Protein AF-A0A1R2AXQ1-F1 (afdb_monomer_lite)

InterPro domains:
  IPR005494 Glutathionylspermidine synthase, pre-ATP-grasp-like domain [PF03738] (234-587)
  IPR007921 CHAP domain [PF05257] (61-145)
  IPR016185 Pre-ATP-grasp domain superfamily [SSF52440] (363-480)
  IPR038765 Papain-like cysteine peptidase superfamily [SSF54001] (18-181)
  IPR051705 Glutathionylspermidine Synthetase/Amidase [PTHR30094] (16-182)

Structure (mmCIF, N/CA/C/O backbone):
data_AF-A0A1R2AXQ1-F1
#
_entry.id   AF-A0A1R2AXQ1-F1
#
loop_
_atom_site.group_PDB
_atom_site.id
_atom_site.type_symbol
_atom_site.label_atom_id
_atom_site.label_alt_id
_atom_site.label_comp_id
_atom_site.label_asym_id
_atom_site.label_entity_id
_atom_site.label_seq_id
_atom_site.pdbx_PDB_ins_code
_atom_site.Cartn_x
_atom_site.Cartn_y
_atom_site.Cartn_z
_atom_site.occupancy
_atom_site.B_iso_or_equiv
_atom_site.auth_seq_id
_atom_site.auth_comp_id
_atom_site.auth_asym_id
_atom_site.auth_atom_id
_atom_site.pdbx_PDB_model_num
ATOM 1 N N . MET A 1 1 ? -68.756 7.480 15.185 1.00 35.56 1 MET A N 1
ATOM 2 C CA . MET A 1 1 ? -68.256 8.151 13.969 1.00 35.56 1 MET A CA 1
ATOM 3 C C . MET A 1 1 ? -66.779 8.387 14.185 1.00 35.56 1 MET A C 1
ATOM 5 O O . MET A 1 1 ? -66.402 9.325 14.872 1.00 35.56 1 MET A O 1
ATOM 9 N N . GLU A 1 2 ? -65.984 7.427 13.725 1.00 33.91 2 GLU A N 1
ATOM 10 C CA . GLU A 1 2 ? -64.525 7.439 13.783 1.00 33.91 2 GLU A CA 1
ATOM 11 C C . GLU A 1 2 ? -63.996 8.404 12.720 1.00 33.91 2 GLU A C 1
ATOM 13 O O . GLU A 1 2 ? -64.362 8.308 11.549 1.00 33.91 2 GLU A O 1
ATOM 18 N N . ALA A 1 3 ? -63.151 9.345 13.133 1.00 34.50 3 ALA A N 1
ATOM 19 C CA . ALA A 1 3 ? -62.356 10.147 12.221 1.00 34.50 3 ALA A CA 1
ATOM 20 C C . ALA A 1 3 ? -61.004 9.446 12.035 1.00 34.50 3 ALA A C 1
ATOM 22 O O . ALA A 1 3 ? -60.131 9.519 12.898 1.00 34.50 3 ALA A O 1
ATOM 23 N N . ASN A 1 4 ? -60.857 8.752 10.905 1.00 37.00 4 ASN A N 1
ATOM 24 C CA . ASN A 1 4 ? -59.580 8.248 10.411 1.00 37.00 4 ASN A CA 1
ATOM 25 C C . ASN A 1 4 ? -58.652 9.432 10.099 1.00 37.00 4 ASN A C 1
ATOM 27 O O . ASN A 1 4 ? -58.774 10.065 9.049 1.00 37.00 4 ASN A O 1
ATOM 31 N N . MET A 1 5 ? -57.700 9.718 10.989 1.00 37.16 5 MET A N 1
ATOM 32 C CA . MET A 1 5 ? -56.490 10.445 10.613 1.00 37.16 5 MET A CA 1
ATOM 33 C C . MET A 1 5 ? -55.587 9.488 9.833 1.00 37.16 5 MET A C 1
ATOM 35 O O . MET A 1 5 ? -54.806 8.737 10.407 1.00 37.16 5 MET A O 1
ATOM 39 N N . ASN A 1 6 ? -55.711 9.525 8.507 1.00 38.34 6 ASN A N 1
ATOM 40 C CA . ASN A 1 6 ? -54.675 9.041 7.602 1.00 38.34 6 ASN A CA 1
A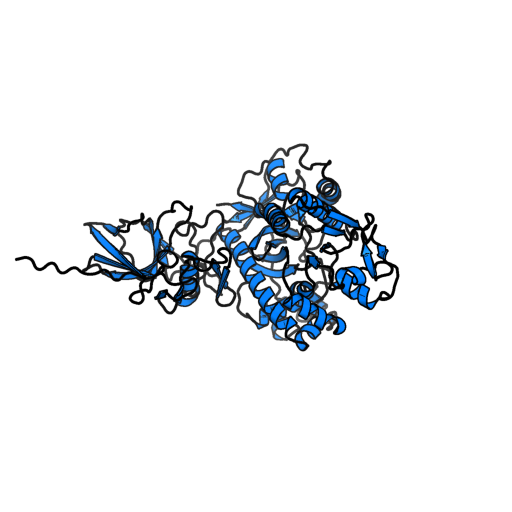TOM 41 C C . ASN A 1 6 ? -53.425 9.912 7.798 1.00 38.34 6 ASN A C 1
ATOM 43 O O . ASN A 1 6 ? -53.295 10.976 7.192 1.00 38.34 6 ASN A O 1
ATOM 47 N N . THR A 1 7 ? -52.499 9.468 8.642 1.00 38.06 7 THR A N 1
ATOM 48 C CA . THR A 1 7 ? -51.117 9.944 8.632 1.00 38.06 7 THR A CA 1
ATOM 49 C C . THR A 1 7 ? -50.461 9.452 7.343 1.00 38.06 7 THR A C 1
ATOM 51 O O . THR A 1 7 ? -49.971 8.329 7.252 1.00 38.06 7 THR A O 1
ATOM 54 N N . GLN A 1 8 ? -50.479 10.291 6.305 1.00 36.53 8 GLN A N 1
ATOM 55 C CA . GLN A 1 8 ? -49.616 10.112 5.140 1.00 36.53 8 GLN A CA 1
ATOM 56 C C . GLN A 1 8 ? -48.160 10.128 5.621 1.00 36.53 8 GLN A C 1
ATOM 58 O O . GLN A 1 8 ? -47.615 11.178 5.957 1.00 36.53 8 GLN A O 1
ATOM 63 N N . ILE A 1 9 ? -47.540 8.949 5.680 1.00 44.00 9 ILE A N 1
ATOM 64 C CA . ILE A 1 9 ? -46.090 8.812 5.808 1.00 44.00 9 ILE A CA 1
ATOM 65 C C . ILE A 1 9 ? -45.493 9.555 4.602 1.00 44.00 9 ILE A C 1
ATOM 67 O O . ILE A 1 9 ? -45.858 9.221 3.471 1.00 44.00 9 ILE A O 1
ATOM 71 N N . PRO A 1 10 ? -44.622 10.564 4.793 1.00 49.12 10 PRO A N 1
ATOM 72 C CA . PRO A 1 10 ? -43.999 11.251 3.671 1.00 49.12 10 PRO A CA 1
ATOM 73 C C . PRO A 1 10 ? -43.259 10.221 2.820 1.00 49.12 10 PRO A C 1
ATOM 75 O O . PRO A 1 10 ? -42.493 9.416 3.358 1.00 49.12 10 PRO A O 1
ATOM 78 N N . ILE A 1 11 ? -43.487 10.230 1.507 1.00 54.81 11 ILE A N 1
ATOM 79 C CA . ILE A 1 11 ? -42.690 9.434 0.573 1.00 54.81 11 ILE A CA 1
ATOM 80 C C . ILE A 1 11 ? -41.248 9.919 0.730 1.00 54.81 11 ILE A C 1
ATOM 82 O O . ILE A 1 11 ? -40.922 11.050 0.376 1.00 54.81 11 ILE A O 1
ATOM 86 N N . LYS A 1 12 ? -40.400 9.095 1.348 1.00 72.31 12 LYS A N 1
ATOM 87 C CA . LYS A 1 12 ? -38.987 9.415 1.537 1.00 72.31 12 LYS A CA 1
ATOM 88 C C . LYS A 1 12 ? -38.277 9.193 0.208 1.00 72.31 12 LYS A C 1
ATOM 90 O O . LYS A 1 12 ? -38.006 8.053 -0.159 1.00 72.31 12 LYS A O 1
ATOM 95 N N . GLU A 1 13 ? -38.009 10.273 -0.513 1.00 86.44 13 GLU A N 1
ATOM 96 C CA . GLU A 1 13 ? -37.199 10.219 -1.728 1.00 86.44 13 GLU A CA 1
ATOM 97 C C . GLU A 1 13 ? -35.761 9.813 -1.386 1.00 86.44 13 GLU A C 1
ATOM 99 O O . GLU A 1 13 ? -35.174 10.280 -0.404 1.00 86.44 13 GLU A O 1
ATOM 104 N N . PHE A 1 14 ? -35.203 8.902 -2.184 1.00 92.25 14 PHE A N 1
ATOM 105 C CA . PHE A 1 14 ? -33.805 8.517 -2.061 1.00 92.25 14 PHE A CA 1
ATOM 106 C C . PHE A 1 14 ? -32.908 9.595 -2.663 1.00 92.25 14 PHE A C 1
ATOM 108 O O . PHE A 1 14 ? -33.107 10.031 -3.793 1.00 92.25 14 PHE A O 1
ATOM 115 N N . LEU A 1 15 ? -31.890 9.966 -1.902 1.00 93.44 15 LEU A N 1
ATOM 116 C CA . LEU A 1 15 ? -30.828 10.880 -2.276 1.00 93.44 15 LEU A CA 1
ATOM 117 C C . LEU A 1 15 ? -29.835 10.188 -3.213 1.00 93.44 15 LEU A C 1
ATOM 119 O O . LEU A 1 15 ? -29.544 8.993 -3.068 1.00 93.44 15 LEU A O 1
ATOM 123 N N . ALA A 1 16 ? -29.288 10.948 -4.155 1.00 94.12 16 ALA A N 1
ATOM 124 C CA . ALA A 1 16 ? -28.268 10.479 -5.082 1.00 94.12 16 ALA A CA 1
ATOM 125 C C . ALA A 1 16 ? -26.939 10.195 -4.362 1.00 94.12 16 ALA A C 1
ATOM 127 O O . ALA A 1 16 ? -26.678 10.717 -3.277 1.00 94.12 16 ALA A O 1
ATOM 128 N N . TYR A 1 17 ? -26.078 9.375 -4.972 1.00 94.75 17 TYR A N 1
ATOM 129 C CA . TYR A 1 17 ? -24.740 9.086 -4.451 1.00 94.75 17 TYR A CA 1
ATOM 130 C C . TYR A 1 17 ? -23.987 10.368 -4.050 1.00 94.75 17 TYR A C 1
ATOM 132 O O . TYR A 1 17 ? -23.886 11.319 -4.824 1.00 94.75 17 TYR A O 1
ATOM 140 N N . GLY A 1 18 ? -23.426 10.373 -2.840 1.00 94.50 18 GLY A N 1
ATOM 141 C CA . GLY A 1 18 ? -22.620 11.473 -2.309 1.00 94.50 18 GLY A CA 1
ATOM 142 C C . GLY A 1 18 ? -23.407 12.629 -1.690 1.00 94.50 18 GLY A C 1
ATOM 143 O O . GLY A 1 18 ? -22.803 13.448 -0.994 1.00 94.50 18 GLY A O 1
ATOM 144 N N . GLU A 1 19 ? -24.730 12.682 -1.864 1.00 96.44 19 GLU A N 1
ATOM 145 C CA . GLU A 1 19 ? -25.566 13.689 -1.208 1.00 96.44 19 GLU A CA 1
ATOM 146 C C . GLU A 1 19 ? -25.618 13.479 0.309 1.00 96.44 19 GLU A C 1
ATOM 148 O O . GLU A 1 19 ? -25.648 12.352 0.811 1.00 96.44 19 GLU A O 1
ATOM 153 N N . ILE A 1 20 ? -25.640 14.585 1.054 1.00 96.69 20 ILE A N 1
ATOM 154 C CA . ILE A 1 20 ? -25.617 14.567 2.518 1.00 96.69 20 ILE A CA 1
ATOM 155 C C . ILE A 1 20 ? -26.997 14.178 3.053 1.00 96.69 20 ILE A C 1
ATOM 157 O O . ILE A 1 20 ? -27.963 14.940 2.931 1.00 96.69 20 ILE A O 1
ATOM 161 N N . GLN A 1 21 ? -27.072 13.035 3.731 1.00 96.56 21 GLN A N 1
ATOM 162 C CA . GLN A 1 21 ? -28.280 12.558 4.404 1.00 96.56 21 GLN A CA 1
ATOM 163 C C . GLN A 1 21 ? -28.526 13.324 5.709 1.00 96.56 21 GLN A C 1
ATOM 165 O O . GLN A 1 21 ? -29.631 13.797 5.956 1.00 96.56 21 GLN A O 1
ATOM 170 N N . GLY A 1 22 ? -27.477 13.525 6.503 1.00 96.50 22 GLY A N 1
ATOM 171 C CA . GLY A 1 22 ? -27.501 14.197 7.802 1.00 96.50 22 GLY A CA 1
ATOM 172 C C . GLY A 1 22 ? -26.100 14.251 8.398 1.00 96.50 22 GLY A C 1
ATOM 173 O O . GLY A 1 22 ? -25.125 13.986 7.692 1.00 96.50 22 GLY A O 1
ATOM 174 N N . SER A 1 23 ? -25.977 14.587 9.679 1.00 97.00 23 SER A N 1
ATOM 175 C CA . SER A 1 23 ? -24.673 14.619 10.346 1.00 97.00 23 SER A CA 1
ATOM 176 C C . SER A 1 23 ? -24.772 14.378 11.843 1.00 97.00 23 SER A C 1
ATOM 178 O O . SER A 1 23 ? -25.685 14.903 12.471 1.00 97.00 23 SER A O 1
ATOM 180 N N . TYR A 1 24 ? -23.782 13.704 12.422 1.00 98.12 24 TYR A N 1
ATOM 181 C CA . TYR A 1 24 ? -23.628 13.562 13.871 1.00 98.12 24 TYR A CA 1
ATOM 182 C C . TYR A 1 24 ? -22.220 13.991 14.297 1.00 98.12 24 TYR A C 1
ATOM 184 O O . TYR A 1 24 ? -21.247 13.616 13.650 1.00 98.12 24 TYR A O 1
ATOM 192 N N . GLU A 1 25 ? -22.101 14.811 15.349 1.00 96.31 25 GLU A N 1
ATOM 193 C CA . GLU A 1 25 ? -20.820 15.388 15.812 1.00 96.31 25 GLU A CA 1
ATOM 194 C C . GLU A 1 25 ? -19.971 15.996 14.665 1.00 96.31 25 GLU A C 1
ATOM 196 O O . GLU A 1 25 ? -18.761 15.789 14.578 1.00 96.31 25 GLU A O 1
ATOM 201 N N . ALA A 1 26 ? -20.631 16.749 13.772 1.00 94.50 26 ALA A N 1
ATOM 202 C CA . ALA A 1 26 ? -20.066 17.373 12.565 1.00 94.50 26 ALA A CA 1
ATOM 203 C C . ALA A 1 26 ? -19.560 16.403 11.474 1.00 94.50 26 ALA A C 1
ATOM 205 O O . ALA A 1 26 ? -18.915 16.826 10.516 1.00 94.50 26 ALA A O 1
ATOM 206 N N . ILE A 1 27 ? -19.894 15.115 11.568 1.00 97.06 27 ILE A N 1
ATOM 207 C CA . ILE A 1 27 ? -19.576 14.117 10.547 1.00 97.06 27 ILE A CA 1
ATOM 208 C C . ILE A 1 27 ? -20.781 13.890 9.651 1.00 97.06 27 ILE A C 1
ATOM 210 O O . ILE A 1 27 ? -21.797 13.351 10.078 1.00 97.06 27 ILE A O 1
ATOM 214 N N . GLU A 1 28 ? -20.658 14.300 8.390 1.00 96.75 28 GLU A N 1
ATOM 215 C CA . GLU A 1 28 ? -21.690 14.097 7.374 1.00 96.75 28 GLU A CA 1
ATOM 216 C C . GLU A 1 28 ? -21.857 12.613 7.036 1.00 96.75 28 GLU A C 1
ATOM 218 O O . GLU A 1 28 ? -20.888 11.923 6.701 1.00 96.75 28 GLU A O 1
ATOM 223 N N . CYS A 1 29 ? -23.094 12.133 7.051 1.00 96.94 29 CYS A N 1
ATOM 224 C CA . CYS A 1 29 ? -23.470 10.892 6.396 1.00 96.94 29 CYS A CA 1
ATOM 225 C C . CYS A 1 29 ? -23.811 11.183 4.937 1.00 96.94 29 CYS A C 1
ATOM 227 O O . CYS A 1 29 ? -24.601 12.086 4.649 1.00 96.94 29 CYS A O 1
ATOM 229 N N . LYS A 1 30 ? -23.241 10.405 4.019 1.00 96.56 30 LYS A N 1
ATOM 230 C CA . LYS A 1 30 ? -23.466 10.534 2.580 1.00 96.56 30 LYS A CA 1
ATOM 231 C C . LYS A 1 30 ? -24.250 9.340 2.055 1.00 96.56 30 LYS A C 1
ATOM 233 O O . LYS A 1 30 ? -24.141 8.229 2.573 1.00 96.56 30 LYS A O 1
ATOM 238 N N . SER A 1 31 ? -25.100 9.579 1.064 1.00 95.50 31 SER A N 1
ATOM 239 C CA . SER A 1 31 ? -25.856 8.514 0.413 1.00 95.50 31 SER A CA 1
ATOM 240 C C . SER A 1 31 ? -24.911 7.630 -0.399 1.00 95.50 31 SER A C 1
ATOM 242 O O . SER A 1 31 ? -24.082 8.124 -1.165 1.00 95.50 31 SER A O 1
ATOM 244 N N . ASN A 1 32 ? -25.052 6.315 -0.236 1.00 93.00 32 ASN A N 1
ATOM 245 C CA . ASN A 1 32 ? -24.346 5.305 -1.028 1.00 93.00 32 ASN A CA 1
ATOM 246 C C . ASN A 1 32 ? -25.214 4.740 -2.170 1.00 93.00 32 ASN A C 1
ATOM 248 O O . ASN A 1 32 ? -24.896 3.718 -2.775 1.00 93.00 32 ASN A O 1
ATOM 252 N N . HIS A 1 33 ? -26.358 5.370 -2.431 1.00 92.00 33 HIS A N 1
ATOM 253 C CA . HIS A 1 33 ? -27.333 4.910 -3.410 1.00 92.00 33 HIS A CA 1
ATOM 254 C C . HIS A 1 33 ? -26.804 5.081 -4.841 1.00 92.00 33 HIS A C 1
ATOM 256 O O . HIS A 1 33 ? -26.404 6.180 -5.213 1.00 92.00 33 HIS A O 1
ATOM 262 N N . PHE A 1 34 ? -26.819 4.012 -5.646 1.00 86.50 34 PHE A N 1
ATOM 263 C CA . PHE A 1 34 ? -26.277 3.986 -7.017 1.00 86.50 34 PHE A CA 1
ATOM 264 C C . PHE A 1 34 ? -24.801 4.407 -7.130 1.00 86.50 34 PHE A C 1
ATOM 266 O O . PHE A 1 34 ? -24.426 5.174 -8.016 1.00 86.50 34 PHE A O 1
ATOM 273 N N . HIS A 1 35 ? -23.944 3.903 -6.239 1.00 86.56 35 HIS A N 1
ATOM 274 C CA . HIS A 1 35 ? -22.520 4.224 -6.270 1.00 86.56 35 HIS A CA 1
ATOM 275 C C . HIS A 1 35 ? -21.860 3.821 -7.613 1.00 86.56 35 HIS A C 1
ATOM 277 O O . HIS A 1 35 ? -21.850 2.638 -7.956 1.00 86.56 35 HIS A O 1
ATOM 283 N N . PRO A 1 36 ? -21.245 4.768 -8.355 1.00 83.44 36 PRO A N 1
ATOM 284 C CA . PRO A 1 36 ? -20.639 4.479 -9.661 1.00 83.44 36 PRO A CA 1
ATOM 285 C C . PRO A 1 36 ? -19.308 3.709 -9.599 1.00 83.44 36 PRO A C 1
ATOM 287 O O . PRO A 1 36 ? -18.879 3.155 -10.607 1.00 83.44 36 PRO A O 1
ATOM 290 N N . ASN A 1 37 ? -18.629 3.691 -8.448 1.00 83.75 37 ASN A N 1
ATOM 291 C CA . ASN A 1 37 ? -17.325 3.058 -8.261 1.00 83.75 37 ASN A CA 1
ATOM 292 C C . ASN A 1 37 ? -17.192 2.497 -6.831 1.00 83.75 37 ASN A C 1
ATOM 294 O O . ASN A 1 37 ? -16.520 3.102 -5.999 1.00 83.75 37 ASN A O 1
ATOM 298 N N . PRO A 1 38 ? -17.810 1.345 -6.526 1.00 82.19 38 PRO A N 1
ATOM 299 C CA . PRO A 1 38 ? -17.912 0.816 -5.161 1.00 82.19 38 PRO A CA 1
ATOM 300 C C . PRO A 1 38 ? -16.572 0.418 -4.516 1.00 82.19 38 PRO A C 1
ATOM 302 O O . PRO A 1 38 ? -16.548 0.036 -3.353 1.00 82.19 38 PRO A O 1
ATOM 305 N N . GLN A 1 39 ? -15.463 0.482 -5.261 1.00 85.06 39 GLN A N 1
ATOM 306 C CA . GLN A 1 39 ? -14.107 0.200 -4.774 1.00 85.06 39 GLN A CA 1
ATOM 307 C C . GLN A 1 39 ? -13.334 1.481 -4.408 1.00 85.06 39 GLN A C 1
ATOM 309 O O . GLN A 1 39 ? -12.138 1.432 -4.116 1.00 85.06 39 GLN A O 1
ATOM 314 N N . GLU A 1 40 ? -13.980 2.650 -4.467 1.00 90.56 40 GLU A N 1
ATOM 315 C CA . GLU A 1 40 ? -13.339 3.927 -4.176 1.00 90.56 40 GLU A CA 1
ATOM 316 C C . GLU A 1 40 ? -13.168 4.142 -2.666 1.00 90.56 40 GLU A C 1
ATOM 318 O O . GLU A 1 40 ? -14.134 4.172 -1.903 1.00 90.56 40 GLU A O 1
ATOM 323 N N . PHE A 1 41 ? -11.928 4.364 -2.230 1.00 94.69 41 PHE A N 1
ATOM 324 C CA . PHE A 1 41 ? -11.629 4.697 -0.840 1.00 94.69 41 PHE A CA 1
ATOM 325 C C . PHE A 1 41 ? -11.872 6.173 -0.511 1.00 94.69 41 PHE A C 1
ATOM 327 O O . PHE A 1 41 ? -11.657 7.071 -1.332 1.00 94.69 41 PHE A O 1
ATOM 334 N N . ASN A 1 42 ? -12.256 6.431 0.736 1.00 96.12 42 ASN A N 1
ATOM 335 C CA . ASN A 1 42 ? -12.293 7.754 1.338 1.00 96.12 42 ASN A CA 1
ATOM 336 C C . ASN A 1 42 ? -11.137 7.957 2.326 1.00 96.12 42 ASN A C 1
ATOM 338 O O . ASN A 1 42 ? -10.680 7.014 2.972 1.00 96.12 42 ASN A O 1
ATOM 342 N N . PHE A 1 43 ? -10.677 9.205 2.442 1.00 96.44 43 PHE A N 1
ATOM 343 C CA . PHE A 1 43 ? -9.543 9.580 3.286 1.00 96.44 43 PHE A CA 1
ATOM 344 C C . PHE A 1 43 ? -9.840 10.856 4.075 1.00 96.44 43 PHE A C 1
ATOM 346 O O . PHE A 1 43 ? -10.506 11.762 3.572 1.00 96.44 43 PHE A O 1
ATOM 353 N N . SER A 1 44 ? -9.275 10.962 5.276 1.00 93.88 44 SER A N 1
ATOM 354 C CA . SER A 1 44 ? -9.319 12.155 6.125 1.00 93.88 44 SER A CA 1
ATOM 355 C C . SER A 1 44 ? -7.917 12.456 6.652 1.00 93.88 44 SER A C 1
ATOM 357 O O . SER A 1 44 ? -7.329 11.638 7.350 1.00 93.88 44 SER A O 1
ATOM 359 N N . ASN A 1 45 ? -7.344 13.611 6.293 1.00 89.56 45 ASN A N 1
ATOM 360 C CA . ASN A 1 45 ? -5.992 14.029 6.709 1.00 89.56 45 ASN A CA 1
ATOM 361 C C . ASN A 1 45 ? -4.886 12.972 6.482 1.00 89.56 45 ASN A C 1
ATOM 363 O O . ASN A 1 45 ? -3.977 12.837 7.295 1.00 89.56 45 ASN A O 1
ATOM 367 N N . GLY A 1 46 ? -4.972 12.221 5.380 1.00 93.56 46 GLY A N 1
ATOM 368 C CA . GLY A 1 46 ? -4.019 11.157 5.033 1.00 93.56 46 GLY A CA 1
ATOM 369 C C . GLY A 1 46 ? -4.404 9.763 5.539 1.00 93.56 46 GLY A C 1
ATOM 370 O O . GLY A 1 46 ? -3.916 8.786 4.983 1.00 93.56 46 GLY A O 1
ATOM 371 N N . PHE A 1 47 ? -5.334 9.660 6.492 1.00 96.75 47 PHE A N 1
ATOM 372 C CA . PHE A 1 47 ? -5.814 8.386 7.026 1.00 96.75 47 PHE A CA 1
ATOM 373 C C . PHE A 1 47 ? -6.945 7.806 6.186 1.00 96.75 47 PHE A C 1
ATOM 375 O O . PHE A 1 47 ? -7.836 8.534 5.739 1.00 96.75 47 PHE A O 1
ATOM 382 N N . LEU A 1 48 ? -6.941 6.490 6.008 1.00 96.88 48 LEU A N 1
ATOM 383 C CA . LEU A 1 48 ? -7.999 5.763 5.321 1.00 96.88 48 LEU A CA 1
ATOM 384 C C . LEU A 1 48 ? -9.230 5.732 6.228 1.00 96.88 48 LEU A C 1
ATOM 386 O O . LEU A 1 48 ? -9.133 5.339 7.390 1.00 96.88 48 LEU A O 1
ATOM 390 N N . THR A 1 49 ? -10.399 6.117 5.714 1.00 96.06 49 THR A N 1
ATOM 391 C CA . THR A 1 49 ? -11.659 5.956 6.453 1.00 96.06 49 THR A CA 1
ATOM 392 C C . THR A 1 49 ? -12.409 4.706 6.016 1.00 96.06 49 THR A C 1
ATOM 394 O O . THR A 1 49 ? -12.951 4.019 6.868 1.00 96.06 49 THR A O 1
ATOM 397 N N . GLY A 1 50 ? -12.364 4.304 4.748 1.00 93.69 50 GLY A N 1
ATOM 398 C CA . GLY A 1 50 ? -13.032 3.089 4.262 1.00 93.69 50 GLY A CA 1
ATOM 399 C C . GLY A 1 50 ? -13.522 3.250 2.831 1.00 93.69 50 GLY A C 1
ATOM 400 O O . GLY A 1 50 ? -13.085 4.173 2.144 1.00 93.69 50 GLY A O 1
ATOM 401 N N . LEU A 1 51 ? -14.413 2.370 2.375 1.00 93.50 51 LEU A N 1
ATOM 402 C CA . LEU A 1 51 ? -15.040 2.511 1.061 1.00 93.50 51 LEU A CA 1
ATOM 403 C C . LEU A 1 51 ? -16.113 3.600 1.110 1.00 93.50 51 LEU A C 1
ATOM 405 O O . LEU A 1 51 ? -16.906 3.682 2.051 1.00 93.50 51 LEU A O 1
ATOM 409 N N . LYS A 1 52 ? -16.156 4.448 0.084 1.00 94.56 52 LYS A N 1
ATOM 410 C CA . LYS A 1 52 ? -17.258 5.394 -0.094 1.00 94.56 52 LYS A CA 1
ATOM 411 C C . LYS A 1 52 ? -18.547 4.607 -0.363 1.00 94.56 52 LYS A C 1
ATOM 413 O O . LYS A 1 52 ? -18.524 3.594 -1.040 1.00 94.56 52 LYS A O 1
ATOM 418 N N . TYR A 1 53 ? -19.698 4.989 0.161 1.00 93.81 53 TYR A N 1
ATOM 419 C CA . TYR A 1 53 ? -19.880 5.474 1.526 1.00 93.81 53 TYR A CA 1
ATOM 420 C C . TYR A 1 53 ? -20.505 4.341 2.348 1.00 93.81 53 TYR A C 1
ATOM 422 O O . TYR A 1 53 ? -21.724 4.272 2.480 1.00 93.81 53 TYR A O 1
ATOM 430 N N . ASP A 1 54 ? -19.690 3.416 2.861 1.00 93.62 54 ASP A N 1
ATOM 431 C CA . ASP A 1 54 ? -20.169 2.281 3.661 1.00 93.62 54 ASP A CA 1
ATOM 432 C C . ASP A 1 54 ? -20.359 2.645 5.155 1.00 93.62 54 ASP A C 1
ATOM 434 O O . ASP A 1 54 ? -20.073 3.766 5.591 1.00 93.62 54 ASP A O 1
ATOM 438 N N . SER A 1 55 ? -20.915 1.728 5.954 1.00 95.19 55 SER A N 1
ATOM 439 C CA . SER A 1 55 ? -21.139 1.954 7.390 1.00 95.19 55 SER A CA 1
ATOM 440 C C . SER A 1 55 ? -19.821 2.045 8.168 1.00 95.19 55 SER A C 1
ATOM 442 O O . SER A 1 55 ? -19.676 2.895 9.045 1.00 95.19 55 SER A O 1
ATOM 444 N N . LEU A 1 56 ? -18.833 1.225 7.807 1.00 94.44 56 LEU A N 1
ATOM 445 C CA . LEU A 1 56 ? -17.513 1.175 8.430 1.00 94.44 56 LEU A CA 1
ATOM 446 C C . LEU A 1 56 ? -16.716 2.476 8.227 1.00 94.44 56 LEU A C 1
ATOM 448 O O . LEU A 1 56 ? -16.082 2.966 9.161 1.00 94.44 56 LEU A O 1
ATOM 452 N N . GLU A 1 57 ? -16.797 3.059 7.036 1.00 96.25 57 GLU A N 1
ATOM 453 C CA . GLU A 1 57 ? -16.238 4.343 6.629 1.00 96.25 57 GLU A CA 1
ATOM 454 C C . GLU A 1 57 ? -16.746 5.455 7.526 1.00 96.25 57 GLU A C 1
ATOM 456 O O . GLU A 1 57 ? -15.954 6.254 8.030 1.00 96.25 57 GLU A O 1
ATOM 461 N N . TYR A 1 58 ? -18.053 5.465 7.779 1.00 97.50 58 TYR A N 1
ATOM 462 C CA . TYR A 1 58 ? -18.681 6.449 8.645 1.00 97.50 58 TYR A CA 1
ATOM 463 C C . TYR A 1 58 ? -18.191 6.325 10.092 1.00 97.50 58 TYR A C 1
ATOM 465 O O . TYR A 1 58 ? -17.800 7.329 10.691 1.00 97.50 58 TYR A O 1
ATOM 473 N N . ILE A 1 59 ? -18.129 5.101 10.637 1.00 96.94 59 ILE A N 1
ATOM 474 C CA . ILE A 1 59 ? -17.622 4.860 11.998 1.00 96.94 59 ILE A CA 1
ATOM 475 C C . ILE A 1 59 ? -16.147 5.236 12.120 1.00 96.94 59 ILE A C 1
ATOM 477 O O . ILE A 1 59 ? -15.774 5.925 13.068 1.00 96.94 59 ILE A O 1
ATOM 481 N N . ARG A 1 60 ? -15.299 4.838 11.165 1.00 96.81 60 ARG A N 1
ATOM 482 C CA . ARG A 1 60 ? -13.868 5.167 11.195 1.00 96.81 60 ARG A CA 1
ATOM 483 C C . ARG A 1 60 ? -13.650 6.673 11.083 1.00 96.81 60 ARG A C 1
ATOM 485 O O . ARG A 1 60 ? -12.888 7.230 11.869 1.00 96.81 60 ARG A O 1
ATOM 492 N N . ARG A 1 61 ? -14.374 7.357 10.192 1.00 97.50 61 ARG A N 1
ATOM 493 C CA . ARG A 1 61 ? -14.320 8.821 10.067 1.00 97.50 61 ARG A CA 1
ATOM 494 C C . ARG A 1 61 ? -14.774 9.528 11.345 1.00 97.50 61 ARG A C 1
ATOM 496 O O . ARG A 1 61 ? -14.127 10.487 11.765 1.00 97.50 61 ARG A O 1
ATOM 503 N N . TRP A 1 62 ? -15.824 9.034 12.001 1.00 97.94 62 TRP A N 1
ATOM 504 C CA . TRP A 1 62 ? -16.254 9.537 13.306 1.00 97.94 62 TRP A CA 1
ATOM 505 C C . TRP A 1 62 ? -15.220 9.291 14.413 1.00 97.94 62 TRP A C 1
ATOM 507 O O . TRP A 1 62 ? -14.888 10.225 15.143 1.00 97.94 62 TRP A O 1
ATOM 517 N N . CYS A 1 63 ? -14.633 8.094 14.506 1.00 97.38 63 CYS A N 1
ATOM 518 C CA . CYS A 1 63 ? -13.551 7.803 15.452 1.00 97.38 63 CYS A CA 1
ATOM 519 C C . CYS A 1 63 ? -12.362 8.758 15.264 1.00 97.38 63 CYS A C 1
ATOM 521 O O . CYS A 1 63 ? -11.885 9.349 16.236 1.00 97.38 63 CYS A O 1
ATOM 523 N N . GLN A 1 64 ? -11.925 8.971 14.021 1.00 97.06 64 GLN A N 1
ATOM 524 C CA . GLN A 1 64 ? -10.796 9.850 13.705 1.00 97.06 64 GLN A CA 1
ATOM 525 C C . GLN A 1 64 ? -11.093 11.308 14.072 1.00 97.06 64 GLN A C 1
ATOM 527 O O . GLN A 1 64 ? -10.255 11.992 14.665 1.00 97.06 64 GLN A O 1
ATOM 532 N N . HIS A 1 65 ? -12.296 11.793 13.761 1.00 96.88 65 HIS A N 1
ATOM 533 C CA . HIS A 1 65 ? -12.674 13.178 14.016 1.00 96.88 65 HIS A CA 1
ATOM 534 C C . HIS A 1 65 ? -13.003 13.449 15.488 1.00 96.88 65 HIS A C 1
ATOM 536 O O . HIS A 1 65 ? -12.367 14.310 16.105 1.00 96.88 65 HIS A O 1
ATOM 542 N N . SER A 1 66 ? -13.977 12.719 16.037 1.00 95.94 66 SER A N 1
ATOM 543 C CA . SER A 1 66 ? -14.596 12.996 17.336 1.00 95.94 66 SER A CA 1
ATOM 544 C C . SER A 1 66 ? -13.875 12.340 18.507 1.00 95.94 66 SER A C 1
ATOM 546 O O . SER A 1 66 ? -13.916 12.866 19.616 1.00 95.94 66 SER A O 1
ATOM 548 N N . LYS A 1 67 ? -13.210 11.200 18.283 1.00 95.75 67 LYS A N 1
ATOM 549 C CA . LYS A 1 67 ? -12.485 10.465 19.336 1.00 95.75 67 LYS A CA 1
ATOM 550 C C . LYS A 1 67 ? -10.967 10.580 19.226 1.00 95.75 67 LYS A C 1
ATOM 552 O O . LYS A 1 67 ? -10.276 10.236 20.175 1.00 95.75 67 LYS A O 1
ATOM 557 N N . LYS A 1 68 ? -10.444 11.086 18.101 1.00 96.31 68 LYS A N 1
ATOM 558 C CA . LYS A 1 68 ? -9.006 11.079 17.773 1.00 96.31 68 LYS A CA 1
ATOM 559 C C . LYS A 1 68 ? -8.410 9.667 17.814 1.00 96.31 68 LYS A C 1
ATOM 561 O O . LYS A 1 68 ? -7.259 9.490 18.208 1.00 96.31 68 LYS A O 1
ATOM 566 N N . LEU A 1 69 ? -9.194 8.678 17.382 1.00 96.94 69 LEU A N 1
ATOM 567 C CA . LEU A 1 69 ? -8.812 7.266 17.332 1.00 96.94 69 LEU A CA 1
ATOM 568 C C . LEU A 1 69 ? -8.825 6.739 15.897 1.00 96.94 69 LEU A C 1
ATOM 570 O O . LEU A 1 69 ? -9.589 7.215 15.059 1.00 96.94 69 LEU A O 1
ATOM 574 N N . ASN A 1 70 ? -8.025 5.712 15.639 1.00 96.25 70 ASN A N 1
ATOM 575 C CA . ASN A 1 70 ? -8.061 4.908 14.426 1.00 96.25 70 ASN A CA 1
ATOM 576 C C . ASN A 1 70 ? -8.203 3.423 14.776 1.00 96.25 70 ASN A C 1
ATOM 578 O O . ASN A 1 70 ? -7.925 3.017 15.901 1.00 96.25 70 ASN A O 1
ATOM 582 N N . PHE A 1 71 ? -8.637 2.613 13.816 1.00 95.38 71 PHE A N 1
ATOM 583 C CA . PHE A 1 71 ? -8.680 1.157 13.947 1.00 95.38 71 PHE A CA 1
ATOM 584 C C . PHE A 1 71 ? -8.700 0.502 12.562 1.00 95.38 71 PHE A C 1
ATOM 586 O O . PHE A 1 71 ? -9.161 1.098 11.580 1.00 95.38 71 PHE A O 1
ATOM 593 N N . TYR A 1 72 ? -8.255 -0.750 12.492 1.00 93.62 72 TYR A N 1
ATOM 594 C CA . TYR A 1 72 ? -8.096 -1.482 11.237 1.00 93.62 72 TYR A CA 1
ATOM 595 C C . TYR A 1 72 ? -8.933 -2.756 11.238 1.00 93.62 72 TYR A C 1
ATOM 597 O O . TYR A 1 72 ? -9.275 -3.304 12.282 1.00 93.62 72 TYR A O 1
ATOM 605 N N . THR A 1 73 ? -9.285 -3.209 10.043 1.00 90.44 73 THR A N 1
ATOM 606 C CA . THR A 1 73 ? -10.069 -4.424 9.816 1.00 90.44 73 THR A CA 1
ATOM 607 C C . THR A 1 73 ? -9.388 -5.230 8.732 1.00 90.44 73 THR A C 1
ATOM 609 O O . THR A 1 73 ? -9.093 -4.684 7.665 1.00 90.44 73 THR A O 1
ATOM 612 N N . PHE A 1 74 ? -9.136 -6.510 8.990 1.00 87.62 74 PHE A N 1
ATOM 613 C CA . PHE A 1 74 ? -8.510 -7.371 8.000 1.00 87.62 74 PHE A CA 1
ATOM 614 C C . PHE A 1 74 ? -9.533 -7.726 6.904 1.00 87.62 74 PHE A C 1
ATOM 616 O O . PHE A 1 74 ? -10.649 -8.113 7.251 1.00 87.62 74 PHE A O 1
ATOM 623 N N . PRO A 1 75 ? -9.212 -7.605 5.600 1.00 82.50 75 PRO A N 1
ATOM 624 C CA . PRO A 1 75 ? -10.205 -7.764 4.532 1.00 82.50 75 PRO A CA 1
ATOM 625 C C . PRO A 1 75 ? -10.970 -9.095 4.547 1.00 82.50 75 PRO A C 1
ATOM 627 O O . PRO A 1 75 ? -12.168 -9.105 4.275 1.00 82.50 75 PRO A O 1
ATOM 630 N N . SER A 1 76 ? -10.312 -10.207 4.898 1.00 80.19 76 SER A N 1
ATOM 631 C CA . SER A 1 76 ? -10.965 -11.524 4.979 1.00 80.19 76 SER A CA 1
ATOM 632 C C . SER A 1 76 ? -11.696 -11.780 6.302 1.00 80.19 76 SER A C 1
ATOM 634 O O . SER A 1 76 ? -12.449 -12.745 6.394 1.00 80.19 76 SER A O 1
ATOM 636 N N . ASN A 1 77 ? -11.490 -10.940 7.323 1.00 81.44 77 ASN A N 1
ATOM 637 C CA . ASN A 1 77 ? -12.163 -11.028 8.620 1.00 81.44 77 ASN A CA 1
ATOM 638 C C . ASN A 1 77 ? -12.492 -9.622 9.171 1.00 81.44 77 ASN A C 1
ATOM 640 O O . ASN A 1 77 ? -11.894 -9.166 10.154 1.00 81.44 77 ASN A O 1
ATOM 644 N N . PRO A 1 78 ? -13.439 -8.896 8.546 1.00 82.50 78 PRO A N 1
ATOM 645 C CA . PRO A 1 78 ? -13.695 -7.493 8.862 1.00 82.50 78 PRO A CA 1
ATOM 646 C C . PRO A 1 78 ? -14.584 -7.283 10.103 1.00 82.50 78 PRO A C 1
ATOM 648 O O . PRO A 1 78 ? -15.094 -6.182 10.292 1.00 82.50 78 PRO A O 1
ATOM 651 N N . SER A 1 79 ? -14.799 -8.310 10.939 1.00 89.62 79 SER A N 1
ATOM 652 C CA . SER A 1 79 ? -15.688 -8.235 12.109 1.00 89.62 79 SER A CA 1
ATOM 653 C C . SER A 1 79 ? -15.219 -7.164 13.094 1.00 89.62 79 SER A C 1
ATOM 655 O O . SER A 1 79 ? -14.186 -7.300 13.747 1.00 89.62 79 SER A O 1
ATOM 657 N N . ILE A 1 80 ? -16.021 -6.117 13.254 1.00 93.00 80 ILE A N 1
ATOM 658 C CA . ILE A 1 80 ? -15.847 -5.072 14.260 1.00 93.00 80 ILE A CA 1
ATOM 659 C C . ILE A 1 80 ? -16.133 -5.643 15.638 1.00 93.00 80 ILE A C 1
ATOM 661 O O . ILE A 1 80 ? -15.388 -5.373 16.582 1.00 93.00 80 ILE A O 1
ATOM 665 N N . TRP A 1 81 ? -17.146 -6.502 15.759 1.00 95.00 81 TRP A N 1
ATOM 666 C CA . TRP A 1 81 ? -17.433 -7.142 17.034 1.00 95.00 81 TRP A CA 1
ATOM 667 C C . TRP A 1 81 ? -16.211 -7.848 17.614 1.00 95.00 81 TRP A C 1
ATOM 669 O O . TRP 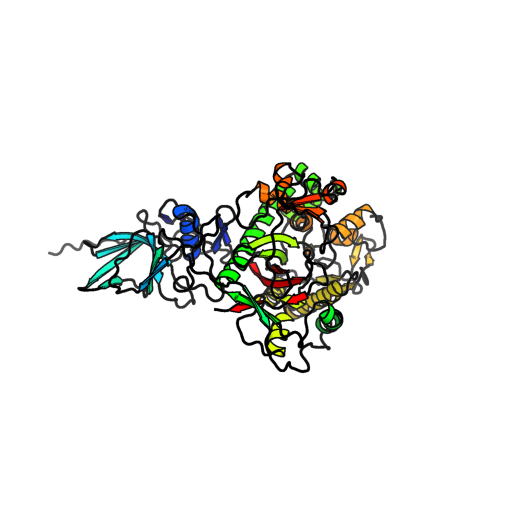A 1 81 ? -15.926 -7.685 18.794 1.00 95.00 81 TRP A O 1
ATOM 679 N N . LYS A 1 82 ? -15.449 -8.589 16.805 1.00 90.31 82 LYS A N 1
ATOM 680 C CA . LYS A 1 82 ? -14.254 -9.301 17.280 1.00 90.31 82 LYS A CA 1
ATOM 681 C C . LYS A 1 82 ? -13.004 -8.421 17.279 1.00 90.31 82 LYS A C 1
ATOM 683 O O . LYS A 1 82 ? -12.291 -8.386 18.278 1.00 90.31 82 LYS A O 1
ATOM 688 N N . ASN A 1 83 ? -12.786 -7.661 16.207 1.00 88.81 83 ASN A N 1
ATOM 689 C CA . ASN A 1 83 ? -11.482 -7.072 15.891 1.00 88.81 83 ASN A CA 1
ATOM 690 C C . ASN A 1 83 ? -11.422 -5.545 16.060 1.00 88.81 83 ASN A C 1
ATOM 692 O O . ASN A 1 83 ? -10.440 -4.923 15.662 1.00 88.81 83 ASN A O 1
ATOM 696 N N . PHE A 1 84 ? -12.428 -4.914 16.678 1.00 93.94 84 PHE A N 1
ATOM 697 C CA . PHE A 1 84 ? -12.350 -3.492 17.022 1.00 93.94 84 PHE A CA 1
ATOM 698 C C . PHE A 1 84 ? -11.311 -3.241 18.121 1.00 93.94 84 PHE A C 1
ATOM 700 O O . PHE A 1 84 ? -11.580 -3.409 19.315 1.00 93.94 84 PHE A O 1
ATOM 707 N N . LEU A 1 85 ? -10.110 -2.865 17.685 1.00 93.94 85 LEU A N 1
ATOM 708 C CA . LEU A 1 85 ? -8.944 -2.572 18.510 1.00 93.94 85 LEU A CA 1
ATOM 709 C C . LEU A 1 85 ? -8.478 -1.136 18.228 1.00 93.94 85 LEU A C 1
ATOM 711 O O . LEU A 1 85 ? -7.568 -0.939 17.421 1.00 93.94 85 LEU A O 1
ATOM 715 N N . PRO A 1 86 ? -9.138 -0.126 18.823 1.00 95.88 86 PRO A N 1
ATOM 716 C CA . PRO A 1 86 ? -8.808 1.263 18.564 1.00 95.88 86 PRO A CA 1
ATOM 717 C C . PRO A 1 86 ? -7.466 1.662 19.181 1.00 95.88 86 PRO A C 1
ATOM 719 O O . PRO A 1 86 ? -7.095 1.221 20.268 1.00 95.88 86 PRO A O 1
ATOM 722 N N . GLU A 1 87 ? -6.766 2.553 18.493 1.00 95.31 87 GLU A N 1
ATOM 723 C CA . GLU A 1 87 ? -5.537 3.203 18.941 1.00 95.31 87 GLU A CA 1
ATOM 724 C C . GLU A 1 87 ? -5.613 4.710 18.667 1.00 95.31 87 GLU A C 1
ATOM 726 O O . GLU A 1 87 ? -6.391 5.160 17.825 1.00 95.31 87 GLU A O 1
ATOM 731 N N . GLY A 1 88 ? -4.829 5.519 19.377 1.00 95.81 88 GLY A N 1
ATOM 732 C CA . GLY A 1 88 ? -4.784 6.957 19.129 1.00 95.81 88 GLY A CA 1
ATOM 733 C C . GLY A 1 88 ? -4.295 7.284 17.716 1.00 95.81 88 GLY A C 1
ATOM 734 O O . GLY A 1 88 ? -3.333 6.699 17.224 1.00 95.81 88 GLY A O 1
ATOM 735 N N . LEU A 1 89 ? -4.947 8.251 17.065 1.00 95.75 89 LEU A N 1
ATOM 736 C CA . LEU A 1 89 ? -4.777 8.548 15.637 1.00 95.75 89 LEU A CA 1
ATOM 737 C C . LEU A 1 89 ? -3.332 8.888 15.238 1.00 95.75 89 LEU A C 1
ATOM 739 O O . LEU A 1 89 ? -2.888 8.515 14.158 1.00 95.75 89 LEU A O 1
ATOM 743 N N . TYR A 1 90 ? -2.605 9.596 16.104 1.00 95.31 90 TYR A N 1
ATOM 744 C CA . TYR A 1 90 ? -1.231 10.041 15.835 1.00 95.31 90 TYR A CA 1
ATOM 745 C C . TYR A 1 90 ? -0.182 9.379 16.733 1.00 95.31 90 TYR A C 1
ATOM 747 O O . TYR A 1 90 ? 0.957 9.217 16.314 1.00 95.31 90 TYR A O 1
ATOM 755 N N . ASN A 1 91 ? -0.541 9.007 17.966 1.00 93.06 91 ASN A N 1
ATOM 756 C CA . ASN A 1 91 ? 0.394 8.403 18.922 1.00 93.06 91 ASN A CA 1
ATOM 757 C C . ASN A 1 91 ? 0.368 6.863 18.908 1.00 93.06 91 ASN A C 1
ATOM 759 O O . ASN A 1 91 ? 1.197 6.246 19.576 1.00 93.06 91 ASN A O 1
ATOM 763 N N . GLU A 1 92 ? -0.583 6.258 18.182 1.00 92.94 92 GLU A N 1
ATOM 764 C CA . GLU A 1 92 ? -0.780 4.808 18.064 1.00 92.94 92 GLU A CA 1
ATOM 765 C C . GLU A 1 92 ? -0.809 4.103 19.441 1.00 92.94 92 GLU A C 1
ATOM 767 O O . GLU A 1 92 ? -0.323 2.982 19.604 1.00 92.94 92 GLU A O 1
ATOM 772 N N . ILE A 1 93 ? -1.343 4.782 20.470 1.00 92.94 93 ILE A N 1
ATOM 773 C CA . ILE A 1 93 ? -1.527 4.218 21.816 1.00 92.94 93 ILE A CA 1
ATOM 774 C C . ILE A 1 93 ? -2.847 3.433 21.848 1.00 92.94 93 ILE A C 1
ATOM 776 O O . ILE A 1 93 ? -3.894 4.039 21.609 1.00 92.94 93 ILE A O 1
ATOM 780 N N . PRO A 1 94 ? -2.831 2.122 22.149 1.00 93.94 94 PRO A N 1
ATOM 781 C CA . PRO A 1 94 ? -4.037 1.300 22.229 1.00 93.94 94 PRO A CA 1
ATOM 782 C C . PRO A 1 94 ? -5.037 1.768 23.296 1.00 93.94 94 PRO A C 1
ATOM 784 O O . PRO A 1 94 ? -4.657 2.152 24.404 1.00 93.94 94 PRO A O 1
ATOM 787 N N . VAL A 1 95 ? -6.328 1.669 22.978 1.00 95.00 95 VAL A N 1
ATOM 788 C CA . VAL A 1 95 ? -7.442 2.070 23.848 1.00 95.00 95 VAL A CA 1
ATOM 789 C C . VAL A 1 95 ? -8.312 0.865 24.189 1.00 95.00 95 VAL A C 1
ATOM 791 O O . VAL A 1 95 ? -8.575 -0.002 23.352 1.00 95.00 95 VAL A O 1
ATOM 794 N N . LYS A 1 96 ? -8.750 0.789 25.447 1.00 95.81 96 LYS A N 1
ATOM 795 C CA . LYS A 1 96 ? -9.559 -0.321 25.946 1.00 95.81 96 LYS A CA 1
ATOM 796 C C . LYS A 1 96 ? -11.011 -0.190 25.489 1.00 95.81 96 LYS A C 1
ATOM 798 O O . LYS A 1 96 ? -11.569 0.904 25.409 1.00 95.81 96 LYS A O 1
ATOM 803 N N . VAL A 1 97 ? -11.638 -1.332 25.219 1.00 96.25 97 VAL A N 1
ATOM 804 C CA . VAL A 1 97 ? -13.046 -1.405 24.819 1.00 96.25 97 VAL A CA 1
ATOM 805 C C . VAL A 1 97 ? -13.783 -2.470 25.620 1.00 96.25 97 VAL A C 1
ATOM 807 O O . VAL A 1 97 ? -13.222 -3.524 25.927 1.00 96.25 97 VAL A O 1
ATOM 810 N N . SER A 1 98 ? -15.052 -2.211 25.913 1.00 96.88 98 SER A N 1
ATOM 811 C CA . SER A 1 98 ? -15.983 -3.177 26.500 1.00 96.88 98 SER A CA 1
ATOM 812 C C . SER A 1 98 ? -17.034 -3.570 25.471 1.00 96.88 98 SER A C 1
ATOM 814 O O . SER A 1 98 ? -17.449 -2.752 24.652 1.00 96.88 98 SER A O 1
ATOM 816 N N . ARG A 1 99 ? -17.467 -4.830 25.499 1.00 97.50 99 ARG A N 1
ATOM 817 C CA . ARG A 1 99 ? -18.467 -5.372 24.572 1.00 97.50 99 ARG A CA 1
ATOM 818 C C . ARG A 1 99 ? -19.626 -5.935 25.368 1.00 97.50 99 ARG A C 1
ATOM 820 O O . ARG A 1 99 ? -19.412 -6.738 26.273 1.00 97.50 99 ARG A O 1
ATOM 827 N N . PHE A 1 100 ? -20.837 -5.546 25.003 1.00 97.50 100 PHE A N 1
ATOM 828 C CA . PHE A 1 100 ? -22.047 -5.967 25.691 1.00 97.50 100 PHE A CA 1
ATOM 829 C C . PHE A 1 100 ? -23.022 -6.533 24.675 1.00 97.50 100 PHE A C 1
ATOM 831 O O . PHE A 1 100 ? -23.467 -5.820 23.776 1.00 97.50 100 PHE A O 1
ATOM 838 N N . LEU A 1 101 ? -23.317 -7.827 24.795 1.00 97.44 101 LEU A N 1
ATOM 839 C CA . LEU A 1 101 ? -24.321 -8.471 23.953 1.00 97.44 101 LEU A CA 1
ATOM 840 C C . LEU A 1 101 ? -25.677 -7.785 24.134 1.00 97.44 101 LEU A C 1
ATOM 842 O O . LEU A 1 101 ? -25.977 -7.244 25.198 1.00 97.44 101 LEU A O 1
ATOM 846 N N . ASN A 1 102 ? -26.518 -7.841 23.108 1.00 96.56 102 ASN A N 1
ATOM 847 C CA . ASN A 1 102 ? -27.913 -7.457 23.268 1.00 96.56 102 ASN A CA 1
ATOM 848 C C . ASN A 1 102 ? -28.578 -8.317 24.366 1.00 96.56 102 ASN A C 1
ATOM 850 O O . ASN A 1 102 ? -28.167 -9.459 24.582 1.00 96.56 102 ASN A O 1
ATOM 854 N N . LYS A 1 103 ? -29.597 -7.786 25.055 1.00 94.88 103 LYS A N 1
ATOM 855 C CA . LYS A 1 103 ? -30.196 -8.397 26.265 1.00 94.88 103 LYS A CA 1
ATOM 856 C C . LYS A 1 103 ? -29.218 -8.503 27.444 1.00 94.88 103 LYS A C 1
ATOM 858 O O . LYS A 1 103 ? -29.307 -9.433 28.238 1.00 94.88 103 LYS A O 1
ATOM 863 N N . SER A 1 104 ? -28.289 -7.558 27.553 1.00 93.38 104 SER A N 1
ATOM 864 C CA . SER A 1 104 ? -27.325 -7.462 28.657 1.00 93.38 104 SER A CA 1
ATOM 865 C C . SER A 1 104 ? -27.893 -6.683 29.850 1.00 93.38 104 SER A C 1
ATOM 867 O O . SER A 1 104 ? -28.790 -5.857 29.694 1.00 93.38 104 SER A O 1
ATOM 869 N N . HIS A 1 105 ? -27.318 -6.894 31.038 1.00 94.56 105 HIS A N 1
ATOM 870 C CA . HIS A 1 105 ? -27.565 -6.087 32.242 1.00 94.56 105 HIS A CA 1
ATOM 871 C C . HIS A 1 105 ? -26.985 -4.663 32.148 1.00 94.56 105 HIS A C 1
ATOM 873 O O . HIS A 1 105 ? -27.277 -3.803 32.981 1.00 94.56 105 HIS A O 1
ATOM 879 N N . HIS A 1 106 ? -26.135 -4.408 31.153 1.00 94.50 106 HIS A N 1
ATOM 880 C CA . HIS A 1 106 ? -25.534 -3.102 30.916 1.00 94.50 106 HIS A CA 1
ATOM 881 C C . HIS A 1 106 ? -26.450 -2.234 30.050 1.00 94.50 106 HIS A C 1
ATOM 883 O O . HIS A 1 106 ? -27.109 -2.724 29.139 1.00 94.50 106 HIS A O 1
ATOM 889 N N . ILE A 1 107 ? -26.472 -0.932 30.325 1.00 94.50 107 ILE A N 1
ATOM 890 C CA . ILE A 1 107 ? -27.231 0.045 29.539 1.00 94.50 107 ILE A CA 1
ATOM 891 C C . ILE A 1 107 ? -26.301 0.581 28.438 1.00 94.50 107 ILE A C 1
ATOM 893 O O . ILE A 1 107 ? -25.185 0.997 28.770 1.00 94.50 107 ILE A O 1
ATOM 897 N N . PRO A 1 108 ? -26.713 0.602 27.156 1.00 95.62 108 PRO A N 1
ATOM 898 C CA . PRO A 1 108 ? -25.971 1.303 26.117 1.00 95.62 108 PRO A CA 1
ATOM 899 C C . PRO A 1 108 ? -25.879 2.795 26.441 1.00 95.62 108 PRO A C 1
ATOM 901 O O . PRO A 1 108 ? -26.772 3.379 27.052 1.00 95.62 108 PRO A O 1
ATOM 904 N N . LYS A 1 109 ? -24.800 3.438 26.008 1.00 96.62 109 LYS A N 1
ATOM 905 C CA . LYS A 1 109 ? -24.579 4.873 26.208 1.00 96.62 109 LYS A CA 1
ATOM 906 C C . LYS A 1 109 ? -24.478 5.588 24.869 1.00 96.62 109 LYS A C 1
ATOM 908 O O . LYS A 1 109 ? -24.124 4.994 23.849 1.00 96.62 109 LYS A O 1
ATOM 913 N N . LYS A 1 110 ? -24.716 6.901 24.895 1.00 97.69 110 LYS A N 1
ATOM 914 C CA . LYS A 1 110 ? -24.329 7.791 23.796 1.00 97.69 110 LYS A CA 1
ATOM 915 C C . LYS A 1 110 ? -22.864 7.533 23.423 1.00 97.69 110 LYS A C 1
ATOM 917 O O . LYS A 1 110 ? -22.025 7.361 24.305 1.00 97.69 110 LYS A O 1
ATOM 922 N N . ASN A 1 111 ? -22.565 7.537 22.129 1.00 97.81 111 ASN A N 1
ATOM 923 C CA . ASN A 1 111 ? -21.264 7.239 21.531 1.00 97.81 111 ASN A CA 1
ATOM 924 C C . ASN A 1 111 ? -20.789 5.782 21.646 1.00 97.81 111 ASN A C 1
ATOM 926 O O . ASN A 1 111 ? -19.643 5.496 21.305 1.00 97.81 111 ASN A O 1
ATOM 930 N N . ASN A 1 112 ? -21.636 4.847 22.082 1.00 98.31 112 ASN A N 1
ATOM 931 C CA . ASN A 1 112 ? -21.360 3.429 21.859 1.00 98.31 112 ASN A CA 1
ATOM 932 C C . ASN A 1 112 ? -21.568 3.075 20.382 1.00 98.31 112 ASN A C 1
ATOM 934 O O . ASN A 1 112 ? -22.435 3.640 19.709 1.00 98.31 112 ASN A O 1
ATOM 938 N N . ILE A 1 113 ? -20.771 2.128 19.891 1.00 98.44 113 ILE A N 1
ATOM 939 C CA . ILE A 1 113 ? -20.898 1.591 18.536 1.00 98.44 113 ILE A CA 1
ATOM 940 C C . ILE A 1 113 ? -21.866 0.414 18.602 1.00 98.44 113 ILE A C 1
ATOM 942 O O . ILE A 1 113 ? -21.573 -0.592 19.244 1.00 98.44 113 ILE A O 1
ATOM 946 N N . LEU A 1 114 ? -23.020 0.544 17.960 1.00 98.38 114 LEU A N 1
ATOM 947 C CA . LEU A 1 114 ? -24.004 -0.522 17.822 1.00 98.38 114 LEU A CA 1
ATOM 948 C C . LEU A 1 114 ? -23.602 -1.435 16.660 1.00 98.38 114 LEU A C 1
ATOM 950 O O . LEU A 1 114 ? -23.240 -0.940 15.592 1.00 98.38 114 LEU A O 1
ATOM 954 N N . VAL A 1 115 ? -23.667 -2.750 16.869 1.00 98.00 115 VAL A N 1
ATOM 955 C CA . VAL A 1 115 ? -23.250 -3.760 15.889 1.00 98.00 115 VAL A CA 1
ATOM 956 C C . VAL A 1 115 ? -24.388 -4.745 15.646 1.00 98.00 115 VAL A C 1
ATOM 958 O O . VAL A 1 115 ? -24.957 -5.308 16.586 1.00 98.00 115 VAL A O 1
ATOM 961 N N . TRP A 1 116 ? -24.704 -4.985 14.378 1.00 96.81 116 TRP A N 1
ATOM 962 C CA . TRP A 1 116 ? -25.627 -6.035 13.954 1.00 96.81 116 TRP A CA 1
ATOM 963 C C . TRP A 1 116 ? -24.850 -7.277 13.547 1.00 96.81 116 TRP A C 1
ATOM 965 O O . TRP A 1 116 ? -23.698 -7.190 13.114 1.00 96.81 116 TRP A O 1
ATOM 975 N N . LYS A 1 117 ? -25.493 -8.441 13.658 1.00 91.81 117 LYS A N 1
ATOM 976 C CA . LYS A 1 117 ? -24.911 -9.681 13.145 1.00 91.81 117 LYS A CA 1
ATOM 977 C C . LYS A 1 117 ? -24.635 -9.588 11.645 1.00 91.81 117 LYS A C 1
ATOM 979 O O . LYS A 1 117 ? -25.248 -8.800 10.924 1.00 91.81 117 LYS A O 1
ATOM 984 N N . ILE A 1 118 ? -23.717 -10.441 11.198 1.00 85.62 118 ILE A N 1
ATOM 985 C CA . ILE A 1 118 ? -23.356 -10.596 9.792 1.00 85.62 118 ILE A CA 1
ATOM 986 C C . ILE A 1 118 ? -24.621 -10.812 8.954 1.00 85.62 118 ILE A C 1
ATOM 988 O O . ILE A 1 118 ? -25.417 -11.713 9.226 1.00 85.62 118 ILE A O 1
ATOM 992 N N . ASN A 1 119 ? -24.801 -9.962 7.947 1.00 79.12 119 ASN A N 1
ATOM 993 C CA . ASN A 1 119 ? -25.914 -10.042 7.012 1.00 79.12 119 ASN A CA 1
ATOM 994 C C . ASN A 1 119 ? -25.674 -11.115 5.931 1.00 79.12 119 ASN A C 1
ATOM 996 O O . ASN A 1 119 ? -24.624 -11.756 5.872 1.00 79.12 119 ASN A O 1
ATOM 1000 N N . SER A 1 120 ? -26.639 -11.283 5.024 1.00 75.81 120 SER A N 1
ATOM 1001 C CA . SER A 1 120 ? -26.541 -12.218 3.891 1.00 75.81 120 SER A CA 1
ATOM 1002 C C . SER A 1 120 ? -25.360 -11.950 2.952 1.00 75.81 120 SER A C 1
ATOM 1004 O O . SER A 1 120 ? -24.965 -12.843 2.210 1.00 75.81 120 SER A O 1
ATOM 1006 N N . SER A 1 121 ? -24.804 -10.738 2.972 1.00 71.69 121 SER A N 1
ATOM 1007 C CA . SER A 1 121 ? -23.649 -10.336 2.165 1.00 71.69 121 SER A CA 1
ATOM 1008 C C . SER A 1 121 ? -22.310 -10.592 2.864 1.00 71.69 121 SER A C 1
ATOM 1010 O O . SER A 1 121 ? -21.273 -10.265 2.300 1.00 71.69 121 SER A O 1
ATOM 1012 N N . GLY A 1 122 ? -22.311 -11.165 4.073 1.00 79.94 122 GLY A N 1
ATOM 1013 C CA . GLY A 1 122 ? -21.091 -11.535 4.794 1.00 79.94 122 GLY A CA 1
ATOM 1014 C C . GLY A 1 122 ? -20.474 -10.422 5.646 1.00 79.94 122 GLY A C 1
ATOM 1015 O O . GLY A 1 122 ? -19.388 -10.622 6.184 1.00 79.94 122 GLY A O 1
ATOM 1016 N N . TYR A 1 123 ? -21.157 -9.284 5.827 1.00 83.62 123 TYR A N 1
ATOM 1017 C CA . TYR A 1 123 ? -20.633 -8.141 6.586 1.00 83.62 123 TYR A CA 1
ATOM 1018 C C . TYR A 1 123 ? -21.504 -7.777 7.791 1.00 83.62 123 TYR A C 1
ATOM 1020 O O . TYR A 1 123 ? -22.729 -7.906 7.757 1.00 83.62 123 TYR A O 1
ATOM 1028 N N . GLU A 1 124 ? -20.862 -7.292 8.854 1.00 91.50 124 GLU A N 1
ATOM 1029 C CA . GLU A 1 124 ? -21.543 -6.628 9.968 1.00 91.50 124 GLU A CA 1
ATOM 1030 C C . GLU A 1 124 ? -22.032 -5.245 9.529 1.00 91.50 124 GLU A C 1
ATOM 1032 O O . GLU A 1 124 ? -21.387 -4.563 8.730 1.00 91.50 124 GLU A O 1
ATOM 1037 N N . HIS A 1 125 ? -23.163 -4.813 10.083 1.00 95.25 125 HIS A N 1
ATOM 1038 C CA . HIS A 1 125 ? -23.577 -3.415 10.004 1.00 95.25 125 HIS A CA 1
ATOM 1039 C C . HIS A 1 125 ? -23.236 -2.705 11.311 1.00 95.25 125 HIS A C 1
ATOM 1041 O O . HIS A 1 125 ? -23.258 -3.327 12.375 1.00 95.25 125 HIS A O 1
ATOM 1047 N N . VAL A 1 126 ? -22.915 -1.414 11.234 1.00 96.81 126 VAL A N 1
ATOM 1048 C CA . VAL A 1 126 ? -22.460 -0.626 12.383 1.00 96.81 126 VAL A CA 1
ATOM 1049 C C . VAL A 1 126 ? -23.072 0.772 12.390 1.00 96.81 126 VAL A C 1
ATOM 1051 O O . VAL A 1 126 ? -23.258 1.393 11.344 1.00 96.81 126 VAL A O 1
ATOM 1054 N N . ALA A 1 127 ? -23.371 1.271 13.587 1.00 98.19 127 ALA A N 1
ATOM 1055 C CA . ALA A 1 127 ? -23.943 2.595 13.817 1.00 98.19 127 ALA A CA 1
ATOM 1056 C C . ALA A 1 127 ? -23.413 3.206 15.118 1.00 98.19 127 ALA A C 1
ATOM 1058 O O . ALA A 1 127 ? -22.879 2.504 15.974 1.00 98.19 127 ALA A O 1
ATOM 1059 N N . ILE A 1 128 ? -23.595 4.512 15.293 1.00 98.56 128 ILE A N 1
ATOM 1060 C CA . ILE A 1 128 ? -23.270 5.223 16.536 1.00 98.56 128 ILE A CA 1
ATOM 1061 C C . ILE A 1 128 ? -24.571 5.497 17.275 1.00 98.56 128 ILE A C 1
ATOM 1063 O O . ILE A 1 128 ? -25.491 6.061 16.687 1.00 98.56 128 ILE A O 1
ATOM 1067 N N . ILE A 1 129 ? -24.648 5.152 18.558 1.00 98.62 129 ILE A N 1
ATOM 1068 C CA . ILE A 1 129 ? -25.775 5.543 19.410 1.00 98.62 129 ILE A CA 1
ATOM 1069 C C . ILE A 1 129 ? -25.651 7.034 19.736 1.00 98.62 129 ILE A C 1
ATOM 1071 O O . ILE A 1 129 ? -24.682 7.455 20.365 1.00 98.62 129 ILE A O 1
ATOM 1075 N N . THR A 1 130 ? -26.624 7.841 19.325 1.00 98.25 130 THR A N 1
ATOM 1076 C CA . THR A 1 130 ? -26.620 9.302 19.508 1.00 98.25 130 THR A CA 1
ATOM 1077 C C . THR A 1 130 ? -27.399 9.736 20.749 1.00 98.25 130 THR A C 1
ATOM 1079 O O . THR A 1 130 ? -27.042 10.725 21.392 1.00 98.25 130 THR A O 1
ATOM 1082 N N . GLU A 1 131 ? -28.420 8.963 21.128 1.00 98.00 131 GLU A N 1
ATOM 1083 C CA . GLU A 1 131 ? -29.302 9.217 22.269 1.00 98.00 131 GLU A CA 1
ATOM 1084 C C . GLU A 1 131 ? -29.815 7.892 22.850 1.00 98.00 131 GLU A C 1
ATOM 1086 O O . GLU A 1 131 ? -30.068 6.942 22.107 1.00 98.00 131 GLU A O 1
ATOM 1091 N N . VAL A 1 132 ? -29.997 7.842 24.172 1.00 97.38 132 VAL A N 1
ATOM 1092 C CA . VAL A 1 132 ? -30.629 6.724 24.886 1.00 97.38 132 VAL A CA 1
ATOM 1093 C C . VAL A 1 132 ? -31.700 7.298 25.804 1.00 97.38 132 VAL A C 1
ATOM 1095 O O . VAL A 1 132 ? -31.378 8.088 26.692 1.00 97.38 132 VAL A O 1
ATOM 1098 N N . ASN A 1 133 ? -32.956 6.902 25.600 1.00 96.31 133 ASN A N 1
ATOM 1099 C CA . ASN A 1 133 ? -34.090 7.341 26.401 1.00 96.31 133 ASN A CA 1
ATOM 1100 C C . ASN A 1 133 ? -34.788 6.131 27.034 1.00 96.31 133 ASN A C 1
ATOM 1102 O O . ASN A 1 133 ? -35.510 5.384 26.378 1.00 96.31 133 ASN A O 1
ATOM 1106 N N . LEU A 1 134 ? -34.547 5.939 28.331 1.00 91.00 134 LEU A N 1
ATOM 1107 C CA . LEU A 1 134 ? -35.109 4.830 29.105 1.00 91.00 134 LEU A CA 1
ATOM 1108 C C . LEU A 1 134 ? -36.585 5.025 29.462 1.00 91.00 134 LEU A C 1
ATOM 1110 O O . LEU A 1 134 ? -37.277 4.042 29.693 1.00 91.00 134 LEU A O 1
ATOM 1114 N N . GLU A 1 135 ? -37.050 6.271 29.555 1.00 92.19 135 GLU A N 1
ATOM 1115 C CA . GLU A 1 135 ? -38.435 6.578 29.931 1.00 92.19 135 GLU A CA 1
ATOM 1116 C C . GLU A 1 135 ? -39.388 6.348 28.759 1.00 92.19 135 GLU A C 1
ATOM 1118 O O . GLU A 1 135 ? -40.490 5.838 28.940 1.00 92.19 135 GLU A O 1
ATOM 1123 N N . LEU A 1 136 ? -38.940 6.706 27.555 1.00 94.94 136 LEU A N 1
ATOM 1124 C CA . LEU A 1 136 ? -39.689 6.558 26.309 1.00 94.94 136 LEU A CA 1
ATOM 1125 C C . LEU A 1 136 ? -39.308 5.292 25.525 1.00 94.94 136 LEU A C 1
ATOM 1127 O O . LEU A 1 136 ? -39.796 5.101 24.415 1.00 94.94 136 LEU A O 1
ATOM 1131 N N . GLU A 1 137 ? -38.458 4.435 26.099 1.00 95.19 137 GLU A N 1
ATOM 1132 C CA . GLU A 1 137 ? -38.068 3.130 25.550 1.00 95.19 137 GLU A CA 1
ATOM 1133 C C . GLU A 1 137 ? -37.529 3.188 24.109 1.00 95.19 137 GLU A C 1
ATOM 1135 O O . GLU A 1 137 ? -37.900 2.381 23.247 1.00 95.19 137 GLU A O 1
ATOM 1140 N N . TYR A 1 138 ? -36.621 4.131 23.832 1.00 96.88 138 TYR A N 1
ATOM 1141 C CA . TYR A 1 138 ? -35.945 4.219 22.536 1.00 96.88 138 TYR A CA 1
ATOM 1142 C C . TYR A 1 138 ? -34.451 4.542 22.635 1.00 96.88 138 TYR A C 1
ATOM 1144 O O . TYR A 1 138 ? -33.957 5.114 23.609 1.00 96.88 138 TYR A O 1
ATOM 1152 N N . ILE A 1 139 ? -33.731 4.218 21.563 1.00 98.06 139 ILE A N 1
ATOM 1153 C CA . ILE A 1 139 ? -32.424 4.800 21.248 1.00 98.06 139 ILE A CA 1
ATOM 1154 C C . ILE A 1 139 ? -32.468 5.470 19.879 1.00 98.06 139 ILE A C 1
ATOM 1156 O O . ILE A 1 139 ? -33.235 5.063 19.006 1.00 98.06 139 ILE A O 1
ATOM 1160 N N . ARG A 1 140 ? -31.609 6.462 19.660 1.00 98.31 140 ARG A N 1
ATOM 1161 C CA . ARG A 1 140 ? -31.370 7.036 18.331 1.00 98.31 140 ARG A CA 1
ATOM 1162 C C . ARG A 1 140 ? -29.975 6.704 17.853 1.00 98.31 140 ARG A C 1
ATOM 1164 O O . ARG A 1 140 ? -29.048 6.600 18.657 1.00 98.31 140 ARG A O 1
ATOM 1171 N N . ILE A 1 141 ? -29.846 6.514 16.544 1.00 98.38 141 ILE A N 1
ATOM 1172 C CA . ILE A 1 141 ? -28.598 6.079 15.923 1.00 98.38 141 ILE A CA 1
ATOM 1173 C C . ILE A 1 141 ? -28.239 6.898 14.684 1.00 98.38 141 ILE A C 1
ATOM 1175 O O . ILE A 1 141 ? -29.107 7.307 13.911 1.00 98.38 141 ILE A O 1
ATOM 1179 N N . ALA A 1 142 ? -26.944 7.085 14.459 1.00 98.31 142 ALA A N 1
ATOM 1180 C CA . ALA A 1 142 ? -26.367 7.653 13.248 1.00 98.31 142 ALA A CA 1
ATOM 1181 C C . ALA A 1 142 ? -25.611 6.557 12.486 1.00 98.31 142 ALA A C 1
ATOM 1183 O O . ALA A 1 142 ? -24.685 5.950 13.026 1.00 98.31 142 ALA A O 1
ATOM 1184 N N . GLU A 1 143 ? -25.999 6.297 11.238 1.00 96.44 143 GLU A N 1
ATOM 1185 C CA . GLU A 1 143 ? -25.451 5.195 10.441 1.00 96.44 143 GLU A CA 1
ATOM 1186 C C . GLU A 1 143 ? -25.432 5.521 8.946 1.00 96.44 143 GLU A C 1
ATOM 1188 O O . GLU A 1 143 ? -26.289 6.239 8.439 1.00 96.44 143 GLU A O 1
ATOM 1193 N N . GLN A 1 144 ? -24.483 4.948 8.214 1.00 96.00 144 GLN A N 1
ATOM 1194 C CA . GLN A 1 144 ? -24.367 5.108 6.766 1.00 96.00 144 GLN A CA 1
ATOM 1195 C C . GLN A 1 144 ? -24.625 3.767 6.075 1.00 96.00 144 GLN A C 1
ATOM 1197 O O . GLN A 1 144 ? -24.420 2.720 6.677 1.00 96.00 144 GLN A O 1
ATOM 1202 N N . ASN A 1 145 ? -25.076 3.789 4.817 1.00 94.00 145 ASN A N 1
ATOM 1203 C CA . ASN A 1 145 ? -25.323 2.583 4.012 1.00 94.00 145 ASN A CA 1
ATOM 1204 C C . ASN A 1 145 ? -26.437 1.645 4.532 1.00 94.00 145 ASN A C 1
ATOM 1206 O O . ASN A 1 145 ? -26.370 0.432 4.348 1.00 94.00 145 ASN A O 1
ATOM 1210 N N . LYS A 1 146 ? -27.472 2.206 5.172 1.00 92.00 146 LYS A N 1
ATOM 1211 C CA . LYS A 1 146 ? -28.684 1.474 5.587 1.00 92.00 146 LYS A CA 1
ATOM 1212 C C . LYS A 1 146 ? -29.934 1.980 4.875 1.00 92.00 146 LYS A C 1
ATOM 1214 O O . LYS A 1 146 ? -30.659 1.218 4.241 1.00 92.00 146 LYS A O 1
ATOM 1219 N N . HIS A 1 147 ? -30.155 3.283 4.981 1.00 90.31 147 HIS A N 1
ATOM 1220 C CA . HIS A 1 147 ? -31.150 4.025 4.223 1.00 90.31 147 HIS A CA 1
ATOM 1221 C C . HIS A 1 147 ? -30.464 5.167 3.468 1.00 90.31 147 HIS A C 1
ATOM 1223 O O . HIS A 1 147 ? -29.295 5.469 3.727 1.00 90.31 147 HIS A O 1
ATOM 1229 N N . PHE A 1 148 ? -31.195 5.757 2.520 1.00 94.56 148 PHE A N 1
ATOM 1230 C CA . PHE A 1 148 ? -30.663 6.727 1.557 1.00 94.56 148 PHE A CA 1
ATOM 1231 C C . PHE A 1 148 ? -31.470 8.025 1.499 1.00 94.56 148 PHE A C 1
ATOM 1233 O O . PHE A 1 148 ? -31.434 8.720 0.497 1.00 94.56 148 PHE A O 1
ATOM 1240 N N . TYR A 1 149 ? -32.245 8.345 2.529 1.00 93.81 149 TYR A N 1
ATOM 1241 C CA . TYR A 1 149 ? -33.077 9.548 2.578 1.00 93.81 149 TYR A CA 1
ATOM 1242 C C . TYR A 1 149 ? -32.544 10.546 3.609 1.00 93.81 149 TYR A C 1
ATOM 1244 O O . TYR A 1 149 ? -31.745 10.202 4.481 1.00 93.81 149 TYR A O 1
ATOM 1252 N N . LYS A 1 150 ? -33.022 11.793 3.543 1.00 95.94 150 LYS A N 1
ATOM 1253 C CA . LYS A 1 150 ? -32.638 12.839 4.498 1.00 95.94 150 LYS A CA 1
ATOM 1254 C C . LYS A 1 150 ? -32.974 12.432 5.941 1.00 95.94 150 LYS A C 1
ATOM 1256 O O . LYS A 1 150 ? -34.061 11.928 6.222 1.00 95.94 150 LYS A O 1
ATOM 1261 N N . TRP A 1 151 ? -32.031 12.655 6.848 1.00 94.94 151 TRP A N 1
ATOM 1262 C CA . TRP A 1 151 ? -32.198 12.461 8.284 1.00 94.94 151 TRP A CA 1
ATOM 1263 C C . TRP A 1 151 ? -33.087 13.556 8.877 1.00 94.94 151 TRP A C 1
ATOM 1265 O O . TRP A 1 151 ? -33.131 14.677 8.370 1.00 94.94 151 TRP A O 1
ATOM 1275 N N . PHE A 1 152 ? -33.765 13.245 9.983 1.00 87.06 152 PHE A N 1
ATOM 1276 C CA . PHE A 1 152 ? -34.621 14.205 10.691 1.00 87.06 152 PHE A CA 1
ATOM 1277 C C . PHE A 1 152 ? -33.832 15.198 11.558 1.00 87.06 152 PHE A C 1
ATOM 1279 O O . PHE A 1 152 ? -34.364 16.235 11.944 1.00 87.06 152 PHE A O 1
ATOM 1286 N N . GLY A 1 153 ? -32.572 14.889 11.865 1.00 89.94 153 GLY A N 1
ATOM 1287 C CA . GLY A 1 153 ? -31.699 15.697 12.709 1.00 89.94 153 GLY A CA 1
ATOM 1288 C C . GLY A 1 153 ? -30.295 15.106 12.751 1.00 89.94 153 GLY A C 1
ATOM 1289 O O . GLY A 1 153 ? -29.737 14.746 11.713 1.00 89.94 153 GLY A O 1
ATOM 1290 N N . ASP A 1 154 ? -29.744 14.959 13.953 1.00 95.00 154 ASP A N 1
ATOM 1291 C CA . ASP A 1 154 ? -28.436 14.341 14.191 1.00 95.00 154 ASP A CA 1
ATOM 1292 C C . ASP A 1 154 ? -28.477 12.802 14.271 1.00 95.00 154 ASP A C 1
ATOM 1294 O O . ASP A 1 154 ? -27.490 12.163 14.633 1.00 95.00 154 ASP A O 1
ATOM 1298 N N . TYR A 1 155 ? -29.608 12.201 13.894 1.00 97.25 155 TYR A N 1
ATOM 1299 C CA . TYR A 1 155 ? -29.835 10.762 13.865 1.00 97.25 155 TYR A CA 1
ATOM 1300 C C . TYR A 1 155 ? -30.585 10.328 12.599 1.00 97.25 155 TYR A C 1
ATOM 1302 O O . TYR A 1 155 ? -31.384 11.065 12.017 1.00 97.25 155 TYR A O 1
ATOM 1310 N N . SER A 1 156 ? -30.327 9.089 12.196 1.00 96.25 156 SER A N 1
ATOM 1311 C CA . SER A 1 156 ? -30.875 8.428 11.009 1.00 96.25 156 SER A CA 1
ATOM 1312 C C . SER A 1 156 ? -32.147 7.624 11.298 1.00 96.25 156 SER A C 1
ATOM 1314 O O . SER A 1 156 ? -33.096 7.645 10.508 1.00 96.25 156 SER A O 1
ATOM 1316 N N . ARG A 1 157 ? -32.172 6.927 12.440 1.00 95.56 157 ARG A N 1
ATOM 1317 C CA . ARG A 1 157 ? -33.263 6.065 12.899 1.00 95.56 157 ARG A CA 1
ATOM 1318 C C . ARG A 1 157 ? -33.417 6.139 14.411 1.00 95.56 157 ARG A C 1
ATOM 1320 O O . ARG A 1 157 ? -32.461 6.408 15.138 1.00 95.56 157 ARG A O 1
ATOM 1327 N N . GLU A 1 158 ? -34.633 5.855 14.847 1.00 97.00 158 GLU A N 1
ATOM 1328 C CA . GLU A 1 158 ? -34.989 5.583 16.233 1.00 97.00 158 GLU A CA 1
ATOM 1329 C C . GLU A 1 158 ? -35.339 4.093 16.332 1.00 97.00 158 GLU A C 1
ATOM 1331 O O . GLU A 1 158 ? -36.089 3.580 15.499 1.00 97.00 158 GLU A O 1
ATOM 1336 N N . LEU A 1 159 ? -34.744 3.390 17.294 1.00 97.44 159 LEU A N 1
ATOM 1337 C CA . LEU A 1 159 ? -34.954 1.964 17.532 1.00 97.44 159 LEU A CA 1
ATOM 1338 C C . LEU A 1 159 ? -35.623 1.766 18.884 1.00 97.44 159 LEU A C 1
ATOM 1340 O O . LEU A 1 159 ? -35.310 2.468 19.848 1.00 97.44 159 LEU A O 1
ATOM 1344 N N . LYS A 1 160 ? -36.505 0.770 18.966 1.00 97.06 160 LYS A N 1
ATOM 1345 C CA . LYS A 1 160 ? -37.180 0.429 20.216 1.00 97.06 160 LYS A CA 1
ATOM 1346 C C . LYS A 1 160 ? -36.183 -0.183 21.201 1.00 97.06 160 LYS A C 1
ATOM 1348 O O . LYS A 1 160 ? -35.396 -1.056 20.835 1.00 97.06 160 LYS A O 1
ATOM 1353 N N . PHE A 1 161 ? -36.239 0.267 22.447 1.00 95.50 161 PHE A N 1
ATOM 1354 C CA . PHE A 1 161 ? -35.301 -0.094 23.499 1.00 95.50 161 PHE A CA 1
ATOM 1355 C C . PHE A 1 161 ? -36.043 -0.481 24.776 1.00 95.50 161 PHE A C 1
ATOM 1357 O O . PHE A 1 161 ? -36.544 0.366 25.507 1.00 95.50 161 PHE A O 1
ATOM 1364 N N . LEU A 1 162 ? -36.127 -1.783 25.026 1.00 92.25 162 LEU A N 1
ATOM 1365 C CA . LEU A 1 162 ? -36.912 -2.360 26.107 1.00 92.25 162 LEU A CA 1
ATOM 1366 C C . LEU A 1 162 ? -36.085 -2.537 27.377 1.00 92.25 162 LEU A C 1
ATOM 1368 O O . LEU A 1 162 ? -34.960 -3.045 27.341 1.00 92.25 162 LEU A O 1
ATOM 1372 N N . LYS A 1 163 ? -36.703 -2.208 28.514 1.00 87.19 163 LYS A N 1
ATOM 1373 C CA . LYS A 1 163 ? -36.199 -2.542 29.845 1.00 87.19 163 LYS A CA 1
ATOM 1374 C C . LYS A 1 163 ? -37.010 -3.702 30.427 1.00 87.19 163 LYS A C 1
ATOM 1376 O O . LYS A 1 163 ? -38.086 -3.504 30.985 1.00 87.19 163 LYS A O 1
ATOM 1381 N N . ASN A 1 164 ? -36.462 -4.910 30.354 1.00 82.25 164 ASN A N 1
ATOM 1382 C CA . ASN A 1 164 ? -37.003 -6.076 31.055 1.00 82.25 164 ASN A CA 1
ATOM 1383 C C . ASN A 1 164 ? -36.345 -6.184 32.440 1.00 82.25 164 ASN A C 1
ATOM 1385 O O . ASN A 1 164 ? -35.236 -5.692 32.611 1.00 82.25 164 ASN A O 1
ATOM 1389 N N . HIS A 1 165 ? -37.007 -6.817 33.420 1.00 74.69 165 HIS A N 1
ATOM 1390 C CA . HIS A 1 165 ? -36.655 -6.793 34.857 1.00 74.69 165 HIS A CA 1
ATOM 1391 C C . HIS A 1 165 ? -35.156 -6.901 35.211 1.00 74.69 165 HIS A C 1
ATOM 1393 O O . HIS A 1 165 ? -34.753 -6.327 36.221 1.00 74.69 165 HIS A O 1
ATOM 1399 N N . GLU A 1 166 ? -34.336 -7.559 34.384 1.00 81.12 166 GLU A N 1
ATOM 1400 C CA . GLU A 1 166 ? -32.877 -7.590 34.539 1.00 81.12 166 GLU A CA 1
ATOM 1401 C C . GLU A 1 166 ? -32.080 -7.184 33.282 1.00 81.12 166 GLU A C 1
ATOM 1403 O O . GLU A 1 166 ? -30.883 -6.957 33.401 1.00 81.12 166 GLU A O 1
ATOM 1408 N N . ASN A 1 167 ? -32.689 -7.038 32.098 1.00 88.94 167 ASN A N 1
ATOM 1409 C CA . ASN A 1 167 ? -31.957 -6.910 30.828 1.00 88.94 167 ASN A CA 1
ATOM 1410 C C . ASN A 1 167 ? -32.454 -5.756 29.952 1.00 88.94 167 ASN A C 1
ATOM 1412 O O . ASN A 1 167 ? -33.652 -5.476 29.884 1.00 88.94 167 ASN A O 1
ATOM 1416 N N . TYR A 1 168 ? -31.520 -5.160 29.216 1.00 91.44 168 TYR A N 1
ATOM 1417 C CA . TYR A 1 168 ? -31.756 -4.110 28.233 1.00 91.44 168 TYR A CA 1
ATOM 1418 C C . TYR A 1 168 ? -31.677 -4.686 26.817 1.00 91.44 168 TYR A C 1
ATOM 1420 O O . TYR A 1 168 ? -30.660 -5.262 26.424 1.00 91.44 168 TYR A O 1
ATOM 1428 N N . GLU A 1 169 ? -32.759 -4.547 26.053 1.00 95.50 169 GLU A N 1
ATOM 1429 C CA . GLU A 1 169 ? -32.896 -5.127 24.715 1.00 95.50 169 GLU A CA 1
ATOM 1430 C C . GLU A 1 169 ? -33.163 -4.047 23.667 1.00 95.50 169 GLU A C 1
ATOM 1432 O O . GLU A 1 169 ? -34.130 -3.295 23.760 1.00 95.50 169 GLU A O 1
ATOM 1437 N N . ILE A 1 170 ? -32.319 -3.997 22.639 1.00 96.94 170 ILE A N 1
ATOM 1438 C CA . ILE A 1 170 ? -32.522 -3.166 21.450 1.00 96.94 170 ILE A CA 1
ATOM 1439 C C . ILE A 1 170 ? -33.202 -4.026 20.385 1.00 96.94 170 ILE A C 1
ATOM 1441 O O . ILE A 1 170 ? -32.715 -5.113 20.060 1.00 96.94 170 ILE A O 1
ATOM 1445 N N . LEU A 1 171 ? -34.308 -3.531 19.836 1.00 96.50 171 LEU A N 1
ATOM 1446 C CA . LEU A 1 171 ? -35.076 -4.193 18.788 1.00 96.50 171 LEU A CA 1
ATOM 1447 C C . LEU A 1 171 ? -34.896 -3.478 17.449 1.00 96.50 171 LEU A C 1
ATOM 1449 O O . LEU A 1 171 ? -35.061 -2.262 17.352 1.00 96.50 171 LEU A O 1
ATOM 1453 N N . ASP A 1 172 ? -34.623 -4.258 16.410 1.00 95.81 172 ASP A N 1
ATOM 1454 C CA . ASP A 1 172 ? -34.594 -3.818 15.018 1.00 95.81 172 ASP A CA 1
ATOM 1455 C C . ASP A 1 172 ? -35.109 -4.953 14.115 1.00 95.81 172 ASP A C 1
ATOM 1457 O O . ASP A 1 172 ? -35.245 -6.097 14.551 1.00 95.81 172 ASP A O 1
ATOM 1461 N N . GLU A 1 173 ? -35.393 -4.644 12.850 1.00 92.00 173 GLU A N 1
ATOM 1462 C CA . GLU A 1 173 ? -35.752 -5.640 11.825 1.00 92.00 173 GLU A CA 1
ATOM 1463 C C . GLU A 1 173 ? -34.643 -6.683 11.590 1.00 92.00 173 GLU A C 1
ATOM 1465 O O . GLU A 1 173 ? -34.930 -7.815 11.202 1.00 92.00 173 GLU A O 1
ATOM 1470 N N . TYR A 1 174 ? -33.386 -6.317 11.855 1.00 92.00 174 TYR A N 1
ATOM 1471 C CA . TYR A 1 174 ? -32.227 -7.205 11.794 1.00 92.00 174 TYR A CA 1
ATOM 1472 C C . TYR A 1 174 ? -31.673 -7.479 13.190 1.00 92.00 174 TYR A C 1
ATOM 1474 O O . TYR A 1 174 ? -31.734 -6.634 14.082 1.00 92.00 174 TYR A O 1
ATOM 1482 N N . GLU A 1 175 ? -31.079 -8.657 13.377 1.00 94.56 175 GLU A N 1
ATOM 1483 C CA . GLU A 1 175 ? -30.579 -9.074 14.684 1.00 94.56 175 GLU A CA 1
ATOM 1484 C C . GLU A 1 175 ? -29.387 -8.217 15.143 1.00 94.56 175 GLU A C 1
ATOM 1486 O O . GLU A 1 175 ? -28.283 -8.282 14.592 1.00 94.56 175 GLU A O 1
ATOM 1491 N N . VAL A 1 176 ? -29.616 -7.431 16.195 1.00 96.81 176 VAL A N 1
ATOM 1492 C CA . VAL A 1 176 ? -28.582 -6.663 16.892 1.00 96.81 176 VAL A CA 1
ATOM 1493 C C . VAL A 1 176 ? -27.717 -7.621 17.708 1.00 96.81 176 VAL A C 1
ATOM 1495 O O . VAL A 1 176 ? -28.222 -8.341 18.572 1.00 96.81 176 VAL A O 1
ATOM 1498 N N . LEU A 1 177 ? -26.408 -7.611 17.458 1.00 97.12 177 LEU A N 1
ATOM 1499 C CA . LEU A 1 177 ? -25.441 -8.418 18.200 1.00 97.12 177 LEU A CA 1
ATOM 1500 C C . LEU A 1 177 ? -25.180 -7.822 19.588 1.00 97.12 177 LEU A C 1
ATOM 1502 O O . LEU A 1 177 ? -25.164 -8.543 20.585 1.00 97.12 177 LEU A O 1
ATOM 1506 N N . GLY A 1 178 ? -25.018 -6.502 19.656 1.00 97.94 178 GLY A N 1
ATOM 1507 C CA . GLY A 1 178 ? -24.743 -5.774 20.888 1.00 97.94 178 GLY A CA 1
ATOM 1508 C C . GLY A 1 178 ? -24.109 -4.418 20.608 1.00 97.94 178 GLY A C 1
ATOM 1509 O O . GLY A 1 178 ? -24.162 -3.921 19.483 1.00 97.94 178 GLY A O 1
ATOM 1510 N N . TRP A 1 179 ? -23.475 -3.828 21.616 1.00 98.25 179 TRP A N 1
ATOM 1511 C CA . TRP A 1 179 ? -22.748 -2.569 21.469 1.00 98.25 179 TRP A CA 1
ATOM 1512 C C . TRP A 1 179 ? -21.342 -2.627 22.069 1.00 98.25 179 TRP A C 1
ATOM 1514 O O . TRP A 1 179 ? -21.046 -3.410 22.977 1.00 98.25 179 TRP A O 1
ATOM 1524 N N . ILE A 1 180 ? -20.474 -1.777 21.529 1.00 98.31 180 ILE A N 1
ATOM 1525 C CA . ILE A 1 180 ? -19.089 -1.595 21.946 1.00 98.31 180 ILE A CA 1
ATOM 1526 C C . ILE A 1 180 ? -18.953 -0.224 22.604 1.00 98.31 180 ILE A C 1
ATOM 1528 O O . ILE A 1 180 ? -19.332 0.802 22.034 1.00 98.31 180 ILE A O 1
ATOM 1532 N N . GLU A 1 181 ? -18.389 -0.209 23.804 1.00 97.81 181 GLU A N 1
ATOM 1533 C CA . GLU A 1 181 ? -18.038 0.996 24.545 1.00 97.81 181 GLU A CA 1
ATOM 1534 C C . GLU A 1 181 ? -16.527 1.231 24.455 1.00 97.81 181 GLU A C 1
ATOM 1536 O O . GLU A 1 181 ? -15.737 0.359 24.816 1.00 97.81 181 GLU A O 1
ATOM 1541 N N . ILE A 1 182 ? -16.132 2.411 23.975 1.00 97.19 182 ILE A N 1
ATOM 1542 C CA . ILE A 1 182 ? -14.746 2.890 24.024 1.00 97.19 182 ILE A CA 1
ATOM 1543 C C . ILE A 1 182 ? -14.527 3.515 25.401 1.00 97.19 182 ILE A C 1
ATOM 1545 O O . ILE A 1 182 ? -15.299 4.389 25.795 1.00 97.19 182 ILE A O 1
ATOM 1549 N N . LEU A 1 183 ? -13.499 3.068 26.117 1.00 93.81 183 LEU A N 1
ATOM 1550 C CA . LEU A 1 183 ? -13.150 3.579 27.441 1.00 93.81 183 LEU A CA 1
ATOM 1551 C C . LEU A 1 183 ? -12.052 4.643 27.326 1.00 93.81 183 LEU A C 1
ATOM 1553 O O . LEU A 1 183 ? -11.217 4.571 26.431 1.00 93.81 183 LEU A O 1
ATOM 1557 N N . ASP A 1 184 ? -11.987 5.571 28.280 1.00 87.19 184 ASP A N 1
ATOM 1558 C CA . ASP A 1 184 ? -10.899 6.563 28.371 1.00 87.19 184 ASP A CA 1
ATOM 1559 C C . ASP A 1 184 ? -9.597 5.970 28.970 1.00 87.19 184 ASP A C 1
ATOM 1561 O O . ASP A 1 184 ? -8.659 6.689 29.314 1.00 87.19 184 ASP A O 1
ATOM 1565 N N . GLU A 1 185 ? -9.530 4.641 29.102 1.00 89.94 185 GLU A N 1
ATOM 1566 C CA . GLU A 1 185 ? -8.393 3.886 29.634 1.00 89.94 185 GLU A CA 1
ATOM 1567 C C . GLU A 1 185 ? -7.493 3.365 28.504 1.00 89.94 185 GLU A C 1
ATOM 1569 O O . GLU A 1 185 ? -7.965 2.800 27.509 1.00 89.94 185 GLU A O 1
ATOM 1574 N N . GLN A 1 186 ? -6.176 3.481 28.692 1.00 88.88 186 GLN A N 1
ATOM 1575 C CA . GLN A 1 186 ? -5.205 2.822 27.821 1.00 88.88 186 GLN A CA 1
ATOM 1576 C C . GLN A 1 186 ? -5.273 1.306 28.003 1.00 88.88 186 GLN A C 1
ATOM 1578 O O . GLN A 1 186 ? -5.505 0.791 29.099 1.00 88.88 186 GLN A O 1
ATOM 1583 N N . ARG A 1 187 ? -5.057 0.585 26.907 1.00 84.81 187 ARG A N 1
ATOM 1584 C CA . ARG A 1 187 ? -4.914 -0.867 26.933 1.00 84.81 187 ARG A CA 1
ATOM 1585 C C . ARG A 1 187 ? -3.431 -1.191 27.168 1.00 84.81 187 ARG A C 1
ATOM 1587 O O . ARG A 1 187 ? -2.593 -0.769 26.378 1.00 84.81 187 ARG A O 1
ATOM 1594 N N . ASP A 1 188 ? -3.129 -1.895 28.257 1.00 75.19 188 ASP A N 1
ATOM 1595 C CA . ASP A 1 188 ? -1.752 -2.137 28.737 1.00 75.19 188 ASP A CA 1
ATOM 1596 C C . ASP A 1 188 ? -1.264 -3.583 28.511 1.00 75.19 188 ASP A C 1
ATOM 1598 O O . ASP A 1 188 ? -0.184 -3.977 28.942 1.00 75.19 188 ASP A O 1
ATOM 1602 N N . ASP A 1 189 ? -2.056 -4.425 27.845 1.00 76.62 189 ASP A N 1
ATOM 1603 C CA . ASP A 1 189 ? -1.614 -5.775 27.517 1.00 76.62 189 ASP A CA 1
ATOM 1604 C C . ASP A 1 189 ? -0.598 -5.757 26.369 1.00 76.62 189 ASP A C 1
ATOM 1606 O O . ASP A 1 189 ? -0.807 -5.209 25.283 1.00 76.62 189 ASP A O 1
ATOM 1610 N N . HIS A 1 190 ? 0.539 -6.403 26.613 1.00 78.75 190 HIS A N 1
ATOM 1611 C CA . HIS A 1 190 ? 1.529 -6.621 25.577 1.00 78.75 190 HIS A CA 1
ATOM 1612 C C . HIS A 1 190 ? 1.023 -7.686 24.598 1.00 78.75 190 HIS A C 1
ATOM 1614 O O . HIS A 1 190 ? 0.879 -8.854 24.958 1.00 78.75 190 HIS A O 1
ATOM 1620 N N . ILE A 1 191 ? 0.771 -7.280 23.353 1.00 83.38 191 ILE A N 1
ATOM 1621 C CA . ILE A 1 191 ? 0.449 -8.190 22.253 1.00 83.38 191 ILE A CA 1
ATOM 1622 C C . ILE A 1 191 ? 1.708 -8.376 21.413 1.00 83.38 191 ILE A C 1
ATOM 1624 O O . ILE A 1 191 ? 2.190 -7.429 20.787 1.00 83.38 191 ILE A O 1
ATOM 1628 N N . GLU A 1 192 ? 2.217 -9.605 21.362 1.00 91.56 192 GLU A N 1
ATOM 1629 C CA . GLU A 1 192 ? 3.262 -9.979 20.412 1.00 91.56 192 GLU A CA 1
ATOM 1630 C C . GLU A 1 192 ? 2.657 -10.024 19.001 1.00 91.56 192 GLU A C 1
ATOM 1632 O O . GLU A 1 192 ? 2.063 -11.014 18.579 1.00 91.56 192 GLU A O 1
ATOM 1637 N N . ASN A 1 193 ? 2.760 -8.912 18.272 1.00 94.62 193 ASN A N 1
ATOM 1638 C CA . ASN A 1 193 ? 2.160 -8.796 16.942 1.00 94.62 193 ASN A CA 1
ATOM 1639 C C . ASN A 1 193 ? 2.953 -9.497 15.842 1.00 94.62 193 ASN A C 1
ATOM 1641 O O . ASN A 1 193 ? 2.377 -9.813 14.803 1.00 94.62 193 ASN A O 1
ATOM 1645 N N . VAL A 1 194 ? 4.263 -9.679 16.033 1.00 96.25 194 VAL A N 1
ATOM 1646 C CA . VAL A 1 194 ? 5.156 -10.273 15.036 1.00 96.25 194 VAL A CA 1
ATOM 1647 C C . VAL A 1 194 ? 6.194 -11.145 15.717 1.00 96.25 194 VAL A C 1
ATOM 1649 O O . VAL A 1 194 ? 6.838 -10.709 16.671 1.00 96.25 194 VAL A O 1
ATOM 1652 N N . ARG A 1 195 ? 6.409 -12.337 15.163 1.00 95.56 195 ARG A N 1
ATOM 1653 C CA . ARG A 1 195 ? 7.491 -13.242 15.559 1.00 95.56 195 ARG A CA 1
ATOM 1654 C C . ARG A 1 195 ? 8.043 -13.994 14.354 1.00 95.56 195 ARG A C 1
ATOM 1656 O O . ARG A 1 195 ? 7.299 -14.292 13.419 1.00 95.56 195 ARG A O 1
ATOM 1663 N N . LYS A 1 196 ? 9.327 -14.346 14.403 1.00 95.75 196 LYS A N 1
ATOM 1664 C CA . LYS A 1 196 ? 9.945 -15.286 13.460 1.00 95.75 196 LYS A CA 1
ATOM 1665 C C . LYS A 1 196 ? 9.756 -16.706 13.988 1.00 95.75 196 LYS A C 1
ATOM 1667 O O . LYS A 1 196 ? 10.029 -16.973 15.157 1.00 95.75 196 LYS A O 1
ATOM 1672 N N . VAL A 1 197 ? 9.244 -17.594 13.148 1.00 95.25 197 VAL A N 1
ATOM 1673 C CA . VAL A 1 197 ? 8.902 -18.973 13.494 1.00 95.25 197 VAL A CA 1
ATOM 1674 C C . VAL A 1 197 ? 9.767 -19.907 12.670 1.00 95.25 197 VAL A C 1
ATOM 1676 O O . VAL A 1 197 ? 9.751 -19.832 11.445 1.00 95.25 197 VAL A O 1
ATOM 1679 N N . SER A 1 198 ? 10.461 -20.816 13.345 1.00 94.31 198 SER A N 1
ATOM 1680 C CA . SER A 1 198 ? 11.104 -21.974 12.727 1.00 94.31 198 SER A CA 1
ATOM 1681 C C . SER A 1 198 ? 10.284 -23.216 13.087 1.00 94.31 198 SER A C 1
ATOM 1683 O O . SER A 1 198 ? 9.829 -23.349 14.227 1.00 94.31 198 SER A O 1
ATOM 1685 N N . PHE A 1 199 ? 10.062 -24.119 12.136 1.00 92.75 199 PHE A N 1
ATOM 1686 C CA . PHE A 1 199 ? 9.252 -25.321 12.357 1.00 92.75 199 PHE A CA 1
ATOM 1687 C C . PHE A 1 199 ? 9.899 -26.566 11.751 1.00 92.75 199 PHE A C 1
ATOM 1689 O O . PHE A 1 199 ? 10.825 -26.485 10.952 1.00 92.75 199 PHE A O 1
ATOM 1696 N N . ASN A 1 200 ? 9.416 -27.739 12.161 1.00 89.38 200 ASN A N 1
ATOM 1697 C CA . ASN A 1 200 ? 9.878 -29.017 11.633 1.00 89.38 200 ASN A CA 1
ATOM 1698 C C . ASN A 1 200 ? 8.840 -29.574 10.665 1.00 89.38 200 ASN A C 1
ATOM 1700 O O . ASN A 1 200 ? 7.685 -29.773 11.038 1.00 89.38 200 ASN A O 1
ATOM 1704 N N . ALA A 1 201 ? 9.273 -29.892 9.453 1.00 87.25 201 ALA A N 1
ATOM 1705 C CA . ALA A 1 201 ? 8.465 -30.556 8.447 1.00 87.25 201 ALA A CA 1
ATOM 1706 C C . ALA A 1 201 ? 9.344 -31.454 7.572 1.00 87.25 201 ALA A C 1
ATOM 1708 O O . ALA A 1 201 ? 10.571 -31.382 7.618 1.00 87.25 201 ALA A O 1
ATOM 1709 N N . LYS A 1 202 ? 8.710 -32.324 6.783 1.00 83.75 202 LYS A N 1
ATOM 1710 C CA . LYS A 1 202 ? 9.370 -33.067 5.704 1.00 83.75 202 LYS A CA 1
ATOM 1711 C C . LYS A 1 202 ? 8.912 -32.454 4.382 1.00 83.75 202 LYS A C 1
ATOM 1713 O O . LYS A 1 202 ? 7.801 -32.777 3.960 1.00 83.75 202 LYS A O 1
ATOM 1718 N N . PRO A 1 203 ? 9.708 -31.564 3.770 1.00 80.75 203 PRO A N 1
ATOM 1719 C CA . PRO A 1 203 ? 9.299 -30.882 2.554 1.00 80.75 203 PRO A CA 1
ATOM 1720 C C . PRO A 1 203 ? 9.039 -31.863 1.409 1.00 80.75 203 PRO A C 1
ATOM 1722 O O . PRO A 1 203 ? 9.676 -32.917 1.313 1.00 80.75 203 PRO A O 1
ATOM 1725 N N . LEU A 1 204 ? 8.117 -31.504 0.520 1.00 78.19 204 LEU A N 1
ATOM 1726 C CA . LEU A 1 204 ? 7.870 -32.229 -0.722 1.00 78.19 204 LEU A CA 1
ATOM 1727 C C . LEU A 1 204 ? 9.108 -32.190 -1.638 1.00 78.19 204 LEU A C 1
ATOM 1729 O O . LEU A 1 204 ? 9.927 -31.273 -1.580 1.00 78.19 204 LEU A O 1
ATOM 1733 N N . GLY A 1 205 ? 9.247 -33.209 -2.492 1.00 75.00 205 GLY A N 1
ATOM 1734 C CA . GLY A 1 205 ? 10.351 -33.323 -3.452 1.00 75.00 205 GLY A CA 1
ATOM 1735 C C . GLY A 1 205 ? 10.343 -32.190 -4.480 1.00 75.00 205 GLY A C 1
ATOM 1736 O O . GLY A 1 205 ? 11.180 -31.288 -4.412 1.00 75.00 205 GLY A O 1
ATOM 1737 N N . ASP A 1 206 ? 9.377 -32.221 -5.390 1.00 81.19 206 ASP A N 1
ATOM 1738 C CA . ASP A 1 206 ? 9.253 -31.240 -6.468 1.00 81.19 206 ASP A CA 1
ATOM 1739 C C . ASP A 1 206 ? 8.199 -30.191 -6.094 1.00 81.19 206 ASP A C 1
ATOM 1741 O O . ASP A 1 206 ? 7.041 -30.525 -5.842 1.00 81.19 206 ASP A O 1
ATOM 1745 N N . TRP A 1 207 ? 8.604 -28.920 -6.026 1.00 88.88 207 TRP A N 1
ATOM 1746 C CA . TRP A 1 207 ? 7.713 -27.796 -5.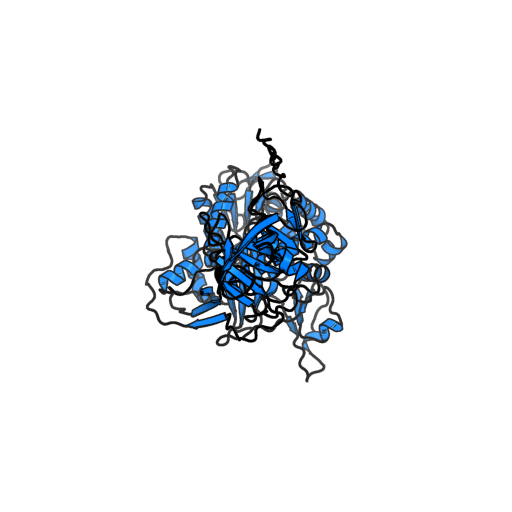691 1.00 88.88 207 TRP A CA 1
ATOM 1747 C C . TRP A 1 207 ? 7.769 -26.633 -6.690 1.00 88.88 207 TRP A C 1
ATOM 1749 O O . TRP A 1 207 ? 6.837 -25.832 -6.760 1.00 88.88 207 TRP A O 1
ATOM 1759 N N . ILE A 1 208 ? 8.838 -26.584 -7.486 1.00 92.69 208 ILE A N 1
ATOM 1760 C CA . ILE A 1 208 ? 9.052 -25.665 -8.603 1.00 92.69 208 ILE A CA 1
ATOM 1761 C C . ILE A 1 208 ? 8.728 -26.409 -9.899 1.00 92.69 208 ILE A C 1
ATOM 1763 O O . ILE A 1 208 ? 9.172 -27.544 -10.083 1.00 92.69 208 ILE A O 1
ATOM 1767 N N . ASP A 1 209 ? 7.956 -25.789 -10.792 1.00 94.06 209 ASP A N 1
ATOM 1768 C CA . ASP A 1 209 ? 7.675 -26.361 -12.110 1.00 94.06 209 ASP A CA 1
ATOM 1769 C C . ASP A 1 209 ? 8.789 -25.996 -13.095 1.00 94.06 209 ASP A C 1
ATOM 1771 O O . ASP A 1 209 ? 8.805 -24.909 -13.665 1.00 94.06 209 ASP A O 1
ATOM 1775 N N . MET A 1 210 ? 9.717 -26.925 -13.329 1.00 94.75 210 MET A N 1
ATOM 1776 C CA . MET A 1 210 ? 10.843 -26.711 -14.246 1.00 94.75 210 MET A CA 1
ATOM 1777 C C . MET A 1 210 ? 10.426 -26.550 -15.719 1.00 94.75 210 MET A C 1
ATOM 1779 O O . MET A 1 210 ? 11.255 -26.150 -16.539 1.00 94.75 210 MET A O 1
ATOM 1783 N N . ASN A 1 211 ? 9.170 -26.853 -16.076 1.00 95.56 211 ASN A N 1
ATOM 1784 C CA . ASN A 1 211 ? 8.646 -26.609 -17.422 1.00 95.56 211 ASN A CA 1
ATOM 1785 C C . ASN A 1 211 ? 8.117 -25.182 -17.597 1.00 95.56 211 ASN A C 1
ATOM 1787 O O . ASN A 1 211 ? 7.958 -24.730 -18.733 1.00 95.56 211 ASN A O 1
ATOM 1791 N N . ASP A 1 212 ? 7.837 -24.473 -16.502 1.00 96.50 212 ASP A N 1
ATOM 1792 C CA . ASP A 1 212 ? 7.469 -23.065 -16.548 1.00 96.50 212 ASP A CA 1
ATOM 1793 C C . ASP A 1 212 ? 8.743 -22.207 -16.696 1.00 96.50 212 ASP A C 1
ATOM 1795 O O . ASP A 1 212 ? 9.637 -22.279 -15.849 1.00 96.50 212 ASP A O 1
ATOM 1799 N N . PRO A 1 213 ? 8.870 -21.383 -17.757 1.00 96.38 213 PRO A N 1
ATOM 1800 C CA . PRO A 1 213 ? 10.084 -20.601 -17.986 1.00 96.38 213 PRO A CA 1
ATOM 1801 C C . PRO A 1 213 ? 10.421 -19.612 -16.866 1.00 96.38 213 PRO A C 1
ATOM 1803 O O . PRO A 1 213 ? 11.600 -19.353 -16.631 1.00 96.38 213 PRO A O 1
ATOM 1806 N N . ALA A 1 214 ? 9.415 -19.044 -16.195 1.00 96.88 214 ALA A N 1
ATOM 1807 C CA . ALA A 1 214 ? 9.633 -18.093 -15.113 1.00 96.88 214 ALA A CA 1
ATOM 1808 C C . ALA A 1 214 ? 10.135 -18.815 -13.860 1.00 96.88 214 ALA A C 1
ATOM 1810 O O . ALA A 1 214 ? 11.126 -18.406 -13.262 1.00 96.88 214 ALA A O 1
ATOM 1811 N N . GLU A 1 215 ? 9.493 -19.925 -13.501 1.00 96.88 215 GLU A N 1
ATOM 1812 C CA . GLU A 1 215 ? 9.880 -20.722 -12.337 1.00 96.88 215 GLU A CA 1
ATOM 1813 C C . GLU A 1 215 ? 11.248 -21.396 -12.509 1.00 96.88 215 GLU A C 1
ATOM 1815 O O . GLU A 1 215 ? 12.042 -21.430 -11.568 1.00 96.88 215 GLU A O 1
ATOM 1820 N N . ASN A 1 216 ? 11.558 -21.882 -13.715 1.00 96.06 216 ASN A N 1
ATOM 1821 C CA . ASN A 1 216 ? 12.866 -22.444 -14.035 1.00 96.06 216 ASN A CA 1
ATOM 1822 C C . ASN A 1 216 ? 13.979 -21.399 -13.845 1.00 96.06 216 ASN A C 1
ATOM 1824 O O . ASN A 1 216 ? 14.953 -21.663 -13.143 1.00 96.06 216 ASN A O 1
ATOM 1828 N N . LEU A 1 217 ? 13.818 -20.186 -14.387 1.00 95.69 217 LEU A N 1
ATOM 1829 C CA . LEU A 1 217 ? 14.790 -19.107 -14.178 1.00 95.69 217 LEU A CA 1
ATOM 1830 C C . LEU A 1 217 ? 14.884 -18.705 -12.699 1.00 95.69 217 LEU A C 1
ATOM 1832 O O . LEU A 1 217 ? 15.991 -18.613 -12.171 1.00 95.69 217 LEU A O 1
ATOM 1836 N N . PHE A 1 218 ? 13.752 -18.550 -12.007 1.00 95.25 218 PHE A N 1
ATOM 1837 C CA . PHE A 1 218 ? 13.726 -18.266 -10.567 1.00 95.25 218 PHE A CA 1
ATOM 1838 C C . PHE A 1 218 ? 14.500 -19.313 -9.750 1.00 95.25 218 PHE A C 1
ATOM 1840 O O . PHE A 1 218 ? 15.232 -18.962 -8.825 1.00 95.25 218 PHE A O 1
ATOM 1847 N N . SER A 1 219 ? 14.411 -20.596 -10.115 1.00 93.44 219 SER A N 1
ATOM 1848 C CA . SER A 1 219 ? 15.122 -21.680 -9.421 1.00 93.44 219 SER A CA 1
ATOM 1849 C C . SER A 1 219 ? 16.646 -21.509 -9.405 1.00 93.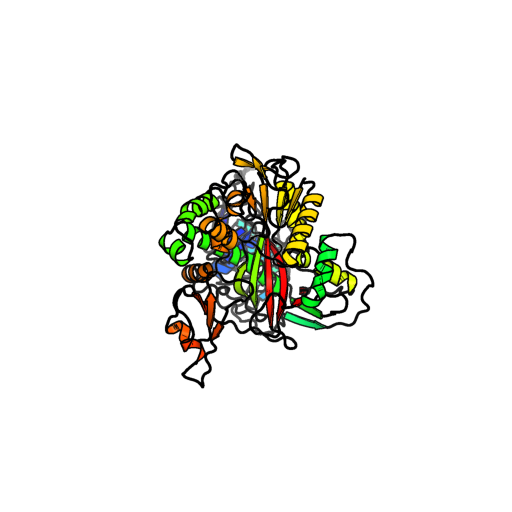44 219 SER A C 1
ATOM 1851 O O . SER A 1 219 ? 17.313 -22.040 -8.519 1.00 93.44 219 SER A O 1
ATOM 1853 N N . THR A 1 220 ? 17.198 -20.747 -10.357 1.00 92.62 220 THR A N 1
ATOM 1854 C CA . THR A 1 220 ? 18.638 -20.468 -10.427 1.00 92.62 220 THR A CA 1
ATOM 1855 C C . THR A 1 220 ? 19.100 -19.422 -9.409 1.00 92.62 220 THR A C 1
ATOM 1857 O O . THR A 1 220 ? 20.284 -19.399 -9.082 1.00 92.62 220 THR A O 1
ATOM 1860 N N . ASP A 1 221 ? 18.182 -18.613 -8.864 1.00 90.81 221 ASP A N 1
ATOM 1861 C CA . ASP A 1 221 ? 18.481 -17.546 -7.895 1.00 90.81 221 ASP A CA 1
ATOM 1862 C C . ASP A 1 221 ? 17.846 -17.775 -6.512 1.00 90.81 221 ASP A C 1
ATOM 1864 O O . ASP A 1 221 ? 18.238 -17.156 -5.524 1.00 90.81 221 ASP A O 1
ATOM 1868 N N . SER A 1 222 ? 16.896 -18.710 -6.394 1.00 88.75 222 SER A N 1
ATOM 1869 C CA . SER A 1 222 ? 16.096 -18.897 -5.174 1.00 88.75 222 SER A CA 1
ATOM 1870 C C . SER A 1 222 ? 16.938 -19.141 -3.912 1.00 88.75 222 SER A C 1
ATOM 1872 O O . SER A 1 222 ? 16.588 -18.679 -2.827 1.00 88.75 222 SER A O 1
ATOM 1874 N N . VAL A 1 223 ? 18.075 -19.835 -4.051 1.00 84.00 223 VAL A N 1
ATOM 1875 C CA . VAL A 1 223 ? 19.018 -20.096 -2.950 1.00 84.00 223 VAL A CA 1
ATOM 1876 C C . VAL A 1 223 ? 19.671 -18.804 -2.455 1.00 84.00 223 VAL A C 1
ATOM 1878 O O . VAL A 1 223 ? 19.794 -18.623 -1.244 1.00 84.00 223 VAL A O 1
ATOM 1881 N N . ASN A 1 224 ? 20.045 -17.892 -3.358 1.00 85.06 224 ASN A N 1
ATOM 1882 C CA . ASN A 1 224 ? 20.622 -16.595 -2.989 1.00 85.06 224 ASN A CA 1
ATOM 1883 C C . ASN A 1 224 ? 19.593 -15.722 -2.263 1.00 85.06 224 ASN A C 1
ATOM 1885 O O . ASN A 1 224 ? 19.939 -15.004 -1.330 1.00 85.06 224 ASN A O 1
ATOM 1889 N N . LEU A 1 225 ? 18.321 -15.844 -2.649 1.00 87.75 225 LEU A N 1
ATOM 1890 C CA . LEU A 1 225 ? 17.191 -15.149 -2.034 1.00 87.75 225 LEU A CA 1
ATOM 1891 C C . LEU A 1 225 ? 16.709 -15.803 -0.729 1.00 87.75 225 LEU A C 1
ATOM 1893 O O . LEU A 1 225 ? 15.726 -15.351 -0.147 1.00 87.75 225 LEU A O 1
ATOM 1897 N N . GLY A 1 226 ? 17.357 -16.873 -0.260 1.00 86.75 226 GLY A N 1
ATOM 1898 C CA . GLY A 1 226 ? 16.965 -17.565 0.969 1.00 86.75 226 GLY A CA 1
ATOM 1899 C C . GLY A 1 226 ? 15.581 -18.222 0.905 1.00 86.75 226 GLY A C 1
ATOM 1900 O O . GLY A 1 226 ? 15.016 -18.532 1.951 1.00 86.75 226 GLY A O 1
ATOM 1901 N N . ILE A 1 227 ? 15.039 -18.456 -0.297 1.00 87.19 227 ILE A N 1
ATOM 1902 C CA . ILE A 1 227 ? 13.788 -19.189 -0.496 1.00 87.19 227 ILE A CA 1
ATOM 1903 C C . ILE A 1 227 ? 14.116 -20.586 -1.014 1.00 87.19 227 ILE A C 1
ATOM 1905 O O . ILE A 1 227 ? 14.497 -20.793 -2.169 1.00 87.19 227 ILE A O 1
ATOM 1909 N N . SER A 1 228 ? 13.883 -21.588 -0.176 1.00 84.69 228 SER A N 1
ATOM 1910 C CA . SER A 1 228 ? 13.860 -22.977 -0.617 1.00 84.69 228 SER A CA 1
ATOM 1911 C C . SER A 1 228 ? 12.889 -23.791 0.227 1.00 84.69 228 SER A C 1
ATOM 1913 O O . SER A 1 228 ? 12.461 -23.373 1.303 1.00 84.69 228 SER A O 1
ATOM 1915 N N . LYS A 1 229 ? 12.565 -24.994 -0.246 1.00 80.56 229 LYS A N 1
ATOM 1916 C CA . LYS A 1 229 ? 11.780 -25.968 0.519 1.00 80.56 229 LYS A CA 1
ATOM 1917 C C . LYS A 1 229 ? 12.463 -26.418 1.819 1.00 80.56 229 LYS A C 1
ATOM 1919 O O . LYS A 1 229 ? 11.782 -26.916 2.706 1.00 80.56 229 LYS A O 1
ATOM 1924 N N . ASP A 1 230 ? 13.780 -26.247 1.931 1.00 85.25 230 ASP A N 1
ATOM 1925 C CA . ASP A 1 230 ? 14.561 -26.620 3.115 1.00 85.25 230 ASP A CA 1
ATOM 1926 C C . ASP A 1 230 ? 14.638 -25.472 4.138 1.00 85.25 230 ASP A C 1
ATOM 1928 O O . ASP A 1 230 ? 15.028 -25.681 5.287 1.00 85.25 230 ASP A O 1
ATOM 1932 N N . VAL A 1 231 ? 14.227 -24.260 3.747 1.00 88.38 231 VAL A N 1
ATOM 1933 C CA . VAL A 1 231 ? 14.074 -23.116 4.650 1.00 88.38 231 VAL A CA 1
ATOM 1934 C C . VAL A 1 231 ? 12.703 -23.208 5.318 1.00 88.38 231 VAL A C 1
ATOM 1936 O O . VAL A 1 231 ? 11.683 -22.803 4.762 1.00 88.38 231 VAL A O 1
ATOM 1939 N N . LEU A 1 232 ? 12.683 -23.772 6.527 1.00 92.38 232 LEU A N 1
ATOM 1940 C CA . LEU A 1 232 ? 11.485 -23.956 7.356 1.00 92.38 232 LEU A CA 1
ATOM 1941 C C . LEU A 1 232 ? 11.290 -22.803 8.345 1.00 92.38 232 LEU A C 1
ATOM 1943 O O . LEU A 1 232 ? 11.060 -23.010 9.539 1.00 92.38 232 LEU A O 1
ATOM 1947 N N . GLU A 1 233 ? 11.410 -21.580 7.838 1.00 93.62 233 GLU A N 1
ATOM 1948 C CA . GLU A 1 233 ? 11.247 -20.353 8.610 1.00 93.62 233 GLU A CA 1
ATOM 1949 C C . GLU A 1 233 ? 10.254 -19.411 7.934 1.00 93.62 233 GLU A C 1
ATOM 1951 O O . GLU A 1 233 ? 10.225 -19.288 6.713 1.00 93.62 233 GLU A O 1
ATOM 1956 N N . TYR A 1 234 ? 9.441 -18.729 8.736 1.00 94.62 234 TYR A N 1
ATOM 1957 C CA . TYR A 1 234 ? 8.511 -17.703 8.271 1.00 94.62 234 TYR A CA 1
ATOM 1958 C C . TYR A 1 234 ? 8.263 -16.667 9.366 1.00 94.62 234 TYR A C 1
ATOM 1960 O O . TYR A 1 234 ? 8.576 -16.885 10.538 1.00 94.62 234 TYR A O 1
ATOM 1968 N N . TYR A 1 235 ? 7.660 -15.538 9.009 1.00 96.06 235 TYR A N 1
ATOM 1969 C CA . TYR A 1 235 ? 7.162 -14.569 9.983 1.00 96.06 235 TYR A CA 1
ATOM 1970 C C . TYR A 1 235 ? 5.674 -14.776 10.230 1.00 96.06 235 TYR A C 1
ATOM 1972 O O . TYR A 1 235 ? 4.891 -14.810 9.287 1.00 96.06 235 TYR A O 1
ATOM 1980 N N . ALA A 1 236 ? 5.265 -14.871 11.491 1.00 96.12 236 ALA A N 1
ATOM 1981 C CA . ALA A 1 236 ? 3.857 -14.862 11.871 1.00 96.12 236 ALA A CA 1
ATOM 1982 C C . ALA A 1 236 ? 3.446 -13.454 12.311 1.00 96.12 236 ALA A C 1
ATOM 1984 O O . ALA A 1 236 ? 4.165 -12.824 13.091 1.00 96.12 236 ALA A O 1
ATOM 1985 N N . MET A 1 237 ? 2.293 -12.985 11.836 1.00 95.94 237 MET A N 1
ATOM 1986 C CA . MET A 1 237 ? 1.753 -11.661 12.140 1.00 95.94 237 MET A CA 1
ATOM 1987 C C . MET A 1 237 ? 0.292 -11.753 12.584 1.00 95.94 237 MET A C 1
ATOM 1989 O O . MET A 1 237 ? -0.482 -12.486 11.978 1.00 95.94 237 MET A O 1
ATOM 1993 N N . THR A 1 238 ? -0.112 -11.009 13.613 1.00 94.62 238 THR A N 1
ATOM 1994 C CA . THR A 1 238 ? -1.525 -10.972 14.033 1.00 94.62 238 THR A CA 1
ATOM 1995 C C . THR A 1 238 ? -2.409 -10.335 12.957 1.00 94.62 238 THR A C 1
ATOM 1997 O O . THR A 1 238 ? -1.980 -9.409 12.263 1.00 94.62 238 THR A O 1
ATOM 2000 N N . GLU A 1 239 ? -3.669 -10.771 12.841 1.00 93.75 239 GLU A N 1
ATOM 2001 C CA . GLU A 1 239 ? -4.646 -10.185 11.902 1.00 93.75 239 GLU A CA 1
ATOM 2002 C C . GLU A 1 239 ? -4.750 -8.658 12.019 1.00 93.75 239 GLU A C 1
ATOM 2004 O O . GLU A 1 239 ? -4.790 -7.957 11.007 1.00 93.75 239 GLU A O 1
ATOM 2009 N N . ASN A 1 240 ? -4.751 -8.119 13.243 1.00 92.19 240 ASN A N 1
ATOM 2010 C CA . ASN A 1 240 ? -4.841 -6.674 13.457 1.00 92.19 240 ASN A CA 1
ATOM 2011 C C . ASN A 1 240 ? -3.594 -5.933 12.950 1.00 92.19 240 ASN A C 1
ATOM 2013 O O . ASN A 1 240 ? -3.713 -4.909 12.276 1.00 92.19 240 ASN A O 1
ATOM 2017 N N . PHE A 1 241 ? -2.389 -6.446 13.228 1.00 95.38 241 PHE A N 1
ATOM 2018 C CA . PHE A 1 241 ? -1.172 -5.795 12.743 1.00 95.38 241 PHE A CA 1
ATOM 2019 C C . PHE A 1 241 ? -1.044 -5.912 11.219 1.00 95.38 241 PHE A C 1
ATOM 2021 O O . PHE A 1 241 ? -0.705 -4.933 10.556 1.00 95.38 241 PHE A O 1
ATOM 2028 N N . ALA A 1 242 ? -1.437 -7.047 10.637 1.00 96.25 242 ALA A N 1
ATOM 2029 C CA . ALA A 1 242 ? -1.525 -7.199 9.188 1.00 96.25 242 ALA A CA 1
ATOM 2030 C C . ALA A 1 242 ? -2.542 -6.220 8.569 1.00 96.25 242 ALA A C 1
ATOM 2032 O O . ALA A 1 242 ? -2.251 -5.577 7.561 1.00 96.25 242 ALA A O 1
ATOM 2033 N N . ALA A 1 243 ? -3.707 -6.026 9.197 1.00 95.19 243 ALA A N 1
ATOM 2034 C CA . ALA A 1 243 ? -4.697 -5.039 8.760 1.00 95.19 243 ALA A CA 1
ATOM 2035 C C . ALA A 1 243 ? -4.146 -3.607 8.815 1.00 95.19 243 ALA A C 1
ATOM 2037 O O . ALA A 1 243 ? -4.382 -2.820 7.896 1.00 95.19 243 ALA A O 1
ATOM 2038 N N . LYS A 1 244 ? -3.372 -3.283 9.859 1.00 95.81 244 LYS A N 1
ATOM 2039 C CA . LYS A 1 244 ? -2.663 -2.005 10.002 1.00 95.81 244 LYS A CA 1
ATOM 2040 C C . LYS A 1 244 ? -1.656 -1.781 8.873 1.00 95.81 244 LYS A C 1
ATOM 2042 O O . LYS A 1 244 ? -1.616 -0.685 8.315 1.00 95.81 244 LYS A O 1
ATOM 2047 N N . VAL A 1 245 ? -0.892 -2.808 8.492 1.00 97.56 245 VAL A N 1
ATOM 2048 C CA . VAL A 1 245 ? 0.038 -2.755 7.349 1.00 97.56 245 VAL A CA 1
ATOM 2049 C C . VAL A 1 245 ? -0.716 -2.520 6.037 1.00 97.56 245 VAL A C 1
ATOM 2051 O O . VAL A 1 245 ? -0.357 -1.613 5.285 1.00 97.56 245 VAL A O 1
ATOM 2054 N N . LEU A 1 246 ? -1.780 -3.281 5.763 1.00 96.56 246 LEU A N 1
ATOM 2055 C CA . LEU A 1 246 ? -2.544 -3.161 4.513 1.00 96.56 246 LEU A CA 1
ATOM 2056 C C . LEU A 1 246 ? -3.235 -1.796 4.390 1.00 96.56 246 LEU A C 1
ATOM 2058 O O . LEU A 1 246 ? -3.083 -1.122 3.372 1.00 96.56 246 LEU A O 1
ATOM 2062 N N . ALA A 1 247 ? -3.939 -1.349 5.434 1.00 95.62 247 ALA A N 1
ATOM 2063 C CA . ALA A 1 247 ? -4.575 -0.032 5.459 1.00 95.62 247 ALA A CA 1
ATOM 2064 C C . ALA A 1 247 ? -3.535 1.093 5.356 1.00 95.62 247 ALA A C 1
ATOM 2066 O O . ALA A 1 247 ? -3.693 2.010 4.553 1.00 95.62 247 ALA A O 1
ATOM 2067 N N . GLY A 1 248 ? -2.429 0.975 6.097 1.00 97.00 248 GLY A N 1
ATOM 2068 C CA . GLY A 1 248 ? -1.307 1.903 6.018 1.00 97.00 248 GLY A CA 1
ATOM 2069 C C . GLY A 1 248 ? -0.698 1.985 4.622 1.00 97.00 248 GLY A C 1
ATOM 2070 O O . GLY A 1 248 ? -0.334 3.064 4.173 1.00 97.00 248 GLY A O 1
ATOM 2071 N N . SER A 1 249 ? -0.649 0.877 3.886 1.00 97.94 249 SER A N 1
ATOM 2072 C CA . SER A 1 249 ? -0.144 0.862 2.509 1.00 97.94 249 SER A CA 1
ATOM 2073 C C . SER A 1 249 ? -1.053 1.653 1.560 1.00 97.94 249 SER A C 1
ATOM 2075 O O . SER A 1 249 ? -0.572 2.387 0.697 1.00 97.94 249 SER A O 1
ATOM 2077 N N . VAL A 1 250 ? -2.372 1.574 1.759 1.00 97.38 250 VAL A N 1
ATOM 2078 C CA . VAL A 1 250 ? -3.356 2.375 1.011 1.00 97.38 250 VAL A CA 1
ATOM 2079 C C . VAL A 1 250 ? -3.218 3.867 1.337 1.00 97.38 250 VAL A C 1
ATOM 2081 O O . VAL A 1 250 ? -3.207 4.693 0.421 1.00 97.38 250 VAL A O 1
ATOM 2084 N N . GLU A 1 251 ? -3.055 4.213 2.618 1.00 97.56 251 GLU A N 1
ATOM 2085 C CA . GLU A 1 251 ? -2.777 5.583 3.086 1.00 97.56 251 GLU A CA 1
ATOM 2086 C C . GLU A 1 251 ? -1.512 6.147 2.427 1.00 97.56 251 GLU A C 1
ATOM 2088 O O . GLU A 1 251 ? -1.533 7.223 1.827 1.00 97.56 251 GLU A O 1
ATOM 2093 N N . LEU A 1 252 ? -0.414 5.392 2.486 1.00 98.44 252 LEU A N 1
ATOM 2094 C CA . LEU A 1 252 ? 0.883 5.773 1.929 1.00 98.44 252 LEU A CA 1
ATOM 2095 C C . LEU A 1 252 ? 0.823 5.966 0.412 1.00 98.44 252 LEU A C 1
ATOM 2097 O O . LEU A 1 252 ? 1.357 6.954 -0.097 1.00 98.44 252 LEU A O 1
ATOM 2101 N N . ASN A 1 253 ? 0.117 5.096 -0.313 1.00 98.06 253 ASN A N 1
ATOM 2102 C CA . ASN A 1 253 ? -0.112 5.283 -1.743 1.00 98.06 253 ASN A CA 1
ATOM 2103 C C . ASN A 1 253 ? -0.914 6.563 -2.032 1.00 98.06 253 ASN A C 1
ATOM 2105 O O . ASN A 1 253 ? -0.524 7.349 -2.896 1.00 98.06 253 ASN A O 1
ATOM 2109 N N . TYR A 1 254 ? -2.000 6.816 -1.295 1.00 97.50 254 TYR A N 1
ATOM 2110 C CA . TYR A 1 254 ? -2.794 8.038 -1.455 1.00 97.50 254 TYR A CA 1
ATOM 2111 C C . TYR A 1 254 ? -1.958 9.304 -1.222 1.00 97.50 254 TYR A C 1
ATOM 2113 O O . TYR A 1 254 ? -1.969 10.218 -2.052 1.00 97.50 254 TYR A O 1
ATOM 2121 N N . MET A 1 255 ? -1.187 9.343 -0.132 1.00 98.31 255 MET A N 1
ATOM 2122 C CA . MET A 1 255 ? -0.290 10.459 0.179 1.00 98.31 255 MET A CA 1
ATOM 2123 C C . MET A 1 255 ? 0.782 10.640 -0.902 1.00 98.31 255 MET A C 1
ATOM 2125 O O . MET A 1 255 ? 1.038 11.768 -1.327 1.00 98.31 255 MET A O 1
ATOM 2129 N N . SER A 1 256 ? 1.338 9.541 -1.416 1.00 98.44 256 SER A N 1
ATOM 2130 C CA . SER A 1 256 ? 2.338 9.556 -2.489 1.00 98.44 256 SER A CA 1
ATOM 2131 C C . SER A 1 256 ? 1.784 10.112 -3.798 1.00 98.44 256 SER A C 1
ATOM 2133 O O . SER A 1 256 ? 2.458 10.898 -4.462 1.00 98.44 256 SER A O 1
ATOM 2135 N N . LEU A 1 257 ? 0.539 9.791 -4.160 1.00 97.69 257 LEU A N 1
ATOM 2136 C CA . LEU A 1 257 ? -0.117 10.356 -5.345 1.00 97.69 257 LEU A CA 1
ATOM 2137 C C . LEU A 1 257 ? -0.427 11.851 -5.175 1.00 97.69 257 LEU A C 1
ATOM 2139 O O . LEU A 1 257 ? -0.282 12.626 -6.122 1.00 97.69 257 LEU A O 1
ATOM 2143 N N . LYS A 1 258 ? -0.812 12.288 -3.968 1.00 98.19 258 LYS A N 1
ATOM 2144 C CA . LYS A 1 258 ? -1.004 13.717 -3.664 1.00 98.19 258 LYS A CA 1
ATOM 2145 C C . LYS A 1 258 ? 0.310 14.498 -3.740 1.00 98.19 258 LYS A C 1
ATOM 2147 O O . LYS A 1 258 ? 0.332 15.571 -4.340 1.00 98.19 258 LYS A O 1
ATOM 2152 N N . ALA A 1 259 ? 1.390 13.953 -3.182 1.00 98.62 259 ALA A N 1
ATOM 2153 C CA . ALA A 1 259 ? 2.724 14.539 -3.276 1.00 98.62 259 ALA A CA 1
ATOM 2154 C C . ALA A 1 259 ? 3.229 14.559 -4.725 1.00 98.62 259 ALA A C 1
ATOM 2156 O O . ALA A 1 259 ? 3.722 15.584 -5.183 1.00 98.62 259 ALA A O 1
ATOM 2157 N N . THR A 1 260 ? 3.004 13.479 -5.478 1.00 98.62 260 THR A N 1
ATOM 2158 C CA . THR A 1 260 ? 3.334 13.402 -6.909 1.00 98.62 260 THR A CA 1
ATOM 2159 C C . THR A 1 260 ? 2.664 14.533 -7.683 1.00 98.62 260 THR A C 1
ATOM 2161 O O . THR A 1 260 ? 3.345 15.263 -8.396 1.00 98.62 260 THR A O 1
ATOM 2164 N N . LYS A 1 261 ? 1.356 14.757 -7.480 1.00 98.25 261 LYS A N 1
ATOM 2165 C CA . LYS A 1 261 ? 0.653 15.891 -8.096 1.00 98.25 261 LYS A CA 1
ATOM 2166 C C . LYS A 1 261 ? 1.304 17.232 -7.747 1.00 98.25 261 LYS A C 1
ATOM 2168 O O . LYS A 1 261 ? 1.541 18.036 -8.640 1.00 98.25 261 LYS A O 1
ATOM 2173 N N . LYS A 1 262 ? 1.598 17.464 -6.462 1.00 98.56 262 LYS A N 1
ATOM 2174 C CA . LYS A 1 262 ? 2.230 18.709 -5.994 1.00 98.56 262 LYS A CA 1
ATOM 2175 C C . LYS A 1 262 ? 3.568 18.966 -6.699 1.00 98.56 262 LYS A C 1
ATOM 2177 O O . LYS A 1 262 ? 3.851 20.107 -7.042 1.00 98.56 262 LYS A O 1
ATOM 2182 N N . VAL A 1 263 ? 4.360 17.918 -6.929 1.00 98.62 263 VAL A N 1
ATOM 2183 C CA . VAL A 1 263 ? 5.645 18.009 -7.639 1.00 98.62 263 VAL A CA 1
ATOM 2184 C C . VAL A 1 263 ? 5.438 18.283 -9.126 1.00 98.62 263 VAL A C 1
ATOM 2186 O O . VAL A 1 263 ? 6.037 19.209 -9.652 1.00 98.62 263 VAL A O 1
ATOM 2189 N N . VAL A 1 264 ? 4.556 17.536 -9.799 1.00 98.31 264 VAL A N 1
ATOM 2190 C CA . VAL A 1 264 ? 4.255 17.724 -11.233 1.00 98.31 264 VAL A CA 1
ATOM 2191 C C . VAL A 1 264 ? 3.811 19.165 -11.543 1.00 98.31 264 VAL A C 1
ATOM 2193 O O . VAL A 1 264 ? 4.191 19.734 -12.572 1.00 98.31 264 VAL A O 1
ATOM 2196 N N . ASP A 1 265 ? 3.063 19.780 -10.626 1.00 98.12 265 ASP A N 1
ATOM 2197 C CA . ASP A 1 265 ? 2.557 21.151 -10.747 1.00 98.12 265 ASP A CA 1
ATOM 2198 C C . ASP A 1 265 ? 3.616 22.242 -10.427 1.00 98.12 265 ASP A C 1
ATOM 2200 O O . ASP A 1 265 ? 3.291 23.427 -10.467 1.00 98.12 265 ASP A O 1
ATOM 2204 N N . SER A 1 266 ? 4.872 21.892 -10.102 1.00 98.25 266 SER A N 1
ATOM 2205 C CA . SER A 1 266 ? 5.896 22.841 -9.626 1.00 98.25 266 SER A CA 1
ATOM 2206 C C . SER A 1 266 ? 7.269 22.619 -10.271 1.00 98.25 266 SER A C 1
ATOM 2208 O O . SER A 1 266 ? 7.932 21.617 -10.016 1.00 98.25 266 SER A O 1
ATOM 2210 N N . ASP A 1 267 ? 7.735 23.598 -11.054 1.00 97.94 267 ASP A N 1
ATOM 2211 C CA . ASP A 1 267 ? 9.093 23.604 -11.631 1.00 97.94 267 ASP A CA 1
ATOM 2212 C C . ASP A 1 267 ? 10.184 23.545 -10.546 1.00 97.94 267 ASP A C 1
ATOM 2214 O O . ASP A 1 267 ? 11.156 22.806 -10.678 1.00 97.94 267 ASP A O 1
ATOM 2218 N N . GLU A 1 268 ? 10.002 24.268 -9.433 1.00 96.69 268 GLU A N 1
ATOM 2219 C CA . GLU A 1 268 ? 10.940 24.244 -8.301 1.00 96.69 268 GLU A CA 1
ATOM 2220 C C . GLU A 1 268 ? 11.088 22.826 -7.728 1.00 96.69 268 GLU A C 1
ATOM 2222 O O . GLU A 1 268 ? 12.204 22.346 -7.518 1.00 96.69 268 GLU A O 1
ATOM 2227 N N . LEU A 1 269 ? 9.967 22.133 -7.493 1.00 96.69 269 LEU A N 1
ATOM 2228 C CA . LEU A 1 269 ? 10.001 20.768 -6.974 1.00 96.69 269 LEU A CA 1
ATOM 2229 C C . LEU A 1 269 ? 10.553 19.786 -8.009 1.00 96.69 269 LEU A C 1
ATOM 2231 O O . LEU A 1 269 ? 11.351 18.932 -7.638 1.00 96.69 269 LEU A O 1
ATOM 2235 N N . LEU A 1 270 ? 10.202 19.911 -9.292 1.00 96.62 270 LEU A N 1
ATOM 2236 C CA . LEU A 1 270 ? 10.796 19.086 -10.352 1.00 96.62 270 LEU A CA 1
ATOM 2237 C C . LEU A 1 270 ? 12.324 19.235 -10.404 1.00 96.62 270 LEU A C 1
ATOM 2239 O O . LEU A 1 270 ? 13.032 18.232 -10.524 1.00 96.62 270 LEU A O 1
ATOM 2243 N N . GLY A 1 271 ? 12.835 20.456 -10.216 1.00 94.31 271 GLY A N 1
ATOM 2244 C CA . GLY A 1 271 ? 14.265 20.722 -10.072 1.00 94.31 271 GLY A CA 1
ATOM 2245 C C . GLY A 1 271 ? 14.891 19.994 -8.877 1.00 94.31 271 GLY A C 1
ATOM 2246 O O . GLY A 1 271 ? 15.917 19.333 -9.033 1.00 94.31 271 GLY A O 1
ATOM 2247 N N . LYS A 1 272 ? 14.245 20.020 -7.701 1.00 93.94 272 LYS A N 1
ATOM 2248 C CA . LYS A 1 272 ? 14.713 19.290 -6.498 1.00 93.94 272 LYS A CA 1
ATOM 2249 C C . LYS A 1 272 ? 14.717 17.768 -6.664 1.00 93.94 272 LYS A C 1
ATOM 2251 O O . LYS A 1 272 ? 15.429 17.080 -5.941 1.00 93.94 272 LYS A O 1
ATOM 2256 N N . PHE A 1 273 ? 13.943 17.232 -7.606 1.00 94.44 273 PHE A N 1
ATOM 2257 C CA . PHE A 1 273 ? 13.924 15.802 -7.927 1.00 94.44 273 PHE A CA 1
ATOM 2258 C C . PHE A 1 273 ? 15.071 15.391 -8.860 1.00 94.44 273 PHE A C 1
ATOM 2260 O O . PHE A 1 273 ? 15.181 14.210 -9.192 1.00 94.44 273 PHE A O 1
ATOM 2267 N N . MET A 1 274 ? 15.936 16.335 -9.255 1.00 91.62 274 MET A N 1
ATOM 2268 C CA . MET A 1 274 ? 17.065 16.122 -10.168 1.00 91.62 274 MET A CA 1
ATOM 2269 C C . MET A 1 274 ? 16.627 15.612 -11.548 1.00 91.62 274 MET A C 1
ATOM 2271 O O . MET A 1 274 ? 17.360 14.886 -12.217 1.00 91.62 274 MET A O 1
ATOM 2275 N N . ILE A 1 275 ? 15.423 15.993 -11.983 1.00 92.50 275 ILE A N 1
ATOM 2276 C CA . ILE A 1 275 ? 14.897 15.633 -13.298 1.00 92.50 275 ILE A CA 1
ATOM 2277 C C . ILE A 1 275 ? 15.257 16.740 -14.292 1.00 92.50 275 ILE A C 1
ATOM 2279 O O . ILE A 1 275 ? 14.878 17.891 -14.065 1.00 92.50 275 ILE A O 1
ATOM 2283 N N . PRO A 1 276 ? 15.926 16.422 -15.413 1.00 94.06 276 PRO A N 1
ATOM 2284 C CA . PRO A 1 276 ? 16.248 17.409 -16.439 1.00 94.06 276 PRO A CA 1
ATOM 2285 C C . PRO A 1 276 ? 15.004 18.092 -17.022 1.00 94.06 276 PRO A C 1
ATOM 2287 O O . PRO A 1 276 ? 14.011 17.434 -17.338 1.00 94.06 276 PRO A O 1
ATOM 2290 N N . GLU A 1 277 ? 15.091 19.410 -17.217 1.00 97.25 277 GLU A N 1
ATOM 2291 C CA . GLU A 1 277 ? 13.978 20.277 -17.644 1.00 97.25 277 GLU A CA 1
ATOM 2292 C C . GLU A 1 277 ? 13.302 19.817 -18.942 1.00 97.25 277 GLU A C 1
ATOM 2294 O O . GLU A 1 277 ? 12.079 19.887 -19.082 1.00 97.25 277 GLU A O 1
ATOM 2299 N N . VAL A 1 278 ? 14.081 19.239 -19.862 1.00 96.88 278 VAL A N 1
ATOM 2300 C CA . VAL A 1 278 ? 13.582 18.693 -21.133 1.00 96.88 278 VAL A CA 1
ATOM 2301 C C . VAL A 1 278 ? 12.447 17.677 -20.944 1.00 96.88 278 VAL A C 1
ATOM 2303 O O . VAL A 1 278 ? 11.573 17.582 -21.801 1.00 96.88 278 VAL A O 1
ATOM 2306 N N . PHE A 1 279 ? 12.384 16.971 -19.809 1.00 97.69 279 PHE A N 1
ATOM 2307 C CA . PHE A 1 279 ? 11.366 15.951 -19.544 1.00 97.69 279 PHE A CA 1
ATOM 2308 C C . PHE A 1 279 ? 10.127 16.467 -18.802 1.00 97.69 279 PHE A C 1
ATOM 2310 O O . PHE A 1 279 ? 9.127 15.752 -18.719 1.00 97.69 279 PHE A O 1
ATOM 2317 N N . TRP A 1 280 ? 10.144 17.691 -18.264 1.00 98.19 280 TRP A N 1
ATOM 2318 C CA . TRP A 1 280 ? 9.079 18.180 -17.375 1.00 98.19 280 TRP A CA 1
ATOM 2319 C C . TRP A 1 280 ? 7.712 18.215 -18.059 1.00 98.19 280 TRP A C 1
ATOM 2321 O O . TRP A 1 280 ? 6.713 17.769 -17.493 1.00 98.19 280 TRP A O 1
ATOM 2331 N N . HIS A 1 281 ? 7.664 18.678 -19.309 1.00 97.38 281 HIS A N 1
ATOM 2332 C CA . HIS A 1 281 ? 6.430 18.701 -20.093 1.00 97.38 281 HIS A CA 1
ATOM 2333 C C . HIS A 1 281 ? 5.890 17.285 -20.375 1.00 97.38 281 HIS A C 1
ATOM 2335 O O . HIS A 1 281 ? 4.679 17.070 -20.339 1.00 97.38 281 HIS A O 1
ATOM 2341 N N . MET A 1 282 ? 6.772 16.302 -20.592 1.00 97.06 282 MET A N 1
ATOM 2342 C CA . MET A 1 282 ? 6.394 14.903 -20.831 1.00 97.06 282 MET A CA 1
ATOM 2343 C C . MET A 1 282 ? 5.826 14.259 -19.565 1.00 97.06 282 MET A C 1
ATOM 2345 O O . MET A 1 282 ? 4.834 13.536 -19.627 1.00 97.06 282 MET A O 1
ATOM 2349 N N . ILE A 1 283 ? 6.420 14.556 -18.407 1.00 97.88 283 ILE A N 1
ATOM 2350 C CA . ILE A 1 283 ? 5.943 14.094 -17.099 1.00 97.88 283 ILE A CA 1
ATOM 2351 C C . ILE A 1 283 ? 4.564 14.681 -16.792 1.00 97.88 283 ILE A C 1
ATOM 2353 O O . ILE A 1 283 ? 3.663 13.940 -16.398 1.00 97.88 283 ILE A O 1
ATOM 2357 N N . ARG A 1 284 ? 4.375 15.989 -17.015 1.00 98.00 284 ARG A N 1
ATOM 2358 C CA . ARG A 1 284 ? 3.075 16.665 -16.857 1.00 98.00 284 ARG A CA 1
ATOM 2359 C C . ARG A 1 284 ? 2.009 16.032 -17.728 1.00 98.00 284 ARG A C 1
ATOM 2361 O O . ARG A 1 284 ? 0.973 15.625 -17.214 1.00 98.00 284 ARG A O 1
ATOM 2368 N N . ARG A 1 285 ? 2.315 15.850 -19.012 1.00 96.19 285 ARG A N 1
ATOM 2369 C CA . ARG A 1 285 ? 1.426 15.171 -19.951 1.00 96.19 285 ARG A CA 1
ATOM 2370 C C . ARG A 1 285 ? 1.095 13.750 -19.493 1.00 96.19 285 ARG A C 1
ATOM 2372 O O . ARG A 1 285 ? -0.072 13.390 -19.444 1.00 96.19 285 ARG A O 1
ATOM 2379 N N . SER A 1 286 ? 2.096 12.965 -19.091 1.00 96.75 286 SER A N 1
ATOM 2380 C CA . SER A 1 286 ? 1.897 11.603 -18.577 1.00 96.75 286 SER A CA 1
ATOM 2381 C C . SER A 1 286 ? 0.983 11.577 -17.349 1.00 96.75 286 SER A C 1
ATOM 2383 O O . SER A 1 286 ? 0.151 10.680 -17.219 1.00 96.75 286 SER A O 1
ATOM 2385 N N . TRP A 1 287 ? 1.111 12.559 -16.452 1.00 97.06 287 TRP A N 1
ATOM 2386 C CA . TRP A 1 287 ? 0.230 12.697 -15.299 1.00 97.06 287 TRP A CA 1
ATOM 2387 C C . TRP A 1 287 ? -1.187 13.110 -15.706 1.00 97.06 287 TRP A C 1
ATOM 2389 O O . TRP A 1 287 ? -2.146 12.537 -15.200 1.00 97.06 287 TRP A O 1
ATOM 2399 N N . GLU A 1 288 ? -1.356 14.083 -16.596 1.00 95.38 288 GLU A N 1
ATOM 2400 C CA . GLU A 1 288 ? -2.667 14.564 -17.053 1.00 95.38 288 GLU A CA 1
ATOM 2401 C C . GLU A 1 288 ? -3.444 13.493 -17.822 1.00 95.38 288 GLU A C 1
ATOM 2403 O O . GLU A 1 288 ? -4.609 13.242 -17.517 1.00 95.38 288 GLU A O 1
ATOM 2408 N N . GLU A 1 289 ? -2.774 12.816 -18.754 1.00 92.06 289 GLU A N 1
ATOM 2409 C CA . GLU A 1 289 ? -3.327 11.772 -19.620 1.00 92.06 289 GLU A CA 1
ATOM 2410 C C . GLU A 1 289 ? -3.371 10.395 -18.942 1.00 92.06 289 GLU A C 1
ATOM 2412 O O . GLU A 1 289 ? -3.658 9.400 -19.601 1.00 92.06 289 GLU A O 1
ATOM 2417 N N . ARG A 1 290 ? -3.075 10.298 -17.637 1.00 87.56 290 ARG A N 1
ATOM 2418 C CA . ARG A 1 290 ? -2.995 9.015 -16.924 1.00 87.56 290 ARG A CA 1
ATOM 2419 C C . ARG A 1 290 ? -4.289 8.205 -17.099 1.00 87.56 290 ARG A C 1
ATOM 2421 O O . ARG A 1 290 ? -5.325 8.522 -16.516 1.00 87.56 290 ARG A O 1
ATOM 2428 N N . THR A 1 291 ? -4.221 7.128 -17.875 1.00 73.56 291 THR A N 1
ATOM 2429 C CA . THR A 1 291 ? -5.337 6.182 -18.019 1.00 73.56 291 THR A CA 1
ATOM 2430 C C . THR A 1 291 ? -5.101 4.927 -17.193 1.00 73.56 291 THR A C 1
ATOM 2432 O O . THR A 1 291 ? -6.009 4.454 -16.513 1.00 73.56 291 THR A O 1
ATOM 2435 N N . ASP A 1 292 ? -3.864 4.422 -17.199 1.00 81.88 292 ASP A N 1
ATOM 2436 C CA . ASP A 1 292 ? -3.529 3.105 -16.674 1.00 81.88 292 ASP A CA 1
ATOM 2437 C C . ASP A 1 292 ? -2.168 3.099 -15.966 1.00 81.88 292 ASP A C 1
ATOM 2439 O O . ASP A 1 292 ? -1.191 3.674 -16.436 1.00 81.88 292 ASP A O 1
ATOM 2443 N N . TYR A 1 293 ? -2.116 2.423 -14.824 1.00 92.00 293 TYR A N 1
ATOM 2444 C CA . TYR A 1 293 ? -0.909 2.030 -14.103 1.00 92.00 293 TYR A CA 1
ATOM 2445 C C . TYR A 1 293 ? -1.227 0.730 -13.361 1.00 92.00 293 TYR A C 1
ATOM 2447 O O . TYR A 1 293 ? -2.400 0.479 -13.055 1.00 92.00 293 TYR A O 1
ATOM 2455 N N . LEU A 1 294 ? -0.223 -0.100 -13.092 1.00 94.19 294 LEU A N 1
ATOM 2456 C CA . LEU A 1 294 ? -0.447 -1.458 -12.602 1.00 94.19 294 LEU A CA 1
ATOM 2457 C C . LEU A 1 294 ? -0.164 -1.568 -11.104 1.00 94.19 294 LEU A C 1
ATOM 2459 O O . LEU A 1 294 ? -1.108 -1.688 -10.324 1.00 94.19 294 LEU A O 1
ATOM 2463 N N . ALA A 1 295 ? 1.095 -1.487 -10.689 1.00 96.00 295 ALA A N 1
ATOM 2464 C CA . ALA A 1 295 ? 1.525 -1.820 -9.341 1.00 96.00 295 ALA A CA 1
ATOM 2465 C C . ALA A 1 295 ? 2.677 -0.950 -8.814 1.00 96.00 295 ALA A C 1
ATOM 2467 O O . ALA A 1 295 ? 3.338 -0.220 -9.545 1.00 96.00 295 ALA A O 1
ATOM 2468 N N . GLY A 1 296 ? 2.911 -1.020 -7.511 1.00 96.88 296 GLY A N 1
ATOM 2469 C CA . GLY A 1 296 ? 4.110 -0.510 -6.858 1.00 96.88 296 GLY A CA 1
ATOM 2470 C C . GLY A 1 296 ? 4.311 -1.201 -5.513 1.00 96.88 296 GLY A C 1
ATOM 2471 O O . GLY A 1 296 ? 3.341 -1.669 -4.907 1.00 96.88 296 GLY A O 1
ATOM 2472 N N . ARG A 1 297 ? 5.559 -1.250 -5.043 1.00 97.81 297 ARG A N 1
ATOM 2473 C CA . ARG A 1 297 ? 5.928 -1.867 -3.764 1.00 97.81 297 ARG A CA 1
ATOM 2474 C C . ARG A 1 297 ? 6.437 -0.822 -2.781 1.00 97.81 297 ARG A C 1
ATOM 2476 O O . ARG A 1 297 ? 7.435 -0.151 -3.035 1.00 97.81 297 ARG A O 1
ATOM 2483 N N . LEU A 1 298 ? 5.746 -0.686 -1.661 1.00 98.25 298 LEU A N 1
ATOM 2484 C CA . LEU A 1 298 ? 6.177 0.123 -0.530 1.00 98.25 298 LEU A CA 1
ATOM 2485 C C . LEU A 1 298 ? 7.137 -0.694 0.327 1.00 98.25 298 LEU A C 1
ATOM 2487 O O . LEU A 1 298 ? 6.774 -1.784 0.768 1.00 98.25 298 LEU A O 1
ATOM 2491 N N . ASP A 1 299 ? 8.311 -0.146 0.608 1.00 97.75 299 ASP A N 1
ATOM 2492 C CA . ASP A 1 299 ? 9.230 -0.747 1.567 1.00 97.75 299 ASP A CA 1
ATOM 2493 C C . ASP A 1 299 ? 8.963 -0.104 2.938 1.00 97.75 299 ASP A C 1
ATOM 2495 O O . ASP A 1 299 ? 9.066 1.118 3.109 1.00 97.75 299 ASP A O 1
ATOM 2499 N N . LEU A 1 300 ? 8.540 -0.916 3.911 1.00 98.44 300 LEU A N 1
ATOM 2500 C CA . LEU A 1 300 ? 8.073 -0.462 5.220 1.00 98.44 300 LEU A CA 1
ATOM 2501 C C . LEU A 1 300 ? 8.946 -1.018 6.347 1.00 98.44 300 LEU A C 1
ATOM 2503 O O . LEU A 1 300 ? 9.103 -2.231 6.498 1.00 98.44 300 LEU A O 1
ATOM 2507 N N . ALA A 1 301 ? 9.440 -0.123 7.197 1.00 97.62 301 ALA A N 1
ATOM 2508 C CA . ALA A 1 301 ? 10.017 -0.470 8.485 1.00 97.62 301 ALA A CA 1
ATOM 2509 C C . ALA A 1 301 ? 8.899 -0.731 9.499 1.00 97.62 301 ALA A C 1
ATOM 2511 O O . ALA A 1 301 ? 7.865 -0.053 9.496 1.00 97.62 301 ALA A O 1
ATOM 2512 N N . PHE A 1 302 ? 9.111 -1.682 10.403 1.00 96.75 302 PHE A N 1
ATOM 2513 C CA . PHE A 1 302 ? 8.154 -1.981 11.461 1.00 96.75 302 PHE A CA 1
ATOM 2514 C C . PHE A 1 302 ? 8.853 -2.466 12.729 1.00 96.75 302 PHE A C 1
ATOM 2516 O O . PHE A 1 302 ? 9.974 -2.958 12.679 1.00 96.75 302 PHE A O 1
ATOM 2523 N N . ASN A 1 303 ? 8.190 -2.328 13.879 1.00 93.62 303 ASN A N 1
ATOM 2524 C CA . ASN A 1 303 ? 8.694 -2.815 15.174 1.00 93.62 303 ASN A CA 1
ATOM 2525 C C . ASN A 1 303 ? 7.662 -3.654 15.951 1.00 93.62 303 ASN A C 1
ATOM 2527 O O . ASN A 1 303 ? 7.719 -3.743 17.174 1.00 93.62 303 ASN A O 1
ATOM 2531 N N . GLY A 1 304 ? 6.662 -4.193 15.249 1.00 91.12 304 GLY A N 1
ATOM 2532 C CA . GLY A 1 304 ? 5.526 -4.896 15.851 1.00 91.12 304 GLY A CA 1
ATOM 2533 C C . GLY A 1 304 ? 4.477 -3.973 16.482 1.00 91.12 304 GLY A C 1
ATOM 2534 O O . GLY A 1 304 ? 3.466 -4.454 16.980 1.00 91.12 304 GLY A O 1
ATOM 2535 N N . LYS A 1 305 ? 4.669 -2.650 16.451 1.00 91.69 305 LYS A N 1
ATOM 2536 C CA . LYS A 1 305 ? 3.671 -1.660 16.892 1.00 91.69 305 LYS A CA 1
ATOM 2537 C C . LYS A 1 305 ? 3.432 -0.584 15.837 1.00 91.69 305 LYS A C 1
ATOM 2539 O O . LYS A 1 305 ? 2.292 -0.321 15.455 1.00 91.69 305 LYS A O 1
ATOM 2544 N N . ASN A 1 306 ? 4.517 0.001 15.353 1.00 94.44 306 ASN A N 1
ATOM 2545 C CA . ASN A 1 306 ? 4.538 1.093 14.394 1.00 94.44 306 ASN A CA 1
ATOM 2546 C C . ASN A 1 306 ? 4.912 0.549 13.012 1.00 94.44 306 ASN A C 1
ATOM 2548 O O . ASN A 1 306 ? 5.663 -0.424 12.904 1.00 94.44 306 ASN A O 1
ATOM 2552 N N . VAL A 1 307 ? 4.419 1.216 11.969 1.00 97.38 307 VAL A N 1
ATOM 2553 C CA . VAL A 1 307 ? 4.745 0.937 10.562 1.00 97.38 307 VAL A CA 1
ATOM 2554 C C . VAL A 1 307 ? 5.130 2.253 9.900 1.00 97.38 307 VAL A C 1
ATOM 2556 O O . VAL A 1 307 ? 4.357 3.211 9.960 1.00 97.38 307 VAL A O 1
ATOM 2559 N N . LYS A 1 308 ? 6.312 2.305 9.286 1.00 98.06 308 LYS A N 1
ATOM 2560 C CA . LYS A 1 308 ? 6.929 3.512 8.727 1.00 98.06 308 LYS A CA 1
ATOM 2561 C C . LYS A 1 308 ? 7.357 3.281 7.283 1.00 98.06 308 LYS A C 1
ATOM 2563 O O . LYS A 1 308 ? 7.988 2.273 6.990 1.00 98.06 308 LYS A O 1
ATOM 2568 N N . MET A 1 309 ? 7.053 4.217 6.389 1.00 98.19 309 MET A N 1
ATOM 2569 C CA . MET A 1 309 ? 7.505 4.141 4.998 1.00 98.19 309 MET A CA 1
ATOM 2570 C C . MET A 1 309 ? 8.981 4.525 4.880 1.00 98.19 309 MET A C 1
ATOM 2572 O O . MET A 1 309 ? 9.367 5.622 5.281 1.00 98.19 309 MET A O 1
ATOM 2576 N N . ILE A 1 310 ? 9.779 3.626 4.302 1.00 97.00 310 ILE A N 1
ATOM 2577 C CA . ILE A 1 310 ? 11.194 3.843 3.975 1.00 97.00 310 ILE A CA 1
ATOM 2578 C C . ILE A 1 310 ? 11.300 4.474 2.583 1.00 97.00 310 ILE A C 1
ATOM 2580 O O . ILE A 1 310 ? 11.985 5.485 2.409 1.00 97.00 310 ILE A O 1
ATOM 2584 N N . GLU A 1 311 ? 10.629 3.865 1.603 1.00 96.25 311 GLU A N 1
ATOM 2585 C CA . GLU A 1 311 ? 10.530 4.328 0.219 1.00 96.25 311 GLU A CA 1
ATOM 2586 C C . GLU A 1 311 ? 9.346 3.676 -0.516 1.00 96.25 311 GLU A C 1
ATOM 2588 O O . GLU A 1 311 ? 8.688 2.773 0.008 1.00 96.25 311 GLU A O 1
ATOM 2593 N N . TYR A 1 312 ? 9.075 4.143 -1.738 1.00 97.31 312 TYR A N 1
ATOM 2594 C CA . TYR A 1 312 ? 8.050 3.583 -2.614 1.00 97.31 312 TYR A CA 1
ATOM 2595 C C . TYR A 1 312 ? 8.655 3.227 -3.975 1.00 97.31 312 TYR A C 1
ATOM 2597 O O . TYR A 1 312 ? 8.907 4.100 -4.796 1.00 97.31 312 TYR A O 1
ATOM 2605 N N . ASN A 1 313 ? 8.854 1.938 -4.244 1.00 96.44 313 ASN A N 1
ATOM 2606 C CA . ASN A 1 313 ? 9.286 1.436 -5.545 1.00 96.44 313 ASN A CA 1
ATOM 2607 C C . ASN A 1 313 ? 8.079 1.390 -6.495 1.00 96.44 313 ASN A C 1
ATOM 2609 O O . ASN A 1 313 ? 7.362 0.390 -6.569 1.00 96.44 313 ASN A O 1
ATOM 2613 N N . ALA A 1 314 ? 7.804 2.500 -7.179 1.00 95.81 314 ALA A N 1
ATOM 2614 C CA . ALA A 1 314 ? 6.582 2.660 -7.970 1.00 95.81 314 ALA A CA 1
ATOM 2615 C C . ALA A 1 314 ? 6.774 2.382 -9.474 1.00 95.81 314 ALA A C 1
ATOM 2617 O O . ALA A 1 314 ? 5.804 2.040 -10.146 1.00 95.81 314 ALA A O 1
ATOM 2618 N N . ASP A 1 315 ? 7.995 2.543 -9.995 1.00 94.69 315 ASP A N 1
ATOM 2619 C CA . ASP A 1 315 ? 8.324 2.436 -11.426 1.00 94.69 315 ASP A CA 1
ATOM 2620 C C . ASP A 1 315 ? 8.583 0.991 -11.892 1.00 94.69 315 ASP A C 1
ATOM 2622 O O . ASP A 1 315 ? 7.930 0.495 -12.806 1.00 94.69 315 ASP A O 1
ATOM 2626 N N . SER A 1 316 ? 9.554 0.325 -11.267 1.00 88.75 316 SER A N 1
ATOM 2627 C CA . SER A 1 316 ? 10.082 -0.984 -11.679 1.00 88.75 316 SER A CA 1
ATOM 2628 C C . SER A 1 316 ? 10.467 -1.791 -10.436 1.00 88.75 316 SER A C 1
ATOM 2630 O O . SER A 1 316 ? 11.644 -1.968 -10.121 1.00 88.75 316 SER A O 1
ATOM 2632 N N . ALA A 1 317 ? 9.454 -2.192 -9.664 1.00 91.81 317 ALA A N 1
ATOM 2633 C CA . ALA A 1 317 ? 9.638 -3.025 -8.479 1.00 91.81 317 ALA A CA 1
ATOM 2634 C C . ALA A 1 317 ? 9.762 -4.504 -8.869 1.00 91.81 317 ALA A C 1
ATOM 2636 O O . ALA A 1 317 ? 8.892 -5.017 -9.564 1.00 91.81 317 ALA A O 1
ATOM 2637 N N . GLY A 1 318 ? 10.801 -5.177 -8.371 1.00 90.69 318 GLY A N 1
ATOM 2638 C CA . GLY A 1 318 ? 10.964 -6.628 -8.493 1.00 90.69 318 GLY A CA 1
ATOM 2639 C C . GLY A 1 318 ? 10.057 -7.434 -7.554 1.00 90.69 318 GLY A C 1
ATOM 2640 O O . GLY A 1 318 ? 9.174 -6.882 -6.889 1.00 90.69 318 GLY A O 1
ATOM 2641 N N . VAL A 1 319 ? 10.342 -8.724 -7.403 1.00 93.06 319 VAL A N 1
ATOM 2642 C CA . VAL A 1 319 ? 9.686 -9.647 -6.459 1.00 93.06 319 VAL A CA 1
ATOM 2643 C C . VAL A 1 319 ? 8.234 -10.044 -6.829 1.00 93.06 319 VAL A C 1
ATOM 2645 O O . VAL A 1 319 ? 7.379 -10.298 -5.970 1.00 93.06 319 VAL A O 1
ATOM 2648 N N . PHE A 1 320 ? 7.900 -10.050 -8.127 1.00 95.00 320 PHE A N 1
ATOM 2649 C CA . PHE A 1 320 ? 6.551 -10.385 -8.620 1.00 95.00 320 PHE A CA 1
ATOM 2650 C C . PHE A 1 320 ? 6.221 -11.876 -8.494 1.00 95.00 320 PHE A C 1
ATOM 2652 O O . PHE A 1 320 ? 5.122 -12.226 -8.050 1.00 95.00 320 PHE A O 1
ATOM 2659 N N . ILE A 1 321 ? 7.137 -12.750 -8.926 1.00 95.44 321 ILE A N 1
ATOM 2660 C CA . ILE A 1 321 ? 6.901 -14.199 -8.930 1.00 95.44 321 ILE A CA 1
ATOM 2661 C C . ILE A 1 321 ? 6.845 -14.725 -7.498 1.00 95.44 321 ILE A C 1
ATOM 2663 O O . ILE A 1 321 ? 5.999 -15.556 -7.170 1.00 95.44 321 ILE A O 1
ATOM 2667 N N . GLU A 1 322 ? 7.674 -14.178 -6.613 1.00 95.56 322 GLU A N 1
ATOM 2668 C CA . GLU A 1 322 ? 7.720 -14.557 -5.214 1.00 95.56 322 GLU A CA 1
ATOM 2669 C C . GLU A 1 322 ? 6.384 -14.275 -4.546 1.00 95.56 322 GLU A C 1
ATOM 2671 O O . GLU A 1 322 ? 5.791 -15.167 -3.941 1.00 95.56 322 GLU A O 1
ATOM 2676 N N . SER A 1 323 ? 5.881 -13.056 -4.746 1.00 95.31 323 SER A N 1
ATOM 2677 C CA . SER A 1 323 ? 4.629 -12.582 -4.160 1.00 95.31 323 SER A CA 1
ATOM 2678 C C . SER A 1 323 ? 3.418 -13.307 -4.737 1.00 95.31 323 SER A C 1
ATOM 2680 O O . SER A 1 323 ? 2.523 -13.712 -4.002 1.00 95.31 323 SER A O 1
ATOM 2682 N N . GLY A 1 324 ? 3.370 -13.475 -6.059 1.00 95.00 324 GLY A N 1
ATOM 2683 C CA . GLY A 1 324 ? 2.195 -14.022 -6.729 1.00 95.00 324 GLY A CA 1
ATOM 2684 C C . GLY A 1 324 ? 2.134 -15.546 -6.800 1.00 95.00 324 GLY A C 1
ATOM 2685 O O . GLY A 1 324 ? 1.074 -16.071 -7.131 1.00 95.00 324 GLY A O 1
ATOM 2686 N N . LEU A 1 325 ? 3.237 -16.255 -6.541 1.00 94.56 325 LEU A N 1
ATOM 2687 C CA . LEU A 1 325 ? 3.303 -17.697 -6.777 1.00 94.56 325 LEU A CA 1
ATOM 2688 C C . LEU A 1 325 ? 4.157 -18.454 -5.755 1.00 94.56 325 LEU A C 1
ATOM 2690 O O . LEU A 1 325 ? 3.690 -19.446 -5.187 1.00 94.56 325 LEU A O 1
ATOM 2694 N N . ILE A 1 326 ? 5.400 -18.024 -5.521 1.00 94.19 326 ILE A N 1
ATOM 2695 C CA . ILE A 1 326 ? 6.367 -18.842 -4.770 1.00 94.19 326 ILE A CA 1
ATOM 2696 C C . ILE A 1 326 ? 6.002 -18.952 -3.289 1.00 94.19 326 ILE A C 1
ATOM 2698 O O . ILE A 1 326 ? 6.118 -20.048 -2.751 1.00 94.19 326 ILE A O 1
ATOM 2702 N N . MET A 1 327 ? 5.516 -17.892 -2.630 1.00 92.44 327 MET A N 1
ATOM 2703 C CA . MET A 1 327 ? 5.162 -17.964 -1.198 1.00 92.44 327 MET A CA 1
ATOM 2704 C C . MET A 1 327 ? 4.066 -19.002 -0.917 1.00 92.44 327 MET A C 1
ATOM 2706 O O . MET A 1 327 ? 4.162 -19.795 0.022 1.00 92.44 327 MET A O 1
ATOM 2710 N N . GLU A 1 328 ? 3.053 -19.073 -1.782 1.00 91.69 328 GLU A N 1
ATOM 2711 C CA . GLU A 1 328 ? 1.994 -20.073 -1.650 1.00 91.69 328 GLU A CA 1
ATOM 2712 C C . GLU A 1 328 ? 2.500 -21.486 -1.985 1.00 91.69 328 GLU A C 1
ATOM 2714 O O . GLU A 1 328 ? 2.166 -22.450 -1.287 1.00 91.69 328 GLU A O 1
ATOM 2719 N N . LYS A 1 329 ? 3.339 -21.627 -3.024 1.00 93.12 329 LYS A N 1
ATOM 2720 C CA . LYS A 1 329 ? 3.987 -22.906 -3.354 1.00 93.12 329 LYS A CA 1
ATOM 2721 C C . LYS A 1 329 ? 4.886 -23.397 -2.221 1.00 93.12 329 LYS A C 1
ATOM 2723 O O . LYS A 1 329 ? 4.828 -24.579 -1.891 1.00 93.12 329 LYS A O 1
ATOM 2728 N N . TRP A 1 330 ? 5.653 -22.510 -1.592 1.00 92.81 330 TRP A N 1
ATOM 2729 C CA . TRP A 1 330 ? 6.487 -22.816 -0.431 1.00 92.81 330 TRP A CA 1
ATOM 2730 C C . TRP A 1 330 ? 5.639 -23.341 0.729 1.00 92.81 330 TRP A C 1
ATOM 2732 O O . TRP A 1 330 ? 5.965 -24.386 1.293 1.00 92.81 330 TRP A O 1
ATOM 2742 N N . ALA A 1 331 ? 4.512 -22.691 1.045 1.00 92.00 331 ALA A N 1
ATOM 2743 C CA . ALA A 1 331 ? 3.647 -23.124 2.143 1.00 92.00 331 ALA A CA 1
ATOM 2744 C C . ALA A 1 331 ? 3.104 -24.543 1.902 1.00 92.00 331 ALA A C 1
ATOM 2746 O O . ALA A 1 331 ? 3.161 -25.397 2.786 1.00 92.00 331 ALA A O 1
ATOM 2747 N N . LYS A 1 332 ? 2.663 -24.833 0.669 1.00 91.75 332 LYS A N 1
ATOM 2748 C CA . LYS A 1 332 ? 2.218 -26.178 0.263 1.00 91.75 332 LYS A CA 1
ATOM 2749 C C . LYS A 1 332 ? 3.355 -27.202 0.319 1.00 91.75 332 LYS A C 1
ATOM 2751 O O . LYS A 1 332 ? 3.158 -28.302 0.824 1.00 91.75 332 LYS A O 1
ATOM 2756 N N . ALA A 1 333 ? 4.537 -26.844 -0.179 1.00 92.31 333 ALA A N 1
ATOM 2757 C CA . ALA A 1 333 ? 5.696 -27.730 -0.250 1.00 92.31 333 ALA A CA 1
ATOM 2758 C C . ALA A 1 333 ? 6.259 -28.094 1.123 1.00 92.31 333 ALA A C 1
ATOM 2760 O O . ALA A 1 333 ? 6.714 -29.215 1.326 1.00 92.31 333 ALA A O 1
ATOM 2761 N N . THR A 1 334 ? 6.224 -27.158 2.065 1.00 91.62 334 THR A N 1
ATOM 2762 C CA . THR A 1 334 ? 6.709 -27.360 3.433 1.00 91.62 334 THR A CA 1
ATOM 2763 C C . THR A 1 334 ? 5.634 -27.907 4.369 1.00 91.62 334 THR A C 1
ATOM 2765 O O . THR A 1 334 ? 5.950 -28.296 5.488 1.00 91.62 334 THR A O 1
ATOM 2768 N N . GLY A 1 335 ? 4.370 -27.964 3.934 1.00 89.75 335 GLY A N 1
ATOM 2769 C CA . GLY A 1 335 ? 3.245 -28.339 4.791 1.00 89.75 335 GLY A CA 1
ATOM 2770 C C . GLY A 1 335 ? 2.911 -27.286 5.851 1.00 89.75 335 GLY A C 1
ATOM 2771 O O . GLY A 1 335 ? 2.323 -27.627 6.872 1.00 89.75 335 GLY A O 1
ATOM 2772 N N . CYS A 1 336 ? 3.296 -26.023 5.638 1.00 90.62 336 CYS A N 1
ATOM 2773 C CA . CYS A 1 336 ? 2.938 -24.915 6.519 1.00 90.62 336 CYS A CA 1
ATOM 2774 C C . CYS A 1 336 ? 1.436 -24.602 6.380 1.00 90.62 336 CYS A C 1
ATOM 2776 O O . CYS A 1 336 ? 1.007 -23.926 5.443 1.00 90.62 336 CYS A O 1
ATOM 2778 N N . ASP A 1 337 ? 0.634 -25.104 7.319 1.00 87.88 337 ASP A N 1
ATOM 2779 C CA . ASP A 1 337 ? -0.823 -24.933 7.380 1.00 87.88 337 ASP A CA 1
ATOM 2780 C C . ASP A 1 337 ? -1.273 -23.840 8.368 1.00 87.88 337 ASP A C 1
ATOM 2782 O O . ASP A 1 337 ? -2.464 -23.549 8.488 1.00 87.88 337 ASP A O 1
ATOM 2786 N N . VAL A 1 338 ? -0.323 -23.193 9.050 1.00 90.62 338 VAL A N 1
ATOM 2787 C CA . VAL A 1 338 ? -0.601 -22.135 10.025 1.00 90.62 338 VAL A CA 1
ATOM 2788 C C . VAL A 1 338 ? -0.796 -20.787 9.333 1.00 90.62 338 VAL A C 1
ATOM 2790 O O . VAL A 1 338 ? 0.055 -20.310 8.572 1.00 90.62 338 VAL A O 1
ATOM 2793 N N . GLY A 1 339 ? -1.908 -20.132 9.666 1.00 91.25 339 GLY A N 1
ATOM 2794 C CA . GLY A 1 339 ? -2.252 -18.807 9.161 1.00 91.25 339 GLY A CA 1
ATOM 2795 C C . GLY A 1 339 ? -2.513 -18.778 7.655 1.00 91.25 339 GLY A C 1
ATOM 2796 O O . GLY A 1 339 ? -2.556 -19.813 6.990 1.00 91.25 339 GLY A O 1
ATOM 2797 N N . ILE A 1 340 ? -2.674 -17.577 7.107 1.00 91.69 340 ILE A N 1
ATOM 2798 C CA . ILE A 1 340 ? -2.947 -17.346 5.680 1.00 91.69 340 ILE A CA 1
ATOM 2799 C C . ILE A 1 340 ? -1.823 -16.561 5.002 1.00 91.69 340 ILE A C 1
ATOM 2801 O O . ILE A 1 340 ? -1.144 -15.758 5.643 1.00 91.69 340 ILE A O 1
ATOM 2805 N N . GLU A 1 341 ? -1.649 -16.789 3.698 1.00 91.56 341 GLU A N 1
ATOM 2806 C CA . GLU A 1 341 ? -0.715 -16.028 2.863 1.00 91.56 341 GLU A CA 1
ATOM 2807 C C . GLU A 1 341 ? -1.273 -14.634 2.566 1.00 91.56 341 GLU A C 1
ATOM 2809 O O . GLU A 1 341 ? -2.422 -14.493 2.129 1.00 91.56 341 GLU A O 1
ATOM 2814 N N . THR A 1 342 ? -0.455 -13.603 2.762 1.00 91.06 342 THR A N 1
ATOM 2815 C CA . THR A 1 342 ? -0.886 -12.213 2.579 1.00 91.06 342 THR A CA 1
ATOM 2816 C C . THR A 1 342 ? -1.041 -11.860 1.098 1.00 91.06 342 THR A C 1
ATOM 2818 O O . THR A 1 342 ? -1.933 -11.088 0.753 1.00 91.06 342 THR A O 1
ATOM 2821 N N . CYS A 1 343 ? -0.204 -12.433 0.223 1.00 92.19 343 CYS A N 1
ATOM 2822 C CA . CYS A 1 343 ? -0.132 -12.091 -1.202 1.00 92.19 343 CYS A CA 1
ATOM 2823 C C . CYS A 1 343 ? -1.036 -12.955 -2.099 1.00 92.19 343 CYS A C 1
ATOM 2825 O O . CYS A 1 343 ? -0.930 -12.911 -3.322 1.00 92.19 343 CYS A O 1
ATOM 2827 N N . SER A 1 344 ? -1.970 -13.711 -1.518 1.00 87.56 344 SER A N 1
ATOM 2828 C CA . SER A 1 344 ? -2.873 -14.617 -2.252 1.00 87.56 344 SER A CA 1
ATOM 2829 C C . SER A 1 344 ? -3.712 -13.931 -3.347 1.00 87.56 344 SER A C 1
ATOM 2831 O O . SER A 1 344 ? -4.078 -14.560 -4.339 1.00 87.56 344 SER A O 1
ATOM 2833 N N . GLY A 1 345 ? -3.996 -12.631 -3.211 1.00 90.75 345 GLY A N 1
ATOM 2834 C CA . GLY A 1 345 ? -4.701 -11.833 -4.225 1.00 90.75 345 GLY A CA 1
ATOM 2835 C C . GLY A 1 345 ? -3.820 -11.303 -5.365 1.00 90.75 345 GLY A C 1
ATOM 2836 O O . GLY A 1 345 ? -4.346 -10.913 -6.411 1.00 90.75 345 GLY A O 1
ATOM 2837 N N . PHE A 1 346 ? -2.492 -11.312 -5.201 1.00 95.19 346 PHE A N 1
ATOM 2838 C CA . PHE A 1 346 ? -1.558 -10.599 -6.072 1.00 95.19 346 PHE A CA 1
ATOM 2839 C C . PHE A 1 346 ? -1.637 -11.066 -7.528 1.00 95.19 346 PHE A C 1
ATOM 2841 O O . PHE A 1 346 ? -1.938 -10.262 -8.411 1.00 95.19 346 PHE A O 1
ATOM 2848 N N . HIS A 1 347 ? -1.461 -12.367 -7.786 1.00 97.00 347 HIS A N 1
ATOM 2849 C CA . HIS A 1 347 ? -1.504 -12.917 -9.147 1.00 97.00 347 HIS A CA 1
ATOM 2850 C C . HIS A 1 347 ? -2.838 -12.625 -9.842 1.00 97.00 347 HIS A C 1
ATOM 2852 O O . HIS A 1 347 ? -2.873 -12.096 -10.954 1.00 97.00 347 HIS A O 1
ATOM 2858 N N . LYS A 1 348 ? -3.950 -12.896 -9.147 1.00 96.12 348 LYS A N 1
ATOM 2859 C CA . LYS A 1 348 ? -5.296 -12.655 -9.672 1.00 96.12 348 LYS A CA 1
ATOM 2860 C C . LYS A 1 348 ? -5.499 -11.184 -10.043 1.00 96.12 348 LYS A C 1
ATOM 2862 O O . LYS A 1 348 ? -6.061 -10.904 -11.096 1.00 96.12 348 LYS A O 1
ATOM 2867 N N . SER A 1 349 ? -5.022 -10.250 -9.219 1.00 95.75 349 SER A N 1
ATOM 2868 C CA . SER A 1 349 ? -5.166 -8.813 -9.486 1.00 95.75 349 SER A CA 1
ATOM 2869 C C . SER A 1 349 ? -4.448 -8.364 -10.767 1.00 95.75 349 SER A C 1
ATOM 2871 O O . SER A 1 349 ? -4.969 -7.525 -11.502 1.00 95.75 349 SER A O 1
ATOM 2873 N N . PHE A 1 350 ? -3.299 -8.968 -11.081 1.00 96.75 350 PHE A N 1
ATOM 2874 C CA . PHE A 1 350 ? -2.567 -8.719 -12.322 1.00 96.75 350 PHE A CA 1
ATOM 2875 C C . PHE A 1 350 ? -3.298 -9.306 -13.535 1.00 96.75 350 PHE A C 1
ATOM 2877 O O . PHE A 1 350 ? -3.472 -8.617 -14.539 1.00 96.75 350 PHE A O 1
ATOM 2884 N N . VAL A 1 351 ? -3.772 -10.552 -13.437 1.00 96.56 351 VAL A N 1
ATOM 2885 C CA . VAL A 1 351 ? -4.564 -11.189 -14.502 1.00 96.56 351 VAL A CA 1
ATOM 2886 C C . VAL A 1 351 ? -5.836 -10.384 -14.786 1.00 96.56 351 VAL A C 1
ATOM 2888 O O . VAL A 1 351 ? -6.145 -10.101 -15.943 1.00 96.56 351 VAL A O 1
ATOM 2891 N N . ASP A 1 352 ? -6.558 -9.964 -13.744 1.00 94.62 352 ASP A N 1
ATOM 2892 C CA . ASP A 1 352 ? -7.777 -9.162 -13.874 1.00 94.62 352 ASP A CA 1
ATOM 2893 C C . ASP A 1 352 ? -7.501 -7.786 -14.492 1.00 94.62 352 ASP A C 1
ATOM 2895 O O . ASP A 1 352 ? -8.300 -7.307 -15.299 1.00 94.62 352 ASP A O 1
ATOM 2899 N N . PHE A 1 353 ? -6.380 -7.145 -14.149 1.00 93.69 353 PHE A N 1
ATOM 2900 C CA . PHE A 1 353 ? -5.973 -5.891 -14.784 1.00 93.69 353 PHE A CA 1
ATOM 2901 C C . PHE A 1 353 ? -5.843 -6.060 -16.301 1.00 93.69 353 PHE A C 1
ATOM 2903 O O . PHE A 1 353 ? -6.449 -5.302 -17.059 1.00 93.69 353 PHE A O 1
ATOM 2910 N N . TRP A 1 354 ? -5.112 -7.084 -16.741 1.00 94.06 354 TRP A N 1
ATOM 2911 C CA . TRP A 1 354 ? -4.868 -7.322 -18.161 1.00 94.06 354 TRP A CA 1
ATOM 2912 C C . TRP A 1 354 ? -6.127 -7.762 -18.914 1.00 94.06 354 TRP A C 1
ATOM 2914 O O . TRP A 1 354 ? -6.380 -7.260 -20.008 1.00 94.06 354 TRP A O 1
ATOM 2924 N N . LYS A 1 355 ? -6.987 -8.593 -18.310 1.00 92.31 355 LYS A N 1
ATOM 2925 C CA . LYS A 1 355 ? -8.297 -8.958 -18.888 1.00 92.31 355 LYS A CA 1
ATOM 2926 C C . LYS A 1 355 ? -9.170 -7.737 -19.174 1.00 92.31 355 LYS A C 1
ATOM 2928 O O . LYS A 1 355 ? -9.857 -7.687 -20.190 1.00 92.31 355 LYS A O 1
ATOM 2933 N N . ASN A 1 356 ? -9.136 -6.743 -18.288 1.00 87.62 356 ASN A N 1
ATOM 2934 C CA . ASN A 1 356 ? -9.945 -5.530 -18.407 1.00 87.62 356 ASN A CA 1
ATOM 2935 C C . ASN A 1 356 ? -9.291 -4.432 -19.255 1.00 87.62 356 ASN A C 1
ATOM 2937 O O . ASN A 1 356 ? -9.894 -3.379 -19.459 1.00 87.62 356 ASN A O 1
ATOM 2941 N N . TYR A 1 357 ? -8.081 -4.660 -19.767 1.00 83.81 357 TYR A N 1
ATOM 2942 C CA . TYR A 1 357 ? -7.317 -3.638 -20.473 1.00 83.81 357 TYR A CA 1
ATOM 2943 C C . TYR A 1 357 ? -7.927 -3.240 -21.832 1.00 83.81 357 TYR A C 1
ATOM 2945 O O . TYR A 1 357 ? -7.562 -2.205 -22.376 1.00 83.81 357 TYR A O 1
ATOM 2953 N N . ASN A 1 358 ? -8.873 -4.035 -22.361 1.00 64.81 358 ASN A N 1
ATOM 2954 C CA . ASN A 1 358 ? -9.801 -3.749 -23.473 1.00 64.81 358 ASN A CA 1
ATOM 2955 C C . ASN A 1 358 ? -9.226 -2.956 -24.669 1.00 64.81 358 ASN A C 1
ATOM 2957 O O . ASN A 1 358 ? -9.907 -2.111 -25.250 1.00 64.81 358 ASN A O 1
ATOM 2961 N N . LYS A 1 359 ? -7.965 -3.212 -25.040 1.00 66.19 359 LYS A N 1
ATOM 2962 C CA . LYS A 1 359 ? -7.309 -2.551 -26.181 1.00 66.19 359 LYS A CA 1
ATOM 2963 C C . LYS A 1 359 ? -7.122 -3.448 -27.406 1.00 66.19 359 LYS A C 1
ATOM 2965 O O . LYS A 1 359 ? -6.736 -2.923 -28.437 1.00 66.19 359 LYS A O 1
ATOM 2970 N N . ASN A 1 360 ? -7.439 -4.750 -27.338 1.00 66.12 360 ASN A N 1
ATOM 2971 C CA . ASN A 1 360 ? -7.250 -5.714 -28.443 1.00 66.12 360 ASN A CA 1
ATOM 2972 C C . ASN A 1 360 ? -5.889 -5.561 -29.163 1.00 66.12 360 ASN A C 1
ATOM 2974 O O . ASN A 1 360 ? -5.787 -5.774 -30.369 1.00 66.12 360 ASN A O 1
ATOM 2978 N N . SER A 1 361 ? -4.854 -5.178 -28.413 1.00 81.12 361 SER A N 1
ATOM 2979 C CA . SER A 1 361 ? -3.490 -4.982 -28.899 1.00 81.12 361 SER A CA 1
ATOM 2980 C C . SER A 1 361 ? -2.592 -6.059 -28.317 1.00 81.12 361 SER A C 1
ATOM 2982 O O . SER A 1 361 ? -2.758 -6.451 -27.160 1.00 81.12 361 SER A O 1
ATOM 2984 N N . ARG A 1 362 ? -1.600 -6.477 -29.103 1.00 93.81 362 ARG A N 1
ATOM 2985 C CA . ARG A 1 362 ? -0.445 -7.224 -28.605 1.00 93.81 362 ARG A CA 1
ATOM 2986 C C . ARG A 1 362 ? 0.276 -6.407 -27.531 1.00 93.81 362 ARG A C 1
ATOM 2988 O O . ARG A 1 362 ? 0.486 -5.207 -27.711 1.00 93.81 362 ARG A O 1
ATOM 2995 N N . VAL A 1 363 ? 0.651 -7.057 -26.432 1.00 96.50 363 VAL A N 1
ATOM 2996 C CA . VAL A 1 363 ? 1.481 -6.458 -25.378 1.00 96.50 363 VAL A CA 1
ATOM 2997 C C . VAL A 1 363 ? 2.950 -6.756 -25.665 1.00 96.50 363 VAL A C 1
ATOM 2999 O O . VAL A 1 363 ? 3.356 -7.915 -25.696 1.00 96.50 363 VAL A O 1
ATOM 3002 N N . HIS A 1 364 ? 3.772 -5.726 -25.839 1.00 97.69 364 HIS A N 1
ATOM 3003 C CA . HIS A 1 364 ? 5.220 -5.886 -25.971 1.00 97.69 364 HIS A CA 1
ATOM 3004 C C . HIS A 1 364 ? 5.868 -5.861 -24.578 1.00 97.69 364 HIS A C 1
ATOM 3006 O O . HIS A 1 364 ? 5.845 -4.848 -23.882 1.00 97.69 364 HIS A O 1
ATOM 3012 N N . VAL A 1 365 ? 6.420 -6.993 -24.149 1.00 97.81 365 VAL A N 1
ATOM 3013 C CA . VAL A 1 365 ? 7.104 -7.188 -22.864 1.00 97.81 365 VAL A CA 1
ATOM 3014 C C . VAL A 1 365 ? 8.591 -6.908 -23.080 1.00 97.81 365 VAL A C 1
ATOM 3016 O O . VAL A 1 365 ? 9.315 -7.742 -23.627 1.00 97.81 365 VAL A O 1
ATOM 3019 N N . LEU A 1 366 ? 9.040 -5.711 -22.700 1.00 97.56 366 LEU A N 1
ATOM 3020 C CA . LEU A 1 366 ? 10.418 -5.255 -22.891 1.00 97.56 366 LEU A CA 1
ATOM 3021 C C . LEU A 1 366 ? 11.227 -5.470 -21.614 1.00 97.56 366 LEU A C 1
ATOM 3023 O O . LEU A 1 366 ? 11.040 -4.785 -20.605 1.00 97.56 366 LEU A O 1
ATOM 3027 N N . ILE A 1 367 ? 12.132 -6.437 -21.692 1.00 96.75 367 ILE A N 1
ATOM 3028 C CA . ILE A 1 367 ? 12.876 -6.980 -20.566 1.00 96.75 367 ILE A CA 1
ATOM 3029 C C . ILE A 1 367 ? 14.326 -6.502 -20.657 1.00 96.75 367 ILE A C 1
ATOM 3031 O O . ILE A 1 367 ? 14.995 -6.617 -21.691 1.00 96.75 367 ILE A O 1
ATOM 3035 N N . ASP A 1 368 ? 14.779 -5.909 -19.570 1.00 92.50 368 ASP A N 1
ATOM 3036 C CA . ASP A 1 368 ? 16.184 -5.715 -19.261 1.00 92.50 368 ASP A CA 1
ATOM 3037 C C . ASP A 1 368 ? 16.791 -7.048 -18.763 1.00 92.50 368 ASP A C 1
ATOM 3039 O O . ASP A 1 368 ? 16.071 -7.986 -18.433 1.00 92.50 368 ASP A O 1
ATOM 3043 N N . ASN A 1 369 ? 18.108 -7.207 -18.841 1.00 88.06 369 ASN A N 1
ATOM 3044 C CA . ASN A 1 369 ? 18.796 -8.434 -18.436 1.00 88.06 369 ASN A CA 1
ATOM 3045 C C . ASN A 1 369 ? 20.071 -8.156 -17.640 1.00 88.06 369 ASN A C 1
ATOM 3047 O O . ASN A 1 369 ? 21.022 -8.939 -17.714 1.00 88.06 369 ASN A O 1
ATOM 3051 N N . GLU A 1 370 ? 20.108 -7.027 -16.929 1.00 83.12 370 GLU A N 1
ATOM 3052 C CA . GLU A 1 370 ? 21.234 -6.720 -16.043 1.00 83.12 370 GLU A CA 1
ATOM 3053 C C . GLU A 1 370 ? 21.329 -7.734 -14.900 1.00 83.12 370 GLU A C 1
ATOM 3055 O O . GLU A 1 370 ? 22.435 -8.131 -14.527 1.00 83.12 370 GLU A O 1
ATOM 3060 N N . ASP A 1 371 ? 20.185 -8.221 -14.416 1.00 85.62 371 ASP A N 1
ATOM 3061 C CA . ASP A 1 371 ? 20.099 -9.313 -13.455 1.00 85.62 371 ASP A CA 1
ATOM 3062 C C . ASP A 1 371 ? 19.079 -10.392 -13.871 1.00 85.62 371 ASP A C 1
ATOM 3064 O O . ASP A 1 371 ? 18.298 -10.259 -14.819 1.00 85.62 371 ASP A O 1
ATOM 3068 N N . ILE A 1 372 ? 19.142 -11.534 -13.181 1.00 91.31 372 ILE A N 1
ATOM 3069 C CA . ILE A 1 372 ? 18.265 -12.683 -13.431 1.00 91.31 372 ILE A CA 1
ATOM 3070 C C . ILE A 1 372 ? 16.823 -12.428 -12.954 1.00 91.31 372 ILE A C 1
ATOM 3072 O O . ILE A 1 372 ? 15.904 -13.052 -13.494 1.00 91.31 372 ILE A O 1
ATOM 3076 N N . GLU A 1 373 ? 16.617 -11.503 -12.003 1.00 92.00 373 GLU A N 1
ATOM 3077 C CA . GLU A 1 373 ? 15.293 -11.104 -11.505 1.00 92.00 373 GLU A CA 1
ATOM 3078 C C . GLU A 1 373 ? 14.446 -10.496 -12.609 1.00 92.00 373 GLU A C 1
ATOM 3080 O O . GLU A 1 373 ? 13.296 -10.901 -12.802 1.00 92.00 373 GLU A O 1
ATOM 3085 N N . GLU A 1 374 ? 15.020 -9.608 -13.411 1.00 93.69 374 GLU A N 1
ATOM 3086 C CA . GLU A 1 374 ? 14.316 -9.012 -14.543 1.00 93.69 374 GLU A CA 1
ATOM 3087 C C . GLU A 1 374 ? 13.856 -10.061 -15.563 1.00 93.69 374 GLU A C 1
ATOM 3089 O O . GLU A 1 374 ? 12.729 -9.992 -16.070 1.00 93.69 374 GLU A O 1
ATOM 3094 N N . LEU A 1 375 ? 14.679 -11.085 -15.808 1.00 95.38 375 LEU A N 1
ATOM 3095 C CA . LEU A 1 375 ? 14.359 -12.167 -16.736 1.00 95.38 375 LEU A CA 1
ATOM 3096 C C . LEU A 1 375 ? 13.189 -13.021 -16.236 1.00 95.38 375 LEU A C 1
ATOM 3098 O O . LEU A 1 375 ? 12.207 -13.193 -16.968 1.00 95.38 375 LEU A O 1
ATOM 3102 N N . TYR A 1 376 ? 13.249 -13.551 -15.007 1.00 95.94 376 TYR A N 1
ATOM 3103 C CA . TYR A 1 376 ? 12.143 -14.371 -14.499 1.00 95.94 376 TYR A CA 1
ATOM 3104 C C . TYR A 1 376 ? 10.876 -13.543 -14.256 1.00 95.94 376 TYR A C 1
ATOM 3106 O O . TYR A 1 376 ? 9.772 -14.045 -14.474 1.00 95.94 376 TYR A O 1
ATOM 3114 N N . MET A 1 377 ? 11.004 -12.263 -13.889 1.00 96.00 377 MET A N 1
ATOM 3115 C CA . MET A 1 377 ? 9.873 -11.346 -13.749 1.00 96.00 377 MET A CA 1
ATOM 3116 C C . MET A 1 377 ? 9.190 -11.098 -15.097 1.00 96.00 377 MET A C 1
ATOM 3118 O O . MET A 1 377 ? 7.961 -11.159 -15.189 1.00 96.00 377 MET A O 1
ATOM 3122 N N . GLY A 1 378 ? 9.968 -10.878 -16.158 1.00 97.06 378 GLY A N 1
ATOM 3123 C CA . GLY A 1 378 ? 9.450 -10.728 -17.513 1.00 97.06 378 GLY A CA 1
ATOM 3124 C C . GLY A 1 378 ? 8.731 -11.983 -18.011 1.00 97.06 378 GLY A C 1
ATOM 3125 O O . GLY A 1 378 ? 7.600 -11.896 -18.493 1.00 97.06 378 GLY A O 1
ATOM 3126 N N . LYS A 1 379 ? 9.314 -13.171 -17.799 1.00 97.44 379 LYS A N 1
ATOM 3127 C CA . LYS A 1 379 ? 8.643 -14.448 -18.108 1.00 97.44 379 LYS A CA 1
ATOM 3128 C C . LYS A 1 379 ? 7.357 -14.639 -17.307 1.00 97.44 379 LYS A C 1
ATOM 3130 O O . LYS A 1 379 ? 6.364 -15.130 -17.846 1.00 97.44 379 LYS A O 1
ATOM 3135 N N . TYR A 1 380 ? 7.347 -14.230 -16.041 1.00 98.00 380 TYR A N 1
ATOM 3136 C CA . TYR A 1 380 ? 6.155 -14.304 -15.205 1.00 98.00 380 TYR A CA 1
ATOM 3137 C C . TYR A 1 380 ? 5.048 -13.360 -15.697 1.00 98.00 380 TYR A C 1
ATOM 3139 O O . TYR A 1 380 ? 3.878 -13.744 -15.721 1.00 98.00 380 TYR A O 1
ATOM 3147 N N . MET A 1 381 ? 5.398 -12.168 -16.193 1.00 98.00 381 MET A N 1
ATOM 3148 C CA . MET A 1 381 ? 4.440 -11.289 -16.867 1.00 98.00 381 MET A CA 1
ATOM 3149 C C . MET A 1 381 ? 3.884 -11.925 -18.149 1.00 98.00 381 MET A C 1
ATOM 3151 O O . MET A 1 381 ? 2.673 -11.913 -18.353 1.00 98.00 381 MET A O 1
ATOM 3155 N N . CYS A 1 382 ? 4.722 -12.557 -18.978 1.00 97.81 382 CYS A N 1
ATOM 3156 C CA . CYS A 1 382 ? 4.261 -13.312 -20.151 1.00 97.81 382 CYS A CA 1
ATOM 3157 C C . CYS A 1 382 ? 3.247 -14.409 -19.771 1.00 97.81 382 CYS A C 1
ATOM 3159 O O . CYS A 1 382 ? 2.228 -14.579 -20.443 1.00 97.81 382 CYS A O 1
ATOM 3161 N N . ARG A 1 383 ? 3.477 -15.123 -18.659 1.00 97.56 383 ARG A N 1
ATOM 3162 C CA . ARG A 1 383 ? 2.517 -16.097 -18.109 1.00 97.56 383 ARG A CA 1
ATOM 3163 C C . ARG A 1 383 ? 1.185 -15.441 -17.736 1.00 97.56 383 ARG A C 1
ATOM 3165 O O . ARG A 1 383 ? 0.137 -15.956 -18.118 1.00 97.56 383 ARG A O 1
ATOM 3172 N N . ILE A 1 384 ? 1.222 -14.312 -17.028 1.00 97.69 384 ILE A N 1
ATOM 3173 C CA . ILE A 1 384 ? 0.025 -13.547 -16.642 1.00 97.69 384 ILE A CA 1
ATOM 3174 C C . ILE A 1 384 ? -0.758 -13.098 -17.881 1.00 97.69 384 ILE A C 1
ATOM 3176 O O . ILE A 1 384 ? -1.976 -13.257 -17.928 1.00 97.69 384 ILE A O 1
ATOM 3180 N N . LEU A 1 385 ? -0.074 -12.567 -18.897 1.00 97.06 385 LEU A N 1
ATOM 3181 C CA . LEU A 1 385 ? -0.690 -12.119 -20.150 1.00 97.06 385 LEU A CA 1
ATOM 3182 C C . LEU A 1 385 ? -1.368 -13.275 -20.890 1.00 97.06 385 LEU A C 1
ATOM 3184 O O . LEU A 1 385 ? -2.512 -13.144 -21.329 1.00 97.06 385 LEU A O 1
ATOM 3188 N N . LYS A 1 386 ? -0.704 -14.435 -20.946 1.00 95.88 386 LYS A N 1
ATOM 3189 C CA . LYS A 1 386 ? -1.270 -15.662 -21.512 1.00 95.88 386 LYS A CA 1
ATOM 3190 C C . LYS A 1 386 ? -2.540 -16.097 -20.776 1.00 95.88 386 LYS A C 1
ATOM 3192 O O . LYS A 1 386 ? -3.529 -16.432 -21.421 1.00 95.88 386 LYS A O 1
ATOM 3197 N N . GLU A 1 387 ? -2.540 -16.073 -19.443 1.00 96.44 387 GLU A N 1
ATOM 3198 C CA . GLU A 1 387 ? -3.723 -16.396 -18.630 1.00 96.44 387 GLU A CA 1
ATOM 3199 C C . GLU A 1 387 ? -4.847 -15.357 -18.780 1.00 96.44 387 GLU A C 1
ATOM 3201 O O . GLU A 1 387 ? -6.036 -15.692 -18.756 1.00 96.44 387 GLU A O 1
ATOM 3206 N N . ALA A 1 388 ? -4.486 -14.091 -18.991 1.00 95.62 388 ALA A N 1
ATOM 3207 C CA . ALA A 1 388 ? -5.423 -13.029 -19.328 1.00 95.62 388 ALA A CA 1
ATOM 3208 C C . ALA A 1 388 ? -6.010 -13.161 -20.747 1.00 95.62 388 ALA A C 1
ATOM 3210 O O . ALA A 1 388 ? -6.956 -12.445 -21.072 1.00 95.62 388 ALA A O 1
ATOM 3211 N N . GLY A 1 389 ? -5.500 -14.086 -21.569 1.00 93.94 389 GLY A N 1
ATOM 3212 C CA . GLY A 1 389 ? -5.943 -14.302 -22.946 1.00 93.94 389 GLY A CA 1
ATOM 3213 C C . GLY A 1 389 ? -5.430 -13.248 -23.930 1.00 93.94 389 GLY A C 1
ATOM 3214 O O . GLY A 1 389 ? -6.047 -13.054 -24.975 1.00 93.94 389 GLY A O 1
ATOM 3215 N N . LEU A 1 390 ? -4.335 -12.556 -23.598 1.00 94.00 390 LEU A N 1
ATOM 3216 C CA . LEU A 1 390 ? -3.719 -11.543 -24.453 1.00 94.00 390 LEU A CA 1
ATOM 3217 C C . LEU A 1 390 ? -2.557 -12.121 -25.264 1.00 94.00 390 LEU A C 1
ATOM 3219 O O . LEU A 1 390 ? -1.766 -12.925 -24.769 1.00 94.00 390 LEU A O 1
ATOM 3223 N N . ASP A 1 391 ? -2.440 -11.653 -26.505 1.00 94.75 391 ASP A N 1
ATOM 3224 C CA . ASP A 1 391 ? -1.248 -11.854 -27.324 1.00 94.75 391 ASP A CA 1
ATOM 3225 C C . ASP A 1 391 ? -0.097 -10.980 -26.805 1.00 94.75 391 ASP A C 1
ATOM 3227 O O . ASP A 1 391 ? -0.312 -9.839 -26.377 1.00 94.75 391 ASP A O 1
ATOM 3231 N N . TYR A 1 392 ? 1.126 -11.501 -26.847 1.00 96.69 392 TYR A N 1
ATOM 3232 C CA . TYR A 1 392 ? 2.304 -10.790 -26.366 1.00 96.69 392 TYR A CA 1
ATOM 3233 C C . TYR A 1 392 ? 3.545 -11.090 -27.205 1.00 96.69 392 TYR A C 1
ATOM 3235 O O . TYR A 1 392 ? 3.689 -12.169 -27.776 1.00 96.69 392 TYR A O 1
ATOM 3243 N N . PHE A 1 393 ? 4.466 -10.130 -27.230 1.00 97.62 393 PHE A N 1
ATOM 3244 C CA . PHE A 1 393 ? 5.801 -10.284 -27.800 1.00 97.62 393 PHE A CA 1
ATOM 3245 C C . PHE A 1 393 ? 6.847 -9.979 -26.738 1.00 97.62 393 PHE A C 1
ATOM 3247 O O . PHE A 1 393 ? 6.774 -8.953 -26.068 1.00 97.62 393 PHE A O 1
ATOM 3254 N N . GLU A 1 394 ? 7.820 -10.866 -26.584 1.00 97.25 394 GLU A N 1
ATOM 3255 C CA . GLU A 1 394 ? 8.894 -10.719 -25.610 1.00 97.25 394 GLU A CA 1
ATOM 3256 C C . GLU A 1 394 ? 10.166 -10.205 -26.290 1.00 97.25 394 GLU A C 1
ATOM 3258 O O . GLU A 1 394 ? 10.636 -10.801 -27.255 1.00 97.25 394 GLU A O 1
ATOM 3263 N N . SER A 1 395 ? 10.743 -9.127 -25.756 1.00 96.44 395 SER A N 1
ATOM 3264 C CA . SER A 1 395 ? 11.975 -8.516 -26.262 1.00 96.44 395 SER A CA 1
ATOM 3265 C C . SER A 1 395 ? 12.972 -8.309 -25.128 1.00 96.44 395 SER A C 1
ATOM 3267 O O . SER A 1 395 ? 12.762 -7.454 -24.267 1.00 96.44 395 SER A O 1
ATOM 3269 N N . ILE A 1 396 ? 14.102 -9.014 -25.175 1.00 94.69 396 ILE A N 1
ATOM 3270 C CA . ILE A 1 396 ? 15.221 -8.822 -24.239 1.00 94.69 396 ILE A CA 1
ATOM 3271 C C . ILE A 1 396 ? 16.221 -7.840 -24.856 1.00 94.69 396 ILE A C 1
ATOM 3273 O O . ILE A 1 396 ? 16.648 -8.061 -25.990 1.00 94.69 396 ILE A O 1
ATOM 3277 N N . LYS A 1 397 ? 16.598 -6.764 -24.149 1.00 90.50 397 LYS A N 1
ATOM 3278 C CA . LYS A 1 397 ? 17.538 -5.726 -24.643 1.00 90.50 397 LYS A CA 1
ATOM 3279 C C . LYS A 1 397 ? 17.212 -5.234 -26.075 1.00 90.50 397 LYS A C 1
ATOM 3281 O O . LYS A 1 397 ? 18.087 -5.166 -26.932 1.00 90.50 397 LYS A O 1
ATOM 3286 N N . ASN A 1 398 ? 15.939 -4.912 -26.337 1.00 88.31 398 ASN A N 1
ATOM 3287 C CA . ASN A 1 398 ? 15.399 -4.482 -27.646 1.00 88.31 398 ASN A CA 1
ATOM 3288 C C . ASN A 1 398 ? 15.571 -5.488 -28.807 1.00 88.31 398 ASN A C 1
ATOM 3290 O O . ASN A 1 398 ? 15.450 -5.115 -29.976 1.00 88.31 398 ASN A O 1
ATOM 3294 N N . SER A 1 399 ? 15.855 -6.761 -28.520 1.00 92.31 399 SER A N 1
ATOM 3295 C CA . SER A 1 399 ? 15.954 -7.789 -29.559 1.00 92.31 399 SER A CA 1
ATOM 3296 C C . SER A 1 399 ? 14.630 -7.985 -30.302 1.00 92.31 399 SER A C 1
ATOM 3298 O O . SER A 1 399 ? 13.547 -7.970 -29.722 1.00 92.31 399 SER A O 1
ATOM 3300 N N . GLY A 1 400 ? 14.725 -8.164 -31.622 1.00 93.62 400 GLY A N 1
ATOM 3301 C CA . GLY A 1 400 ? 13.557 -8.353 -32.483 1.00 93.62 400 GLY A CA 1
ATOM 3302 C C . GLY A 1 400 ? 12.760 -7.079 -32.769 1.00 93.62 400 GLY A C 1
ATOM 3303 O O . GLY A 1 400 ? 11.718 -7.175 -33.407 1.00 93.62 400 GLY A O 1
ATOM 3304 N N . LEU A 1 401 ? 13.235 -5.902 -32.346 1.00 96.25 401 LEU A N 1
ATOM 3305 C CA . LEU A 1 401 ? 12.633 -4.616 -32.695 1.00 96.25 401 LEU A CA 1
ATOM 3306 C C . LEU A 1 401 ? 13.352 -3.975 -33.885 1.00 96.25 401 LEU A C 1
ATOM 3308 O O . LEU A 1 401 ? 14.579 -4.019 -33.987 1.00 96.25 401 LEU A O 1
ATOM 3312 N N . SER A 1 402 ? 12.591 -3.336 -34.769 1.00 95.69 402 SER A N 1
ATOM 3313 C CA . SER A 1 402 ? 13.133 -2.559 -35.887 1.00 95.69 402 SER A CA 1
ATOM 3314 C C . SER A 1 402 ? 12.319 -1.295 -36.142 1.00 95.69 402 SER A C 1
ATOM 3316 O O . SER A 1 402 ? 11.163 -1.189 -35.729 1.00 95.69 402 SER A O 1
ATOM 3318 N N . LYS A 1 403 ? 12.938 -0.317 -36.805 1.00 94.56 403 LYS A N 1
ATOM 3319 C CA . LYS A 1 403 ? 12.320 0.962 -37.154 1.00 94.56 403 LYS A CA 1
ATOM 3320 C C . LYS A 1 403 ? 12.039 0.999 -38.654 1.00 94.56 403 LYS A C 1
ATOM 3322 O O . LYS A 1 403 ? 12.939 0.797 -39.465 1.00 94.56 403 LYS A O 1
ATOM 3327 N N . LEU A 1 404 ? 10.786 1.246 -39.015 1.00 93.50 404 LEU A N 1
ATOM 3328 C CA . LEU A 1 404 ? 10.363 1.450 -40.398 1.00 93.50 404 LEU A CA 1
ATOM 3329 C C . LEU A 1 404 ? 10.769 2.854 -40.895 1.00 93.50 404 LEU A C 1
ATOM 3331 O O . LEU A 1 404 ? 11.005 3.746 -40.076 1.00 93.50 404 LEU A O 1
ATOM 3335 N N . PRO A 1 405 ? 10.801 3.100 -42.223 1.00 91.12 405 PRO A N 1
ATOM 3336 C CA . PRO A 1 405 ? 11.179 4.404 -42.784 1.00 91.12 405 PRO A CA 1
ATOM 3337 C C . PRO A 1 405 ? 10.306 5.588 -42.337 1.00 91.12 405 PRO A C 1
ATOM 3339 O O . PRO A 1 405 ? 10.749 6.730 -42.390 1.00 91.12 405 PRO A O 1
ATOM 3342 N N . ASP A 1 406 ? 9.068 5.335 -41.905 1.00 91.12 406 ASP A N 1
ATOM 3343 C CA . ASP A 1 406 ? 8.149 6.347 -41.369 1.00 91.12 406 ASP A CA 1
ATOM 3344 C C . ASP A 1 406 ? 8.357 6.620 -39.862 1.00 91.12 406 ASP A C 1
ATOM 3346 O O . ASP A 1 406 ? 7.638 7.424 -39.264 1.00 91.12 406 ASP A O 1
ATOM 3350 N N . GLY A 1 407 ? 9.339 5.953 -39.246 1.00 89.81 407 GLY A N 1
ATOM 3351 C CA . GLY A 1 407 ? 9.663 6.031 -37.826 1.00 89.81 407 GLY A CA 1
ATOM 3352 C C . GLY A 1 407 ? 8.852 5.088 -36.933 1.00 89.81 407 GLY A C 1
ATOM 3353 O O . GLY A 1 407 ? 9.071 5.089 -35.721 1.00 89.81 407 GLY A O 1
ATOM 3354 N N . THR A 1 408 ? 7.932 4.290 -37.487 1.00 94.25 408 THR A N 1
ATOM 3355 C CA . THR A 1 408 ? 7.147 3.318 -36.716 1.00 94.25 408 THR A CA 1
ATOM 3356 C C . THR A 1 408 ? 8.053 2.184 -36.237 1.00 94.25 408 THR A C 1
ATOM 3358 O O . THR A 1 408 ? 8.800 1.607 -37.024 1.00 94.25 408 THR A O 1
ATOM 3361 N N . ILE A 1 409 ? 7.986 1.851 -34.947 1.00 95.75 409 ILE A N 1
ATOM 3362 C CA . ILE A 1 409 ? 8.741 0.731 -34.373 1.00 95.75 409 ILE A CA 1
ATOM 3363 C C . ILE A 1 409 ? 7.853 -0.509 -34.416 1.00 95.75 409 ILE A C 1
ATOM 3365 O O . ILE A 1 409 ? 6.706 -0.464 -33.963 1.00 95.75 409 ILE A O 1
ATOM 3369 N N . VAL A 1 410 ? 8.381 -1.599 -34.964 1.00 96.56 410 VAL A N 1
ATOM 3370 C CA . VAL A 1 410 ? 7.681 -2.878 -35.115 1.00 96.56 410 VAL A CA 1
ATOM 3371 C C . VAL A 1 410 ? 8.487 -4.012 -34.492 1.00 96.56 410 VAL A C 1
ATOM 3373 O O . VAL A 1 410 ? 9.716 -3.937 -34.409 1.00 96.56 410 VAL A O 1
ATOM 3376 N N . ASP A 1 411 ? 7.790 -5.059 -34.059 1.00 97.00 411 ASP A N 1
ATOM 3377 C CA . ASP A 1 411 ? 8.416 -6.330 -33.692 1.00 97.00 411 ASP A CA 1
ATOM 3378 C C . ASP A 1 411 ? 8.803 -7.161 -34.933 1.00 97.00 411 ASP A C 1
ATOM 3380 O O . ASP A 1 411 ? 8.600 -6.749 -36.080 1.00 97.00 411 ASP A O 1
ATOM 3384 N N . SER A 1 412 ? 9.364 -8.351 -34.714 1.00 97.06 412 SER A N 1
ATOM 3385 C CA . SER A 1 412 ? 9.812 -9.239 -35.792 1.00 97.06 412 SER A CA 1
ATOM 3386 C C . SER A 1 412 ? 8.672 -9.826 -36.630 1.00 97.06 412 SER A C 1
ATOM 3388 O O . SER A 1 412 ? 8.925 -10.325 -37.725 1.00 97.06 412 SER A O 1
ATOM 3390 N N . ASP A 1 413 ? 7.429 -9.743 -36.148 1.00 96.38 413 ASP A N 1
ATOM 3391 C CA . ASP A 1 413 ? 6.227 -10.122 -36.896 1.00 96.38 413 ASP A CA 1
ATOM 3392 C C . ASP A 1 413 ? 5.666 -8.933 -37.705 1.00 96.38 413 ASP A C 1
ATOM 3394 O O . ASP A 1 413 ? 4.619 -9.045 -38.344 1.00 96.38 413 ASP A O 1
ATOM 3398 N N . ASN A 1 414 ? 6.378 -7.799 -37.720 1.00 95.56 414 ASN A N 1
ATOM 3399 C CA . ASN A 1 414 ? 5.964 -6.515 -38.288 1.00 95.56 414 ASN A CA 1
ATOM 3400 C C . ASN A 1 414 ? 4.710 -5.922 -37.622 1.00 95.56 414 ASN A C 1
ATOM 3402 O O . ASN A 1 414 ? 3.988 -5.139 -38.246 1.00 95.56 414 ASN A O 1
ATOM 3406 N N . ILE A 1 415 ? 4.442 -6.267 -36.358 1.00 96.31 415 ILE A N 1
ATOM 3407 C CA . ILE A 1 415 ? 3.349 -5.670 -35.590 1.00 96.31 415 ILE A CA 1
ATOM 3408 C C . ILE A 1 415 ? 3.851 -4.386 -34.910 1.00 96.31 415 ILE A C 1
ATOM 3410 O O . ILE A 1 415 ? 4.857 -4.422 -34.196 1.00 96.31 415 ILE A O 1
ATOM 3414 N N . PRO A 1 416 ? 3.167 -3.239 -35.095 1.00 95.81 416 PRO A N 1
ATOM 3415 C CA . PRO A 1 416 ? 3.550 -1.984 -34.454 1.00 95.81 416 PRO A CA 1
ATOM 3416 C C . PRO A 1 416 ? 3.496 -2.034 -32.927 1.00 95.81 416 PRO A C 1
ATOM 3418 O O . PRO A 1 416 ? 2.533 -2.532 -32.336 1.00 95.81 416 PRO A O 1
ATOM 3421 N N . LEU A 1 417 ? 4.490 -1.417 -32.288 1.00 95.19 417 LEU A N 1
ATOM 3422 C CA . LEU A 1 417 ? 4.489 -1.202 -30.846 1.00 95.19 417 LEU A CA 1
ATOM 3423 C C . LEU A 1 417 ? 3.466 -0.117 -30.511 1.00 95.19 417 LEU A C 1
ATOM 3425 O O . LEU A 1 417 ? 3.595 1.033 -30.926 1.00 95.19 417 LEU A O 1
ATOM 3429 N N . THR A 1 418 ? 2.442 -0.489 -29.749 1.00 94.06 418 THR A N 1
ATOM 3430 C CA . THR A 1 418 ? 1.397 0.438 -29.269 1.00 94.06 418 THR A CA 1
ATOM 3431 C C . THR A 1 418 ? 1.167 0.331 -27.766 1.00 94.06 418 THR A C 1
ATOM 3433 O O . THR A 1 418 ? 0.658 1.267 -27.150 1.00 94.06 418 THR A O 1
ATOM 3436 N N . LEU A 1 419 ? 1.573 -0.788 -27.163 1.00 94.69 419 LEU A N 1
ATOM 3437 C CA . LEU A 1 419 ? 1.404 -1.086 -25.752 1.00 94.69 419 LEU A CA 1
ATOM 3438 C C . LEU A 1 419 ? 2.610 -1.868 -25.241 1.00 94.69 419 LEU A C 1
ATOM 3440 O O . LEU A 1 419 ? 2.887 -2.965 -25.717 1.00 94.69 419 LEU A O 1
ATOM 3444 N N . VAL A 1 420 ? 3.298 -1.308 -24.253 1.00 95.81 420 VAL A N 1
ATOM 3445 C CA . VAL A 1 420 ? 4.514 -1.878 -23.683 1.00 95.81 420 VAL A CA 1
ATOM 3446 C C . VAL A 1 420 ? 4.354 -2.072 -22.181 1.00 95.81 420 VAL A C 1
ATOM 3448 O O . VAL A 1 420 ? 3.940 -1.153 -21.473 1.00 95.81 420 VAL A O 1
ATOM 3451 N N . TRP A 1 421 ? 4.744 -3.243 -21.686 1.00 96.69 421 TRP A N 1
ATOM 3452 C CA . TRP A 1 421 ? 5.112 -3.435 -20.283 1.00 96.69 421 TRP A CA 1
ATOM 3453 C C . TRP A 1 421 ? 6.632 -3.589 -20.183 1.00 96.69 421 TRP A C 1
ATOM 3455 O O . TRP A 1 421 ? 7.238 -4.211 -21.057 1.00 96.69 421 TRP A O 1
ATOM 3465 N N . LYS A 1 422 ? 7.259 -3.022 -19.146 1.00 96.69 422 LYS A N 1
ATOM 3466 C CA . LYS A 1 422 ? 8.725 -2.980 -19.026 1.00 96.69 422 LYS A CA 1
ATOM 3467 C C . LYS A 1 422 ? 9.254 -3.415 -17.663 1.00 96.69 422 LYS A C 1
ATOM 3469 O O . LYS A 1 422 ? 8.647 -3.102 -16.641 1.00 96.69 422 LYS A O 1
ATOM 3474 N N . THR A 1 423 ? 10.444 -4.019 -17.659 1.00 96.25 423 THR A N 1
ATOM 3475 C CA . THR A 1 423 ? 11.293 -4.116 -16.453 1.00 96.25 423 THR A CA 1
ATOM 3476 C C . THR A 1 423 ? 12.224 -2.905 -16.323 1.00 96.25 423 THR A C 1
ATOM 3478 O O . THR A 1 423 ? 12.491 -2.455 -15.212 1.00 96.25 423 THR A O 1
ATOM 3481 N N . TRP A 1 424 ? 12.627 -2.316 -17.458 1.00 95.12 424 TRP A N 1
ATOM 3482 C CA . TRP A 1 424 ? 13.479 -1.128 -17.538 1.00 95.12 424 TRP A CA 1
ATOM 3483 C C . TRP A 1 424 ? 13.010 0.007 -16.637 1.00 95.12 424 TRP A C 1
ATOM 3485 O O . TRP A 1 424 ? 11.832 0.379 -16.634 1.00 95.12 424 TRP A O 1
ATOM 3495 N N . ASN A 1 425 ? 13.947 0.639 -15.940 1.00 92.44 425 ASN A N 1
ATOM 3496 C CA . ASN A 1 425 ? 13.642 1.803 -15.123 1.00 92.44 425 ASN A CA 1
ATOM 3497 C C . ASN A 1 425 ? 13.623 3.108 -15.945 1.00 92.44 425 ASN A C 1
ATOM 3499 O O . ASN A 1 425 ? 14.338 3.254 -16.940 1.00 92.44 425 ASN A O 1
ATOM 3503 N N . TRP A 1 426 ? 12.814 4.081 -15.515 1.00 95.75 426 TRP A N 1
ATOM 3504 C CA . TRP A 1 426 ? 12.702 5.360 -16.222 1.00 95.75 426 TRP A CA 1
ATOM 3505 C C . TRP A 1 426 ? 14.003 6.170 -16.215 1.00 95.75 426 TRP A C 1
ATOM 3507 O O . TRP A 1 426 ? 14.276 6.840 -17.204 1.00 95.75 426 TRP A O 1
ATOM 3517 N N . ASN A 1 427 ? 14.843 6.088 -15.177 1.00 92.94 427 ASN A N 1
ATOM 3518 C CA . ASN A 1 427 ? 16.122 6.812 -15.147 1.00 92.94 427 ASN A CA 1
ATOM 3519 C C . ASN A 1 427 ? 17.074 6.352 -16.266 1.00 92.94 427 ASN A C 1
ATOM 3521 O O . ASN A 1 427 ? 17.685 7.193 -16.920 1.00 92.94 427 ASN A O 1
ATOM 3525 N N . THR A 1 428 ? 17.155 5.047 -16.538 1.00 93.69 428 THR A N 1
ATOM 3526 C CA . THR A 1 428 ? 17.929 4.465 -17.642 1.00 93.69 428 THR A CA 1
ATOM 3527 C C . THR A 1 428 ? 17.395 4.959 -18.982 1.00 93.69 428 THR A C 1
ATOM 3529 O O . THR A 1 428 ? 18.173 5.370 -19.838 1.00 93.69 428 THR A O 1
ATOM 3532 N N . ILE A 1 429 ? 16.070 5.003 -19.143 1.00 95.88 429 ILE A N 1
ATOM 3533 C CA . ILE A 1 429 ? 15.407 5.505 -20.357 1.00 95.88 429 ILE A CA 1
ATOM 3534 C C . ILE A 1 429 ? 15.682 7.002 -20.572 1.00 95.88 429 ILE A C 1
ATOM 3536 O O . ILE A 1 429 ? 15.976 7.428 -21.689 1.00 95.88 429 ILE A O 1
ATOM 3540 N N . LEU A 1 430 ? 15.595 7.817 -19.516 1.00 95.94 430 LEU A N 1
ATOM 3541 C CA . LEU A 1 430 ? 15.893 9.246 -19.605 1.00 95.94 430 LEU A CA 1
ATOM 3542 C C . LEU A 1 430 ? 17.378 9.487 -19.899 1.00 95.94 430 LEU A C 1
ATOM 3544 O O . LEU A 1 430 ? 17.709 10.357 -20.699 1.00 95.94 430 LEU A O 1
ATOM 3548 N N . ASN A 1 431 ? 18.275 8.700 -19.303 1.00 94.75 431 ASN A N 1
ATOM 3549 C CA . ASN A 1 431 ? 19.702 8.777 -19.597 1.00 94.75 431 ASN A CA 1
ATOM 3550 C C . ASN A 1 431 ? 20.016 8.349 -21.041 1.00 94.75 431 ASN A C 1
ATOM 3552 O O . ASN A 1 431 ? 20.833 8.986 -21.703 1.00 94.75 431 ASN A O 1
ATOM 3556 N N . ASP A 1 432 ? 19.336 7.325 -21.562 1.00 95.94 432 ASP A N 1
ATOM 3557 C CA . ASP A 1 432 ? 19.412 6.936 -22.974 1.00 95.94 432 ASP A CA 1
ATOM 3558 C C . ASP A 1 432 ? 19.026 8.108 -23.891 1.00 95.94 432 ASP A C 1
ATOM 3560 O O . ASP A 1 432 ? 19.767 8.417 -24.818 1.00 95.94 432 ASP A O 1
ATOM 3564 N N . TYR A 1 433 ? 17.959 8.855 -23.575 1.00 96.12 433 TYR A N 1
ATOM 3565 C CA . TYR A 1 433 ? 17.579 10.047 -24.348 1.00 96.12 433 TYR A CA 1
ATOM 3566 C C . TYR A 1 433 ? 18.677 11.123 -24.377 1.00 96.12 433 TYR A C 1
ATOM 3568 O O . TYR A 1 433 ? 18.918 11.750 -25.406 1.00 96.12 433 TYR A O 1
ATOM 3576 N N . LEU A 1 434 ? 19.350 11.347 -23.245 1.00 95.62 434 LEU A N 1
ATOM 3577 C CA . LEU A 1 434 ? 20.392 12.372 -23.127 1.00 95.62 434 LEU A CA 1
ATOM 3578 C C . LEU A 1 434 ? 21.717 11.974 -23.786 1.00 95.62 434 LEU A C 1
ATOM 3580 O O . LEU A 1 434 ? 22.515 12.850 -24.116 1.00 95.62 434 LEU A O 1
ATOM 3584 N N . THR A 1 435 ? 21.977 10.674 -23.927 1.00 95.44 435 THR A N 1
ATOM 3585 C CA . THR A 1 435 ? 23.287 10.153 -24.345 1.00 95.44 435 THR A CA 1
ATOM 3586 C C . THR A 1 435 ? 23.288 9.566 -25.751 1.00 95.44 435 THR A C 1
ATOM 3588 O O . THR A 1 435 ? 24.333 9.576 -26.402 1.00 95.44 435 THR A O 1
ATOM 3591 N N . GLN A 1 436 ? 22.146 9.078 -26.238 1.00 93.38 436 GLN A N 1
ATOM 3592 C CA . GLN A 1 436 ? 22.030 8.474 -27.561 1.00 93.38 436 GLN A CA 1
ATOM 3593 C C . GLN A 1 436 ? 21.533 9.477 -28.614 1.00 93.38 436 GLN A C 1
ATOM 3595 O O . GLN A 1 436 ? 20.705 10.345 -28.313 1.00 93.38 436 GLN A O 1
ATOM 3600 N N . PRO A 1 437 ? 21.981 9.347 -29.879 1.00 89.94 437 PRO A N 1
ATOM 3601 C CA . PRO A 1 437 ? 21.407 10.097 -30.991 1.00 89.94 437 PRO A CA 1
ATOM 3602 C C . PRO A 1 437 ? 19.910 9.805 -31.133 1.00 89.94 437 PRO A C 1
ATOM 3604 O O . PRO A 1 437 ? 19.503 8.647 -31.165 1.00 89.94 437 PRO A O 1
ATOM 3607 N N . GLN A 1 438 ? 19.093 10.851 -31.258 1.00 86.38 438 GLN A N 1
ATOM 3608 C CA . GLN A 1 438 ? 17.640 10.696 -31.416 1.00 86.38 438 GLN A CA 1
ATOM 3609 C C . GLN A 1 438 ? 17.229 10.364 -32.858 1.00 86.38 438 GLN A C 1
ATOM 3611 O O . GLN A 1 438 ? 16.222 9.690 -33.076 1.00 86.38 438 GLN A O 1
ATOM 3616 N N . ASP A 1 439 ? 18.029 10.799 -33.833 1.00 86.12 439 ASP A N 1
ATOM 3617 C CA . ASP A 1 439 ? 17.838 10.523 -35.257 1.00 86.12 439 ASP A CA 1
ATOM 3618 C C . ASP A 1 439 ? 18.748 9.368 -35.696 1.00 86.12 439 ASP A C 1
ATOM 3620 O O . ASP A 1 439 ? 19.839 9.556 -36.233 1.00 86.12 439 ASP A O 1
ATOM 3624 N N . THR A 1 440 ? 18.337 8.152 -35.342 1.00 88.31 440 THR A N 1
ATOM 3625 C CA . THR A 1 440 ? 19.036 6.904 -35.665 1.00 88.31 440 THR A CA 1
ATOM 3626 C C . THR A 1 440 ? 18.060 5.870 -36.225 1.00 88.31 440 THR A C 1
ATOM 3628 O O . THR A 1 440 ? 16.866 5.867 -35.892 1.00 88.31 440 THR A O 1
ATOM 3631 N N . GLU A 1 441 ? 18.572 4.991 -37.089 1.00 87.69 441 GLU A N 1
ATOM 3632 C CA . GLU A 1 441 ? 17.848 3.820 -37.604 1.00 87.69 441 GLU A CA 1
ATOM 3633 C C . GLU A 1 441 ? 17.773 2.689 -36.562 1.00 87.69 441 GLU A C 1
ATOM 3635 O O . GLU A 1 441 ? 16.889 1.836 -36.629 1.00 87.69 441 GLU A O 1
ATOM 3640 N N . ILE A 1 442 ? 18.674 2.693 -35.571 1.00 90.19 442 ILE A N 1
ATOM 3641 C CA . ILE A 1 442 ? 18.706 1.705 -34.487 1.00 90.19 442 ILE A CA 1
ATOM 3642 C C . ILE A 1 442 ? 17.632 2.047 -33.451 1.00 90.19 442 ILE A C 1
ATOM 3644 O O . ILE A 1 442 ? 17.497 3.192 -33.029 1.00 90.19 442 ILE A O 1
ATOM 3648 N N . VAL A 1 443 ? 16.888 1.045 -32.984 1.00 93.56 443 VAL A N 1
ATOM 3649 C CA . VAL A 1 443 ? 15.886 1.232 -31.928 1.00 93.56 443 VAL A CA 1
ATOM 3650 C C . VAL A 1 443 ? 16.573 1.456 -30.573 1.00 93.56 443 VAL A C 1
ATOM 3652 O O . VAL A 1 443 ? 17.139 0.530 -29.990 1.00 93.56 443 VAL A O 1
ATOM 3655 N N . THR A 1 444 ? 16.499 2.682 -30.052 1.00 94.31 444 THR A N 1
ATOM 3656 C CA . THR A 1 444 ? 16.958 3.038 -28.696 1.00 94.31 444 THR A CA 1
ATOM 3657 C C . THR A 1 444 ? 15.828 2.917 -27.670 1.00 94.31 444 THR A C 1
ATOM 3659 O O . THR A 1 444 ? 14.649 2.869 -28.032 1.00 94.31 444 THR A O 1
ATOM 3662 N N . LEU A 1 445 ? 16.162 2.885 -26.373 1.00 94.88 445 LEU A N 1
ATOM 3663 C CA . LEU A 1 445 ? 15.148 2.830 -25.309 1.00 94.88 445 LEU A CA 1
ATOM 3664 C C . LEU A 1 445 ? 14.266 4.084 -25.338 1.00 94.88 445 LEU A C 1
ATOM 3666 O O . LEU A 1 445 ? 13.040 3.991 -25.320 1.00 94.88 445 LEU A O 1
ATOM 3670 N N . SER A 1 446 ? 14.877 5.260 -25.440 1.00 94.56 446 SER A N 1
ATOM 3671 C CA . SER A 1 446 ? 14.173 6.540 -25.494 1.00 94.56 446 SER A CA 1
ATOM 3672 C C . SER A 1 446 ? 13.226 6.645 -26.692 1.00 94.56 446 SER A C 1
ATOM 3674 O O . SER A 1 446 ? 12.096 7.101 -26.527 1.00 94.56 446 SER A O 1
ATOM 3676 N N . ASN A 1 447 ? 13.622 6.147 -27.871 1.00 92.12 447 ASN A N 1
ATOM 3677 C CA . ASN A 1 447 ? 12.764 6.098 -29.063 1.00 92.12 447 ASN A CA 1
ATOM 3678 C C . ASN A 1 447 ? 11.502 5.240 -28.864 1.00 92.12 447 ASN A C 1
ATOM 3680 O O . ASN A 1 447 ? 10.480 5.520 -29.489 1.00 92.12 447 ASN A O 1
ATOM 3684 N N . VAL A 1 448 ? 11.553 4.217 -28.005 1.00 94.69 448 VAL A N 1
ATOM 3685 C CA . VAL A 1 448 ? 10.380 3.408 -27.644 1.00 94.69 448 VAL A CA 1
ATOM 3686 C C . VAL A 1 448 ? 9.570 4.102 -26.551 1.00 94.69 448 VAL A C 1
ATOM 3688 O O . VAL A 1 448 ? 8.399 4.423 -26.735 1.00 94.69 448 VAL A O 1
ATOM 3691 N N . PHE A 1 449 ? 10.182 4.348 -25.397 1.00 95.56 449 PHE A N 1
ATOM 3692 C CA . PHE A 1 449 ? 9.452 4.672 -24.172 1.00 95.56 449 PHE A CA 1
ATOM 3693 C C . PHE A 1 449 ? 9.003 6.131 -24.064 1.00 95.56 449 PHE A C 1
ATOM 3695 O O . PHE A 1 449 ? 8.061 6.423 -23.331 1.00 95.56 449 PHE A O 1
ATOM 3702 N N . LEU A 1 450 ? 9.651 7.051 -24.782 1.00 94.81 450 LEU A N 1
ATOM 3703 C CA . LEU A 1 450 ? 9.264 8.465 -24.823 1.00 94.81 450 LEU A CA 1
ATOM 3704 C C . LEU A 1 450 ? 8.406 8.805 -26.051 1.00 94.81 450 LEU A C 1
ATOM 3706 O O . LEU A 1 450 ? 8.045 9.965 -26.257 1.00 94.81 450 LEU A O 1
ATOM 3710 N N . ASN A 1 451 ? 8.044 7.803 -26.858 1.00 92.75 451 ASN A N 1
ATOM 3711 C CA . ASN A 1 451 ? 7.165 7.981 -28.003 1.00 92.75 451 ASN A CA 1
ATOM 3712 C C . ASN A 1 451 ? 5.706 8.147 -27.544 1.00 92.75 451 ASN A C 1
ATOM 3714 O O . ASN A 1 451 ? 5.126 7.210 -26.996 1.00 92.75 451 ASN A O 1
ATOM 3718 N N . PRO A 1 452 ? 5.051 9.287 -27.828 1.00 90.56 452 PRO A N 1
ATOM 3719 C CA . PRO A 1 452 ? 3.692 9.555 -27.358 1.00 90.56 452 PRO A CA 1
ATOM 3720 C C . PRO A 1 452 ? 2.613 8.666 -27.997 1.00 90.56 452 PRO A C 1
ATOM 3722 O O . PRO A 1 452 ? 1.454 8.750 -27.598 1.00 90.56 452 PRO A O 1
ATOM 3725 N N . LYS A 1 453 ? 2.954 7.861 -29.014 1.00 90.50 453 LYS A N 1
ATOM 3726 C CA . LYS A 1 453 ? 2.045 6.885 -29.636 1.00 90.50 453 LYS A CA 1
ATOM 3727 C C . LYS A 1 453 ? 2.069 5.518 -28.943 1.00 90.50 453 LYS A C 1
ATOM 3729 O O . LYS A 1 453 ? 1.233 4.677 -29.261 1.00 90.50 453 LYS A O 1
ATOM 3734 N N . ILE A 1 454 ? 3.021 5.287 -28.038 1.00 92.75 454 ILE A N 1
ATOM 3735 C CA . ILE A 1 454 ? 3.206 4.014 -27.344 1.00 92.75 454 ILE A CA 1
ATOM 3736 C C . ILE A 1 454 ? 2.732 4.184 -25.910 1.00 92.75 454 ILE A C 1
ATOM 3738 O O . ILE A 1 454 ? 3.230 5.030 -25.171 1.00 92.75 454 ILE A O 1
ATOM 3742 N N . ASN A 1 455 ? 1.766 3.368 -25.501 1.00 93.06 455 ASN A N 1
ATOM 3743 C CA . ASN A 1 455 ? 1.327 3.362 -24.119 1.00 93.06 455 ASN A CA 1
ATOM 3744 C C . ASN A 1 455 ? 2.238 2.468 -23.274 1.00 93.06 455 ASN A C 1
ATOM 3746 O O . ASN A 1 455 ? 2.395 1.289 -23.586 1.00 93.06 455 ASN A O 1
ATOM 3750 N N . VAL A 1 456 ? 2.810 3.005 -22.198 1.00 94.94 456 VAL A N 1
ATOM 3751 C CA . VAL A 1 456 ? 3.805 2.302 -21.375 1.00 94.94 456 VAL A CA 1
ATOM 3752 C C . VAL A 1 456 ? 3.263 2.055 -19.972 1.00 94.94 456 VAL A C 1
ATOM 3754 O O . VAL A 1 456 ? 2.786 2.975 -19.308 1.00 94.94 456 VAL A O 1
ATOM 3757 N N . ILE A 1 457 ? 3.386 0.812 -19.507 1.00 94.81 457 ILE A N 1
ATOM 3758 C CA . ILE A 1 457 ? 3.130 0.405 -18.126 1.00 94.81 457 ILE A CA 1
ATOM 3759 C C . ILE A 1 457 ? 4.467 -0.021 -17.499 1.00 94.81 457 ILE A C 1
ATOM 3761 O O . ILE A 1 457 ? 5.091 -0.976 -17.950 1.00 94.81 457 ILE A O 1
ATOM 3765 N N . GLU A 1 458 ? 4.955 0.621 -16.442 1.00 95.88 458 GLU A N 1
ATOM 3766 C CA . GLU A 1 458 ? 4.390 1.772 -15.727 1.00 95.88 458 GLU A CA 1
ATOM 3767 C C . GLU A 1 458 ? 4.608 3.128 -16.430 1.00 95.88 458 GLU A C 1
ATOM 3769 O O . GLU A 1 458 ? 5.635 3.310 -17.088 1.00 95.88 458 GLU A O 1
ATOM 3774 N N . PRO A 1 459 ? 3.699 4.110 -16.262 1.00 96.38 459 PRO A N 1
ATOM 3775 C CA . PRO A 1 459 ? 3.766 5.395 -16.964 1.00 96.38 459 PRO A CA 1
ATOM 3776 C C . PRO A 1 459 ? 4.879 6.318 -16.444 1.00 96.38 459 PRO A C 1
ATOM 3778 O O . PRO A 1 459 ? 5.282 6.241 -15.281 1.00 96.38 459 PRO A O 1
ATOM 3781 N N . LEU A 1 460 ? 5.328 7.251 -17.295 1.00 97.31 460 LEU A N 1
ATOM 3782 C CA . LEU A 1 460 ? 6.455 8.157 -17.029 1.00 97.31 460 LEU A CA 1
ATOM 3783 C C . LEU A 1 460 ? 6.309 8.963 -15.734 1.00 97.31 460 LEU A C 1
ATOM 3785 O O . LEU A 1 460 ? 7.295 9.135 -15.024 1.00 97.31 460 LEU A O 1
ATOM 3789 N N . TRP A 1 461 ? 5.106 9.419 -15.368 1.00 97.50 461 TRP A N 1
ATOM 3790 C CA . TRP A 1 461 ? 4.916 10.188 -14.127 1.00 97.50 461 TRP A CA 1
ATOM 3791 C C . TRP A 1 461 ? 5.372 9.443 -12.862 1.00 97.50 461 TRP A C 1
ATOM 3793 O O . TRP A 1 461 ? 5.700 10.088 -11.864 1.00 97.50 461 TRP A O 1
ATOM 3803 N N . LYS A 1 462 ? 5.463 8.105 -12.889 1.00 96.94 462 LYS A N 1
ATOM 3804 C CA . LYS A 1 462 ? 5.978 7.318 -11.762 1.00 96.94 462 LYS A CA 1
ATOM 3805 C C . LYS A 1 462 ? 7.460 7.534 -11.477 1.00 96.94 462 LYS A C 1
ATOM 3807 O O . LYS A 1 462 ? 7.892 7.192 -10.378 1.00 96.94 462 LYS A O 1
ATOM 3812 N N . ILE A 1 463 ? 8.214 8.166 -12.382 1.00 96.50 463 ILE A N 1
ATOM 3813 C CA . ILE A 1 463 ? 9.568 8.640 -12.070 1.00 96.50 463 ILE A CA 1
ATOM 3814 C C . ILE A 1 463 ? 9.569 9.608 -10.879 1.00 96.50 463 ILE A C 1
ATOM 3816 O O . ILE A 1 463 ? 10.508 9.615 -10.094 1.00 96.50 463 ILE A O 1
ATOM 3820 N N . ILE A 1 464 ? 8.489 10.375 -10.693 1.00 97.88 464 ILE A N 1
ATOM 3821 C CA . ILE A 1 464 ? 8.300 11.236 -9.523 1.00 97.88 464 ILE A CA 1
ATOM 3822 C C . ILE A 1 464 ? 7.994 10.387 -8.295 1.00 97.88 464 ILE A C 1
ATOM 3824 O O . ILE A 1 464 ? 8.617 10.545 -7.251 1.00 97.88 464 ILE A O 1
ATOM 3828 N N . THR A 1 465 ? 7.039 9.466 -8.412 1.00 97.50 465 THR A N 1
ATOM 3829 C CA . THR A 1 465 ? 6.561 8.677 -7.272 1.00 97.50 465 THR A CA 1
ATOM 3830 C C . THR A 1 465 ? 7.628 7.737 -6.716 1.00 97.50 465 THR A C 1
ATOM 3832 O O . THR A 1 465 ? 7.670 7.502 -5.514 1.00 97.50 465 THR A O 1
ATOM 3835 N N . THR A 1 466 ? 8.501 7.213 -7.578 1.00 96.38 466 THR A N 1
ATOM 3836 C CA . THR A 1 466 ? 9.578 6.312 -7.160 1.00 96.38 466 THR A CA 1
ATOM 3837 C C . THR A 1 466 ? 10.799 7.034 -6.592 1.00 96.38 466 THR A C 1
ATOM 3839 O O . THR A 1 466 ? 11.682 6.395 -6.022 1.00 96.38 466 THR A O 1
ATOM 3842 N N . ASN A 1 467 ? 10.888 8.351 -6.780 1.00 96.25 467 ASN A N 1
ATOM 3843 C CA . ASN A 1 467 ? 12.045 9.139 -6.389 1.00 96.25 467 ASN A CA 1
ATOM 3844 C C . ASN A 1 467 ? 12.019 9.418 -4.878 1.00 96.25 467 ASN A C 1
ATOM 3846 O O . ASN A 1 467 ? 11.008 9.855 -4.323 1.00 96.25 467 ASN A O 1
ATOM 3850 N N . LYS A 1 468 ? 13.152 9.204 -4.200 1.00 95.75 468 LYS A N 1
ATOM 3851 C CA . LYS A 1 468 ? 13.263 9.345 -2.739 1.00 95.75 468 LYS A CA 1
ATOM 3852 C C . LYS A 1 468 ? 13.011 10.777 -2.246 1.00 95.75 468 LYS A C 1
ATOM 3854 O O . LYS A 1 468 ? 12.575 10.949 -1.108 1.00 95.75 468 LYS A O 1
ATOM 3859 N N . ALA A 1 469 ? 13.179 11.788 -3.104 1.00 96.38 469 ALA A N 1
ATOM 3860 C CA . ALA A 1 469 ? 12.766 13.172 -2.851 1.00 96.38 469 ALA A CA 1
ATOM 3861 C C . ALA A 1 469 ? 11.280 13.305 -2.477 1.00 96.38 469 ALA A C 1
ATOM 3863 O O . ALA A 1 469 ? 10.905 14.200 -1.715 1.00 96.38 469 ALA A O 1
ATOM 3864 N N . LEU A 1 470 ? 10.428 12.382 -2.938 1.00 98.00 470 LEU A N 1
ATOM 3865 C CA . LEU A 1 470 ? 9.011 12.353 -2.586 1.00 98.00 470 LEU A CA 1
ATOM 3866 C C . LEU A 1 470 ? 8.787 12.250 -1.075 1.00 98.00 470 LEU A C 1
ATOM 3868 O O . LEU A 1 470 ? 7.832 12.830 -0.563 1.00 98.00 470 LEU A O 1
ATOM 3872 N N . MET A 1 471 ? 9.673 11.565 -0.348 1.00 97.81 471 MET A N 1
ATOM 3873 C CA . MET A 1 471 ? 9.548 11.391 1.100 1.00 97.81 471 MET A CA 1
ATOM 3874 C C . MET A 1 471 ? 9.616 12.735 1.839 1.00 97.81 471 MET A C 1
ATOM 3876 O O . MET A 1 471 ? 8.841 12.958 2.770 1.00 97.81 471 MET A O 1
ATOM 3880 N N . ALA A 1 472 ? 10.472 13.660 1.386 1.00 97.31 472 ALA A N 1
ATOM 3881 C CA . ALA A 1 472 ? 10.549 15.014 1.935 1.00 97.31 472 ALA A CA 1
ATOM 3882 C C . ALA A 1 472 ? 9.257 15.804 1.663 1.00 97.31 472 ALA A C 1
ATOM 3884 O O . ALA A 1 472 ? 8.701 16.414 2.572 1.00 97.31 472 ALA A O 1
ATOM 3885 N N . VAL A 1 473 ? 8.705 15.707 0.448 1.00 98.44 473 VAL A N 1
ATOM 3886 C CA . VAL A 1 473 ? 7.440 16.376 0.085 1.00 98.44 473 VAL A CA 1
ATOM 3887 C C . VAL A 1 473 ? 6.260 15.839 0.902 1.00 98.44 473 VAL A C 1
ATOM 3889 O O . VAL A 1 473 ? 5.430 16.617 1.375 1.00 98.44 473 VAL A O 1
ATOM 3892 N N . ILE A 1 474 ? 6.176 14.519 1.098 1.00 98.19 474 ILE A N 1
ATOM 3893 C CA . ILE A 1 474 ? 5.137 13.903 1.936 1.00 98.19 474 ILE A CA 1
ATOM 3894 C C . ILE A 1 474 ? 5.287 14.369 3.389 1.00 98.19 474 ILE A C 1
ATOM 3896 O O . ILE A 1 474 ? 4.288 14.725 4.015 1.00 98.19 474 ILE A O 1
ATOM 3900 N N . CYS A 1 475 ? 6.518 14.418 3.908 1.00 97.19 475 CYS A N 1
ATOM 3901 C CA . CYS A 1 475 ? 6.803 14.913 5.252 1.00 97.19 475 CYS A CA 1
ATOM 3902 C C . CYS A 1 475 ? 6.370 16.377 5.431 1.00 97.19 475 CYS A C 1
ATOM 3904 O O . CYS A 1 475 ? 5.758 16.707 6.440 1.00 97.19 475 CYS A O 1
ATOM 3906 N N . GLU A 1 476 ? 6.613 17.253 4.455 1.00 96.94 476 GLU A N 1
ATOM 3907 C CA . GLU A 1 476 ? 6.136 18.644 4.499 1.00 96.94 476 GLU A CA 1
ATOM 3908 C C . GLU A 1 476 ? 4.606 18.746 4.487 1.00 96.94 476 GLU A C 1
ATOM 3910 O O . GLU A 1 476 ? 4.026 19.604 5.151 1.00 96.94 476 GLU A O 1
ATOM 3915 N N . MET A 1 477 ? 3.936 17.885 3.718 1.00 97.06 477 MET A N 1
ATOM 3916 C CA . MET A 1 477 ? 2.475 17.879 3.629 1.00 97.06 477 MET A CA 1
ATOM 3917 C C . MET A 1 477 ? 1.818 17.357 4.909 1.00 97.06 477 MET A C 1
ATOM 3919 O O . MET A 1 477 ? 0.726 17.805 5.257 1.00 97.06 477 MET A O 1
ATOM 3923 N N . LEU A 1 478 ? 2.444 16.379 5.571 1.00 95.25 478 LEU A N 1
ATOM 3924 C CA . LEU A 1 478 ? 1.866 15.620 6.680 1.00 95.25 478 LEU A CA 1
ATOM 3925 C C . LEU A 1 478 ? 2.921 15.331 7.773 1.00 95.25 478 LEU A C 1
ATOM 3927 O O . LEU A 1 478 ? 3.214 14.167 8.058 1.00 95.25 478 LEU A O 1
ATOM 3931 N N . PRO A 1 479 ? 3.465 16.373 8.435 1.00 92.44 479 PRO A N 1
ATOM 3932 C CA . PRO A 1 479 ? 4.650 16.262 9.299 1.00 92.44 479 PRO A CA 1
ATOM 3933 C C . PRO A 1 479 ? 4.454 15.396 10.547 1.00 92.44 479 PRO A C 1
ATOM 3935 O O . PRO A 1 479 ? 5.418 14.866 11.085 1.00 92.44 479 PRO A O 1
ATOM 3938 N N . ASN A 1 480 ? 3.208 15.230 10.996 1.00 91.19 480 ASN A N 1
ATOM 3939 C CA . ASN A 1 480 ? 2.873 14.467 12.200 1.00 91.19 480 ASN A CA 1
ATOM 3940 C C . ASN A 1 480 ? 2.239 13.104 11.886 1.00 91.19 480 ASN A C 1
ATOM 3942 O O . ASN A 1 480 ? 1.709 12.457 12.788 1.00 91.19 480 ASN A O 1
ATOM 3946 N N . HIS A 1 481 ? 2.207 12.675 10.620 1.00 96.81 481 HIS A N 1
ATOM 3947 C CA . HIS A 1 481 ? 1.568 11.409 10.273 1.00 96.81 481 HIS A CA 1
ATOM 3948 C C . HIS A 1 481 ? 2.391 10.227 10.818 1.00 96.81 481 HIS A C 1
ATOM 3950 O O . HIS A 1 481 ? 3.583 10.122 10.514 1.00 96.81 481 HIS A O 1
ATOM 3956 N N . PRO A 1 482 ? 1.784 9.287 11.569 1.00 96.31 482 PRO A N 1
ATOM 3957 C CA . PRO A 1 482 ? 2.520 8.254 12.299 1.00 96.31 482 PRO A CA 1
ATOM 3958 C C . PRO A 1 482 ? 3.292 7.298 11.390 1.00 96.31 482 PRO A C 1
ATOM 3960 O O . PRO A 1 482 ? 4.227 6.660 11.855 1.00 96.31 482 PRO A O 1
ATOM 3963 N N . ARG A 1 483 ? 2.964 7.231 10.095 1.00 96.81 483 ARG A N 1
ATOM 3964 C CA . ARG A 1 483 ? 3.650 6.371 9.109 1.00 96.81 483 ARG A CA 1
ATOM 3965 C C . ARG A 1 483 ? 4.784 7.025 8.338 1.00 96.81 483 ARG A C 1
ATOM 3967 O O . ARG A 1 483 ? 5.450 6.348 7.561 1.00 96.81 483 ARG A O 1
ATOM 3974 N N . ILE A 1 484 ? 4.987 8.323 8.522 1.00 97.62 484 ILE A N 1
ATOM 3975 C CA . ILE A 1 484 ? 6.022 9.067 7.814 1.00 97.62 484 ILE A CA 1
ATOM 3976 C C . ILE A 1 484 ? 7.227 9.214 8.741 1.00 97.62 484 ILE A C 1
ATOM 3978 O O . ILE A 1 484 ? 7.081 9.416 9.951 1.00 97.62 484 ILE A O 1
ATOM 3982 N N . LEU A 1 485 ? 8.414 9.011 8.176 1.00 97.19 485 LEU A N 1
ATOM 3983 C CA . LEU A 1 485 ? 9.686 9.330 8.814 1.00 97.19 485 LEU A CA 1
ATOM 3984 C C . LEU A 1 485 ? 10.036 10.767 8.468 1.00 97.19 485 LEU A C 1
ATOM 3986 O O . LEU A 1 485 ? 9.901 11.165 7.302 1.00 97.19 485 LEU A O 1
ATOM 3990 N N . LYS A 1 486 ? 10.502 11.536 9.455 1.00 97.00 486 LYS A N 1
ATOM 3991 C CA . LYS A 1 486 ? 10.930 12.911 9.197 1.00 97.00 486 LYS A CA 1
ATOM 3992 C C . LYS A 1 486 ? 11.987 12.901 8.097 1.00 97.00 486 LYS A C 1
ATOM 3994 O O . LYS A 1 486 ? 12.990 12.206 8.212 1.00 97.00 486 LYS A O 1
ATOM 3999 N N . THR A 1 487 ? 11.744 13.631 7.013 1.00 96.94 487 THR A N 1
ATOM 4000 C CA . THR A 1 487 ? 12.629 13.640 5.845 1.00 96.94 487 THR A CA 1
ATOM 4001 C C . THR A 1 487 ? 12.809 15.062 5.336 1.00 96.94 487 THR A C 1
ATOM 4003 O O . THR A 1 487 ? 11.830 15.793 5.206 1.00 96.94 487 THR A O 1
ATOM 4006 N N . VAL A 1 488 ? 14.049 15.448 5.041 1.00 95.62 488 VAL A N 1
ATOM 4007 C CA . VAL A 1 488 ? 14.415 16.790 4.568 1.00 95.62 488 VAL A CA 1
ATOM 4008 C C . VAL A 1 488 ? 15.336 16.713 3.348 1.00 95.62 488 VAL A C 1
ATOM 4010 O O . VAL A 1 488 ? 16.106 15.762 3.200 1.00 95.62 488 VAL A O 1
ATOM 4013 N N . PHE A 1 489 ? 15.253 17.721 2.475 1.00 93.38 489 PHE A N 1
ATOM 4014 C CA . PHE A 1 489 ? 16.145 17.873 1.316 1.00 93.38 489 PHE A CA 1
ATOM 4015 C C . PHE A 1 489 ? 17.570 18.261 1.718 1.00 93.38 489 PHE A C 1
ATOM 4017 O O . PHE A 1 489 ? 18.529 17.846 1.082 1.00 93.38 489 PHE A O 1
ATOM 4024 N N . GLU A 1 490 ? 17.706 19.037 2.790 1.00 91.50 490 GLU A N 1
ATOM 4025 C CA . GLU A 1 490 ? 18.987 19.533 3.288 1.00 91.50 490 GLU A CA 1
ATOM 4026 C C . GLU A 1 490 ? 19.149 19.148 4.756 1.00 91.50 490 GLU A C 1
ATOM 4028 O O . GLU A 1 490 ? 18.192 19.206 5.534 1.00 91.50 490 GLU A O 1
ATOM 4033 N N . LEU A 1 491 ? 20.361 18.749 5.147 1.00 90.69 491 LEU A N 1
ATOM 4034 C CA . LEU A 1 491 ? 20.644 18.328 6.514 1.00 90.69 491 LEU A CA 1
ATOM 4035 C C . LEU A 1 491 ? 20.516 19.515 7.479 1.00 90.69 491 LEU A C 1
ATOM 4037 O O . LEU A 1 491 ? 21.340 20.426 7.484 1.00 90.69 491 LEU A O 1
ATOM 4041 N N . THR A 1 492 ? 19.489 19.481 8.326 1.00 89.69 492 THR A N 1
ATOM 4042 C CA . THR A 1 492 ? 19.233 20.527 9.329 1.00 89.69 492 THR A CA 1
ATOM 4043 C C . THR A 1 492 ? 19.915 20.217 10.661 1.00 89.69 492 THR A C 1
ATOM 4045 O O . THR A 1 492 ? 20.083 19.053 11.022 1.00 89.69 492 THR A O 1
ATOM 4048 N N . GLU A 1 493 ? 20.224 21.247 11.453 1.00 89.06 493 GLU A N 1
ATOM 4049 C CA . GLU A 1 493 ? 20.758 21.077 12.818 1.00 89.06 493 GLU A CA 1
ATOM 4050 C C . GLU A 1 493 ? 19.829 20.261 13.722 1.00 89.06 493 GLU A C 1
ATOM 4052 O O . GLU A 1 493 ? 20.279 19.537 14.602 1.00 89.06 493 GLU A O 1
ATOM 4057 N N . ASP A 1 494 ? 18.518 20.339 13.498 1.00 89.44 494 ASP A N 1
ATOM 4058 C CA . ASP A 1 494 ? 17.559 19.535 14.248 1.00 89.44 494 ASP A CA 1
ATOM 4059 C C . ASP A 1 494 ? 17.587 18.053 13.848 1.00 89.44 494 ASP A C 1
ATOM 4061 O O . ASP A 1 494 ? 17.374 17.182 14.688 1.00 89.44 494 ASP A O 1
ATOM 4065 N N . MET A 1 495 ? 17.878 17.757 12.577 1.00 90.12 495 MET A N 1
ATOM 4066 C CA . MET A 1 495 ? 18.073 16.387 12.105 1.00 90.12 495 MET A CA 1
ATOM 4067 C C . MET A 1 495 ? 19.318 15.753 12.728 1.00 90.12 495 MET A C 1
ATOM 4069 O O . MET A 1 495 ? 19.251 14.614 13.173 1.00 90.12 495 MET A O 1
ATOM 4073 N N . LYS A 1 496 ? 20.415 16.514 12.835 1.00 89.56 496 LYS A N 1
ATOM 4074 C CA . LYS A 1 496 ? 21.694 16.056 13.407 1.00 89.56 496 LYS A CA 1
ATOM 4075 C C . LYS A 1 496 ? 21.623 15.669 14.887 1.00 89.56 496 LYS A C 1
ATOM 4077 O O . LYS A 1 49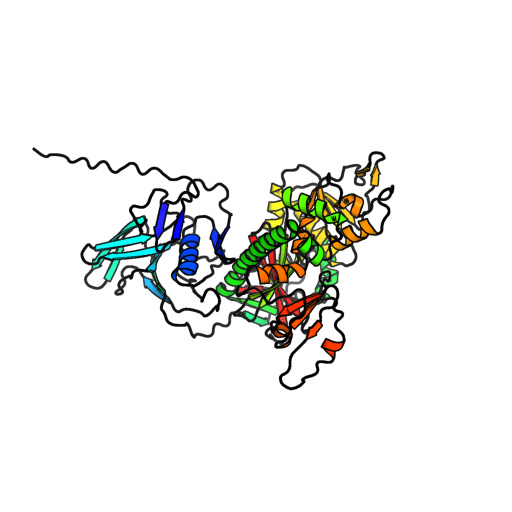6 ? 22.516 14.996 15.381 1.00 89.56 496 LYS A O 1
ATOM 4082 N N . LYS A 1 497 ? 20.570 16.072 15.607 1.00 89.31 497 LYS A N 1
ATOM 4083 C CA . LYS A 1 497 ? 20.365 15.684 17.016 1.00 89.31 497 LYS A CA 1
ATOM 4084 C C . LYS A 1 497 ? 19.987 14.213 17.193 1.00 89.31 497 LYS A C 1
ATOM 4086 O O . LYS A 1 497 ? 20.040 13.720 18.312 1.00 89.31 497 LYS A O 1
ATOM 4091 N N . ASN A 1 498 ? 19.541 13.543 16.132 1.00 90.69 498 ASN A N 1
ATOM 4092 C CA . ASN A 1 498 ? 19.090 12.155 16.164 1.00 90.69 498 ASN A CA 1
ATOM 4093 C C . ASN A 1 498 ? 19.771 11.368 15.042 1.00 90.69 498 ASN A C 1
ATOM 4095 O O . ASN A 1 498 ? 20.230 11.953 14.067 1.00 90.69 498 ASN A O 1
ATOM 4099 N N . SER A 1 499 ? 19.786 10.040 15.136 1.00 93.06 499 SER A N 1
ATOM 4100 C CA . SER A 1 499 ? 20.272 9.188 14.047 1.00 93.06 499 SER A CA 1
ATOM 4101 C C . SER A 1 499 ? 19.453 9.389 12.763 1.00 93.06 499 SER A C 1
ATOM 4103 O O . SER A 1 499 ? 18.222 9.502 12.801 1.00 93.06 499 SER A O 1
ATOM 4105 N N . TYR A 1 500 ? 20.122 9.395 11.612 1.00 94.44 500 TYR A N 1
ATOM 4106 C CA . TYR A 1 500 ? 19.499 9.612 10.305 1.00 94.44 500 TYR A CA 1
ATOM 4107 C C . TYR A 1 500 ? 20.140 8.761 9.206 1.00 94.44 500 TYR A C 1
ATOM 4109 O O . TYR A 1 500 ? 21.218 8.194 9.355 1.00 94.44 500 TYR A O 1
ATOM 4117 N N . VAL A 1 501 ? 19.446 8.662 8.080 1.00 94.38 501 VAL A N 1
ATOM 4118 C CA . VAL A 1 501 ? 19.852 7.925 6.889 1.00 94.38 501 VAL A CA 1
ATOM 4119 C C . VAL A 1 501 ? 20.030 8.911 5.744 1.00 94.38 501 VAL A C 1
ATOM 4121 O O . VAL A 1 501 ? 19.102 9.649 5.405 1.00 94.38 501 VAL A O 1
ATOM 4124 N N . VAL A 1 502 ? 21.212 8.909 5.138 1.00 93.00 502 VAL A N 1
ATOM 4125 C CA . VAL A 1 502 ? 21.522 9.649 3.914 1.00 93.00 502 VAL A CA 1
ATOM 4126 C C . VAL A 1 502 ? 21.200 8.752 2.731 1.00 93.00 502 VAL A C 1
ATOM 4128 O O . VAL A 1 502 ? 21.721 7.637 2.635 1.00 93.00 502 VAL A O 1
ATOM 4131 N N . LYS A 1 503 ? 20.338 9.229 1.832 1.00 91.19 503 LYS A N 1
ATOM 4132 C CA . LYS A 1 503 ? 19.933 8.477 0.645 1.00 91.19 503 LYS A CA 1
ATOM 4133 C C . LYS A 1 503 ? 20.098 9.326 -0.617 1.00 91.19 503 LYS A C 1
ATOM 4135 O O . LYS A 1 503 ? 19.510 10.407 -0.675 1.00 91.19 503 LYS A O 1
ATOM 4140 N N . PRO A 1 504 ? 20.793 8.835 -1.653 1.00 89.31 504 PRO A N 1
ATOM 4141 C CA . PRO A 1 504 ? 20.812 9.504 -2.948 1.00 89.31 504 PRO A CA 1
ATOM 4142 C C . PRO A 1 504 ? 19.426 9.510 -3.582 1.00 89.31 504 PRO A C 1
ATOM 4144 O O . PRO A 1 504 ? 18.751 8.482 -3.613 1.00 89.31 504 PRO A O 1
ATOM 4147 N N . ILE A 1 505 ? 19.023 10.651 -4.135 1.00 86.00 505 ILE A N 1
ATOM 4148 C CA . ILE A 1 505 ? 17.708 10.873 -4.759 1.00 86.00 505 ILE A CA 1
ATOM 4149 C C . ILE A 1 505 ? 17.416 9.833 -5.856 1.00 86.00 505 ILE A C 1
ATOM 4151 O O . ILE A 1 505 ? 16.299 9.322 -5.945 1.00 86.00 505 ILE A O 1
ATOM 4155 N N . THR A 1 506 ? 18.431 9.469 -6.646 1.00 75.75 506 THR A N 1
ATOM 4156 C CA . THR A 1 506 ? 18.332 8.540 -7.786 1.00 75.75 506 THR A CA 1
ATOM 4157 C C . THR A 1 506 ? 18.845 7.120 -7.495 1.00 75.75 506 THR A C 1
ATOM 4159 O O . THR A 1 506 ? 18.930 6.309 -8.416 1.00 75.75 506 THR A O 1
ATOM 4162 N N . GLY A 1 507 ? 19.179 6.788 -6.240 1.00 69.12 507 GLY A N 1
ATOM 4163 C CA . GLY A 1 507 ? 19.704 5.465 -5.861 1.00 69.12 507 GLY A CA 1
ATOM 4164 C C . GLY A 1 507 ? 18.643 4.350 -5.817 1.00 69.12 507 GLY A C 1
ATOM 4165 O O . GLY A 1 507 ? 17.458 4.622 -5.605 1.00 69.12 507 GLY A O 1
ATOM 4166 N N . ARG A 1 508 ? 19.067 3.082 -5.953 1.00 66.56 508 ARG A N 1
ATOM 4167 C CA . ARG A 1 508 ? 18.232 1.855 -5.912 1.00 66.56 508 ARG A CA 1
ATOM 4168 C C . ARG A 1 508 ? 18.888 0.761 -5.054 1.00 66.56 508 ARG A C 1
ATOM 4170 O O . ARG A 1 508 ? 20.077 0.846 -4.782 1.00 66.56 508 ARG A O 1
ATOM 4177 N N . GLN A 1 509 ? 18.119 -0.258 -4.648 1.00 63.31 509 GLN A N 1
ATOM 4178 C CA . GLN A 1 509 ? 18.614 -1.505 -4.021 1.00 63.31 509 GLN A CA 1
ATOM 4179 C C . GLN A 1 509 ? 19.607 -1.306 -2.851 1.00 63.31 509 GLN A C 1
ATOM 4181 O O . GLN A 1 509 ? 20.589 -2.030 -2.733 1.00 63.31 509 GLN A O 1
ATOM 4186 N N . GLY A 1 510 ? 19.397 -0.293 -2.007 1.00 59.72 510 GLY A N 1
ATOM 4187 C CA . GLY A 1 510 ? 20.302 -0.016 -0.883 1.00 59.72 510 GLY A CA 1
ATOM 4188 C C . GLY A 1 510 ? 21.631 0.664 -1.251 1.00 59.72 510 GLY A C 1
ATOM 4189 O O . GLY A 1 510 ? 22.396 1.031 -0.361 1.00 59.72 510 GLY A O 1
ATOM 4190 N N . GLN A 1 511 ? 21.905 0.901 -2.537 1.00 72.31 511 GLN A N 1
ATOM 4191 C CA . GLN A 1 511 ? 23.182 1.445 -2.994 1.00 72.31 511 GLN A CA 1
ATOM 4192 C C . GLN A 1 511 ? 23.426 2.862 -2.471 1.00 72.31 511 GLN A C 1
ATOM 4194 O O . GLN A 1 511 ? 22.552 3.732 -2.531 1.00 72.31 511 GLN A O 1
ATOM 4199 N N . ASN A 1 512 ? 24.661 3.098 -2.014 1.00 78.12 512 ASN A N 1
ATOM 4200 C CA . ASN A 1 512 ? 25.153 4.388 -1.524 1.00 78.12 512 ASN A CA 1
ATOM 4201 C C . ASN A 1 512 ? 24.344 4.969 -0.345 1.00 78.12 512 ASN A C 1
ATOM 4203 O O . ASN A 1 512 ? 24.426 6.168 -0.072 1.00 78.12 512 ASN A O 1
ATOM 4207 N N . ILE A 1 513 ? 23.575 4.132 0.363 1.00 83.38 513 ILE A N 1
ATOM 4208 C CA . ILE A 1 513 ? 22.923 4.510 1.616 1.00 83.38 513 ILE A CA 1
ATOM 4209 C C . ILE A 1 513 ? 23.976 4.581 2.722 1.00 83.38 513 ILE A C 1
ATOM 4211 O O . ILE A 1 513 ? 24.824 3.701 2.850 1.00 83.38 513 ILE A O 1
ATOM 4215 N N . LYS A 1 514 ? 23.899 5.626 3.547 1.00 87.69 514 LYS A N 1
ATOM 4216 C CA . LYS A 1 514 ? 24.716 5.764 4.758 1.00 87.69 514 LYS A CA 1
ATOM 4217 C C . LYS A 1 514 ? 23.800 5.965 5.954 1.00 87.69 514 LYS A C 1
ATOM 4219 O O . LYS A 1 514 ? 22.866 6.763 5.880 1.00 87.69 514 LYS A O 1
ATOM 4224 N N . ILE A 1 515 ? 24.057 5.255 7.045 1.00 87.69 515 ILE A N 1
ATOM 4225 C CA . ILE A 1 515 ? 23.332 5.423 8.305 1.00 87.69 515 ILE A CA 1
ATOM 4226 C C . ILE A 1 515 ? 24.268 6.148 9.258 1.00 87.69 515 ILE A C 1
ATOM 4228 O O . ILE A 1 515 ? 25.286 5.589 9.632 1.00 87.69 515 ILE A O 1
ATOM 4232 N N . VAL A 1 516 ? 23.902 7.361 9.659 1.00 88.69 516 VAL A N 1
ATOM 4233 C CA . VAL A 1 516 ? 24.631 8.123 10.670 1.00 88.69 516 VAL A CA 1
ATOM 4234 C C . VAL A 1 516 ? 23.944 7.884 12.005 1.00 88.69 516 VAL A C 1
ATOM 4236 O O . VAL A 1 516 ? 22.798 8.295 12.210 1.00 88.69 516 VAL A O 1
ATOM 4239 N N . GLN A 1 517 ? 24.627 7.184 12.906 1.00 84.94 517 GLN A N 1
ATOM 4240 C CA . GLN A 1 517 ? 24.140 6.953 14.262 1.00 84.94 517 GLN A CA 1
ATOM 4241 C C . GLN A 1 517 ? 24.697 8.021 15.196 1.00 84.94 517 GLN A C 1
ATOM 4243 O O . GLN A 1 517 ? 25.899 8.263 15.230 1.00 84.94 517 GLN A O 1
ATOM 4248 N N . VAL A 1 518 ? 23.819 8.681 15.944 1.00 80.44 518 VAL A N 1
ATOM 4249 C CA . VAL A 1 518 ? 24.225 9.617 16.994 1.00 80.44 518 VAL A CA 1
ATOM 4250 C C . VAL A 1 518 ? 24.315 8.823 18.293 1.00 80.44 518 VAL A C 1
ATOM 4252 O O . VAL A 1 518 ? 23.286 8.426 18.839 1.00 80.44 518 VAL A O 1
ATOM 4255 N N . ASP A 1 519 ? 25.536 8.560 18.759 1.00 68.94 519 ASP A N 1
ATOM 4256 C CA . ASP A 1 519 ? 25.789 7.979 20.081 1.00 68.94 519 ASP A CA 1
ATOM 4257 C C . ASP A 1 519 ? 25.983 9.097 21.115 1.00 68.94 519 ASP A C 1
ATOM 4259 O O . ASP A 1 519 ? 26.649 10.095 20.852 1.00 68.94 519 ASP A O 1
ATOM 4263 N N . GLU A 1 520 ? 25.468 8.922 22.337 1.00 54.25 520 GLU A N 1
ATOM 4264 C CA . GLU A 1 520 ? 25.604 9.912 23.427 1.00 54.25 520 GLU A CA 1
ATOM 4265 C C . GLU A 1 520 ? 27.068 10.183 23.850 1.00 54.25 520 GLU A C 1
ATOM 4267 O O . GLU A 1 520 ? 27.316 11.062 24.678 1.00 54.25 520 GLU A O 1
ATOM 4272 N N . LYS A 1 521 ? 28.047 9.421 23.335 1.00 52.62 521 LYS A N 1
ATOM 4273 C CA . LYS A 1 521 ? 29.448 9.444 23.788 1.00 52.62 521 LYS A CA 1
ATOM 4274 C C . LYS A 1 521 ? 30.466 10.012 22.800 1.00 52.62 521 LYS A C 1
ATOM 4276 O O . LYS A 1 521 ? 31.544 10.373 23.263 1.00 52.62 521 LYS A O 1
ATOM 4281 N N . ASP A 1 522 ? 30.140 10.162 21.517 1.00 47.59 522 ASP A N 1
ATOM 4282 C CA . ASP A 1 522 ? 31.090 10.637 20.503 1.00 47.59 522 ASP A CA 1
ATOM 4283 C C . ASP A 1 522 ? 30.549 11.877 19.781 1.00 47.59 522 ASP A C 1
ATOM 4285 O O . ASP A 1 522 ? 29.650 11.817 18.949 1.00 47.59 522 ASP A O 1
ATOM 4289 N N . ASN A 1 523 ? 31.118 13.039 20.115 1.00 44.59 523 ASN A N 1
ATOM 4290 C CA . ASN A 1 523 ? 30.727 14.343 19.563 1.00 44.59 523 ASN A CA 1
ATOM 4291 C C . ASN A 1 523 ? 31.319 14.636 18.168 1.00 44.59 523 ASN A C 1
ATOM 4293 O O . ASN A 1 523 ? 31.159 15.745 17.664 1.00 44.59 523 ASN A O 1
ATOM 4297 N N . GLU A 1 524 ? 32.004 13.684 17.530 1.00 46.31 524 GLU A N 1
ATOM 4298 C CA . GLU A 1 524 ? 32.540 13.859 16.175 1.00 46.31 524 GLU A CA 1
ATOM 4299 C C . GLU A 1 524 ? 32.389 12.576 15.348 1.00 46.31 524 GLU A C 1
ATOM 4301 O O . GLU A 1 524 ? 33.311 11.770 15.244 1.00 46.31 524 GLU A O 1
ATOM 4306 N N . ASN A 1 525 ? 31.233 12.404 14.705 1.00 55.53 525 ASN A N 1
ATOM 4307 C CA . ASN A 1 525 ? 31.033 11.333 13.732 1.00 55.53 525 ASN A CA 1
ATOM 4308 C C . ASN A 1 525 ? 31.902 11.585 12.484 1.00 55.53 525 ASN A C 1
ATOM 4310 O O . ASN A 1 525 ? 31.588 12.436 11.649 1.00 55.53 525 ASN A O 1
ATOM 4314 N N . GLU A 1 526 ? 32.994 10.828 12.320 1.00 51.41 526 GLU A N 1
ATOM 4315 C CA . GLU A 1 526 ? 33.845 10.865 11.114 1.00 51.41 526 GLU A CA 1
ATOM 4316 C C . GLU A 1 526 ? 33.060 10.603 9.814 1.00 51.41 526 GLU A C 1
ATOM 4318 O O . GLU A 1 526 ? 33.474 11.038 8.736 1.00 51.41 526 GLU A O 1
ATOM 4323 N N . GLU A 1 527 ? 31.916 9.920 9.908 1.00 55.16 527 GLU A N 1
ATOM 4324 C CA . GLU A 1 527 ? 31.014 9.654 8.786 1.00 55.16 527 GLU A CA 1
ATOM 4325 C C . GLU A 1 527 ? 30.347 10.922 8.237 1.00 55.16 527 GLU A C 1
ATOM 4327 O O . GLU A 1 527 ? 30.170 11.025 7.021 1.00 55.16 527 GLU A O 1
ATOM 4332 N N . GLU A 1 528 ? 30.064 11.925 9.080 1.00 57.62 528 GLU A N 1
ATOM 4333 C CA . GLU A 1 528 ? 29.488 13.201 8.630 1.00 57.62 528 GLU A CA 1
ATOM 4334 C C . GLU A 1 528 ? 30.461 13.983 7.743 1.00 57.62 528 GLU A C 1
ATOM 4336 O O . GLU A 1 528 ? 30.060 14.578 6.742 1.00 57.62 528 GLU A O 1
ATOM 4341 N N . LYS A 1 529 ? 31.766 13.919 8.048 1.00 51.91 529 LYS A N 1
ATOM 4342 C CA . LYS A 1 529 ? 32.825 14.623 7.300 1.00 51.91 529 LYS A CA 1
ATOM 4343 C C . LYS A 1 529 ? 33.001 14.092 5.862 1.00 51.91 529 LYS A C 1
ATOM 4345 O O . LYS A 1 529 ? 33.733 14.700 5.085 1.00 51.91 529 LYS A O 1
ATOM 4350 N N . LYS A 1 530 ? 32.338 12.983 5.492 1.00 56.12 530 LYS A N 1
ATOM 4351 C CA . LYS A 1 530 ? 32.404 12.324 4.168 1.00 56.12 530 LYS A CA 1
ATOM 4352 C C . LYS A 1 530 ? 31.079 12.370 3.385 1.00 56.12 530 LYS A C 1
ATOM 4354 O O . LYS A 1 530 ? 30.901 11.594 2.437 1.00 56.12 530 LYS A O 1
ATOM 4359 N N . ILE A 1 531 ? 30.119 13.204 3.788 1.00 61.16 531 ILE A N 1
ATOM 4360 C CA . ILE A 1 531 ? 28.845 13.359 3.073 1.00 61.16 531 ILE A CA 1
ATOM 4361 C C . ILE A 1 531 ? 28.999 14.450 2.009 1.00 61.16 531 ILE A C 1
ATOM 4363 O O . ILE A 1 531 ? 29.196 15.620 2.325 1.00 61.16 531 ILE A O 1
ATOM 4367 N N . GLU A 1 532 ? 28.896 14.072 0.736 1.00 60.59 532 GLU A N 1
ATOM 4368 C CA . GLU A 1 532 ? 28.749 15.044 -0.348 1.00 60.59 532 GLU A CA 1
ATOM 4369 C C . GLU A 1 532 ? 27.335 15.645 -0.299 1.00 60.59 532 GLU A C 1
ATOM 4371 O O . GLU A 1 532 ? 26.338 14.923 -0.247 1.00 60.59 532 GLU A O 1
ATOM 4376 N N . ASN A 1 533 ? 27.240 16.976 -0.302 1.00 58.22 533 ASN A N 1
ATOM 4377 C CA . ASN A 1 533 ? 25.975 17.697 -0.100 1.00 58.22 533 ASN A CA 1
ATOM 4378 C C . ASN A 1 533 ? 25.064 17.762 -1.339 1.00 58.22 533 ASN A C 1
ATOM 4380 O O . ASN A 1 533 ? 23.988 18.349 -1.262 1.00 58.22 533 ASN A O 1
ATOM 4384 N N . ASN A 1 534 ? 25.448 17.175 -2.475 1.00 65.62 534 ASN A N 1
ATOM 4385 C CA . ASN A 1 534 ? 24.661 17.278 -3.703 1.00 65.62 534 ASN A CA 1
ATOM 4386 C C . ASN A 1 534 ? 23.862 15.994 -3.964 1.00 65.62 534 ASN A C 1
ATOM 4388 O O . ASN A 1 534 ? 24.433 14.914 -4.084 1.00 65.62 534 ASN A O 1
ATOM 4392 N N . GLY A 1 535 ? 22.538 16.128 -4.111 1.00 81.62 535 GLY A N 1
ATOM 4393 C CA . GLY A 1 535 ? 21.670 15.062 -4.629 1.00 81.62 535 GLY A CA 1
ATOM 4394 C C . GLY A 1 535 ? 21.200 14.015 -3.611 1.00 81.62 535 GLY A C 1
ATOM 4395 O O . GLY A 1 535 ? 20.860 12.901 -4.013 1.00 81.62 535 GLY A O 1
ATOM 4396 N N . ASN A 1 536 ? 21.156 14.355 -2.319 1.00 91.50 536 ASN A N 1
ATOM 4397 C CA . ASN A 1 536 ? 20.709 13.465 -1.243 1.00 91.50 536 ASN A CA 1
ATOM 4398 C C . ASN A 1 536 ? 19.418 13.957 -0.573 1.00 91.50 536 ASN A C 1
ATOM 4400 O O . ASN A 1 536 ? 19.087 15.137 -0.611 1.00 91.50 536 ASN A O 1
ATOM 4404 N N . ILE A 1 537 ? 18.720 13.035 0.087 1.00 94.50 537 ILE A N 1
ATOM 4405 C CA . ILE A 1 537 ? 17.743 13.327 1.140 1.00 94.50 537 ILE A CA 1
ATOM 4406 C C . ILE A 1 537 ? 18.209 12.724 2.461 1.00 94.50 537 ILE A C 1
ATOM 4408 O O . ILE A 1 537 ? 18.915 11.712 2.487 1.00 94.50 537 ILE A O 1
ATOM 4412 N N . TYR A 1 538 ? 17.774 13.339 3.557 1.00 95.31 538 TYR A N 1
ATOM 4413 C CA . TYR A 1 538 ? 18.102 12.925 4.917 1.00 95.31 538 TYR A CA 1
ATOM 4414 C C . TYR A 1 538 ? 16.818 12.506 5.616 1.00 95.31 538 TYR A C 1
ATOM 4416 O O . TYR A 1 538 ? 15.915 13.323 5.803 1.00 95.31 538 TYR A O 1
ATOM 4424 N N . GLN A 1 539 ? 16.726 11.231 5.975 1.00 96.81 539 GLN A N 1
ATOM 4425 C CA . GLN A 1 539 ? 15.533 10.626 6.558 1.00 96.81 539 GLN A CA 1
ATOM 4426 C C . GLN A 1 539 ? 15.813 10.116 7.971 1.00 96.81 539 GLN A C 1
ATOM 4428 O O . GLN A 1 539 ? 16.893 9.616 8.250 1.00 96.81 539 GLN A O 1
ATOM 4433 N N . GLU A 1 540 ? 14.847 10.253 8.871 1.00 96.56 540 GLU A N 1
ATOM 4434 C CA . GLU A 1 540 ? 14.933 9.794 10.253 1.00 96.56 540 GLU A CA 1
ATOM 4435 C C . GLU A 1 540 ? 15.251 8.300 10.292 1.00 96.56 540 GLU A C 1
ATOM 4437 O O . GLU A 1 540 ? 14.638 7.502 9.577 1.00 96.56 540 GLU A O 1
ATOM 4442 N N . TYR A 1 541 ? 16.217 7.918 11.125 1.00 95.50 541 TYR A N 1
ATOM 4443 C CA . TYR A 1 541 ? 16.553 6.517 11.301 1.00 95.50 541 TYR A CA 1
ATOM 4444 C C . TYR A 1 541 ? 15.498 5.822 12.160 1.00 95.50 541 TYR A C 1
ATOM 4446 O O . TYR A 1 541 ? 15.263 6.185 13.312 1.00 95.50 541 TYR A O 1
ATOM 4454 N N . PHE A 1 542 ? 14.899 4.767 11.613 1.00 95.25 542 PHE A N 1
ATOM 4455 C CA . PHE A 1 542 ? 14.010 3.887 12.356 1.00 95.25 542 PHE A CA 1
ATOM 4456 C C . PHE A 1 542 ? 14.747 2.606 12.739 1.00 95.25 542 PHE A C 1
ATOM 4458 O O . PHE A 1 542 ? 15.120 1.815 11.874 1.00 95.25 542 PHE A O 1
ATOM 4465 N N . LYS A 1 543 ? 14.928 2.376 14.042 1.00 93.62 543 LYS A N 1
ATOM 4466 C CA . LYS A 1 543 ? 15.583 1.163 14.538 1.00 93.62 543 LYS A CA 1
ATOM 4467 C C . LYS A 1 543 ? 14.687 -0.058 14.322 1.00 93.62 543 LYS A C 1
ATOM 4469 O O . LYS A 1 543 ? 13.637 -0.179 14.956 1.00 93.62 543 LYS A O 1
ATOM 4474 N N . LEU A 1 544 ? 15.131 -0.970 13.461 1.00 94.75 544 LEU A N 1
ATOM 4475 C CA . LEU A 1 544 ? 14.459 -2.244 13.232 1.00 94.75 544 LEU A CA 1
ATOM 4476 C C . LEU A 1 544 ? 14.659 -3.195 14.428 1.00 94.75 544 LEU A C 1
ATOM 4478 O O . LEU A 1 544 ? 15.739 -3.215 15.030 1.00 94.75 544 LEU A O 1
ATOM 4482 N N . PRO A 1 545 ? 13.633 -3.976 14.806 1.00 93.69 545 PRO A N 1
ATOM 4483 C CA . PRO A 1 545 ? 13.785 -5.070 15.757 1.00 93.69 545 PRO A CA 1
ATOM 4484 C C . PRO A 1 545 ? 14.659 -6.181 15.161 1.00 93.69 545 PRO A C 1
ATOM 4486 O O . PRO A 1 545 ? 14.677 -6.394 13.950 1.00 93.69 545 PRO A O 1
ATOM 4489 N N . VAL A 1 546 ? 15.341 -6.923 16.033 1.00 95.25 546 VAL A N 1
ATOM 4490 C CA . VAL A 1 546 ? 16.145 -8.085 15.643 1.00 95.25 546 VAL A CA 1
ATOM 4491 C C . VAL A 1 546 ? 15.391 -9.359 16.010 1.00 95.25 546 VAL A C 1
ATOM 4493 O O . VAL A 1 546 ? 15.119 -9.603 17.184 1.00 95.25 546 VAL A O 1
ATOM 4496 N N . TYR A 1 547 ? 15.097 -10.194 15.017 1.00 94.06 547 TYR A N 1
ATOM 4497 C CA . TYR A 1 547 ? 14.488 -11.512 15.177 1.00 94.06 547 TYR A CA 1
ATOM 4498 C C . TYR A 1 547 ? 15.489 -12.588 14.759 1.00 94.06 547 TYR A C 1
ATOM 4500 O O . TYR A 1 547 ? 15.837 -12.707 13.587 1.00 94.06 547 TYR A O 1
ATOM 4508 N N . ASN A 1 548 ? 15.980 -13.370 15.723 1.00 92.38 548 ASN A N 1
ATOM 4509 C CA . ASN A 1 548 ? 16.984 -14.422 15.504 1.00 92.38 548 ASN A CA 1
ATOM 4510 C C . ASN A 1 548 ? 18.215 -13.946 14.701 1.00 92.38 548 ASN A C 1
ATOM 4512 O O . ASN A 1 548 ? 18.736 -14.674 13.860 1.00 92.38 548 ASN A O 1
ATOM 4516 N N . GLY A 1 549 ? 18.672 -12.714 14.949 1.00 92.31 549 GLY A N 1
ATOM 4517 C CA . GLY A 1 549 ? 19.831 -12.121 14.271 1.00 92.31 549 GLY A CA 1
ATOM 4518 C C . GLY A 1 549 ? 19.533 -11.439 12.933 1.00 92.31 549 GLY A C 1
ATOM 4519 O O . GLY A 1 549 ? 20.477 -11.022 12.271 1.00 92.31 549 GLY A O 1
ATOM 4520 N N . TYR A 1 550 ? 18.262 -11.308 12.544 1.00 94.38 550 TYR A N 1
ATOM 4521 C CA . TYR A 1 550 ? 17.855 -10.620 11.320 1.00 94.38 550 TYR A CA 1
ATOM 4522 C C . TYR A 1 550 ? 16.936 -9.425 11.599 1.00 94.38 550 TYR A C 1
ATOM 4524 O O . TYR A 1 550 ? 16.196 -9.412 12.583 1.00 94.38 550 TYR A O 1
ATOM 4532 N N . MET A 1 551 ? 16.988 -8.422 10.729 1.00 95.44 551 MET A N 1
ATOM 4533 C CA . MET A 1 551 ? 16.231 -7.175 10.774 1.00 95.44 551 MET A CA 1
ATOM 4534 C C . MET A 1 551 ? 15.308 -7.100 9.551 1.00 95.44 551 MET A C 1
ATOM 4536 O O . MET A 1 551 ? 15.749 -6.701 8.470 1.00 95.44 551 MET A O 1
ATOM 4540 N N . PRO A 1 552 ? 14.037 -7.502 9.697 1.00 95.88 552 PRO A N 1
ATOM 4541 C CA . PRO A 1 552 ? 13.110 -7.573 8.580 1.00 95.88 552 PRO A CA 1
ATOM 4542 C C . PRO A 1 552 ? 12.507 -6.210 8.229 1.00 95.88 552 PRO A C 1
ATOM 4544 O O . PRO A 1 552 ? 12.146 -5.421 9.107 1.00 95.88 552 PRO A O 1
ATOM 4547 N N . ILE A 1 553 ? 12.280 -5.994 6.935 1.00 97.06 553 ILE A N 1
ATOM 4548 C CA . ILE A 1 553 ? 11.366 -4.972 6.410 1.00 97.06 553 ILE A CA 1
ATOM 4549 C C . ILE A 1 553 ? 10.232 -5.637 5.625 1.00 97.06 553 ILE A C 1
ATOM 4551 O O . ILE A 1 553 ? 10.342 -6.788 5.201 1.00 97.06 553 ILE A O 1
ATOM 4555 N N . LEU A 1 554 ? 9.136 -4.911 5.420 1.00 97.38 554 LEU A N 1
ATOM 4556 C CA . LEU A 1 554 ? 8.004 -5.373 4.616 1.00 97.38 554 LEU A CA 1
ATOM 4557 C C . LEU A 1 554 ? 8.083 -4.789 3.207 1.00 97.38 554 LEU A C 1
ATOM 4559 O O . LEU A 1 554 ? 8.203 -3.577 3.062 1.00 97.38 554 LEU A O 1
ATOM 4563 N N . GLY A 1 555 ? 7.926 -5.628 2.187 1.00 97.00 555 GLY A N 1
ATOM 4564 C CA . GLY A 1 555 ? 7.602 -5.201 0.828 1.00 97.00 555 GLY A CA 1
ATOM 4565 C C . GLY A 1 555 ? 6.098 -5.323 0.608 1.00 97.00 555 GLY A C 1
ATOM 4566 O O . GLY A 1 555 ? 5.612 -6.427 0.374 1.00 97.00 555 GLY A O 1
ATOM 4567 N N . SER A 1 556 ? 5.359 -4.218 0.717 1.00 97.44 556 SER A N 1
ATOM 4568 C CA . SER A 1 556 ? 3.894 -4.191 0.632 1.00 97.44 556 SER A CA 1
ATOM 4569 C C . SER A 1 556 ? 3.402 -3.735 -0.737 1.00 97.44 556 SER A C 1
ATOM 4571 O O . SER A 1 556 ? 3.807 -2.683 -1.236 1.00 97.44 556 SER A O 1
ATOM 4573 N N . TRP A 1 557 ? 2.512 -4.514 -1.346 1.00 97.69 557 TRP A N 1
ATOM 4574 C CA . TRP A 1 557 ? 2.058 -4.299 -2.713 1.00 97.69 557 TRP A CA 1
ATOM 4575 C C . TRP A 1 557 ? 0.783 -3.481 -2.794 1.00 97.69 557 TRP A C 1
ATOM 4577 O O . TRP A 1 557 ? -0.230 -3.793 -2.166 1.00 97.69 557 TRP A O 1
ATOM 4587 N N . ILE A 1 558 ? 0.815 -2.488 -3.676 1.00 96.88 558 ILE A N 1
ATOM 4588 C CA . ILE A 1 558 ? -0.360 -1.767 -4.140 1.00 96.88 558 ILE A CA 1
ATOM 4589 C C . ILE A 1 558 ? -0.536 -2.060 -5.622 1.00 96.88 558 ILE A C 1
ATOM 4591 O O . ILE A 1 558 ? 0.340 -1.745 -6.419 1.00 96.88 558 ILE A O 1
ATOM 4595 N N . VAL A 1 559 ? -1.685 -2.615 -5.998 1.00 95.31 559 VAL A N 1
ATOM 4596 C CA . VAL A 1 559 ? -2.076 -2.862 -7.389 1.00 95.31 559 VAL A CA 1
ATOM 4597 C C . VAL A 1 559 ? -3.344 -2.074 -7.656 1.00 95.31 559 VAL A C 1
ATOM 4599 O O . VAL A 1 559 ? -4.340 -2.239 -6.954 1.00 95.31 559 VAL A O 1
ATOM 4602 N N . ARG A 1 560 ? -3.315 -1.162 -8.633 1.00 90.88 560 ARG A N 1
ATOM 4603 C CA . ARG A 1 560 ? -4.460 -0.295 -8.972 1.00 90.88 560 ARG A CA 1
ATOM 4604 C C . ARG A 1 560 ? -5.032 0.480 -7.769 1.00 90.88 560 ARG A C 1
ATOM 4606 O O . ARG A 1 560 ? -6.229 0.738 -7.691 1.00 90.88 560 ARG A O 1
ATOM 4613 N N . GLY A 1 561 ? -4.168 0.869 -6.828 1.00 90.06 561 GLY A N 1
ATOM 4614 C CA . GLY A 1 561 ? -4.555 1.571 -5.597 1.00 90.06 561 GLY A CA 1
ATOM 4615 C C . GLY A 1 561 ? -5.114 0.672 -4.486 1.00 90.06 561 GLY A C 1
ATOM 4616 O O . GLY A 1 561 ? -5.425 1.184 -3.415 1.00 90.06 561 GLY A O 1
ATOM 4617 N N . GLN A 1 562 ? -5.212 -0.640 -4.720 1.00 92.69 562 GLN A N 1
ATOM 4618 C CA . GLN A 1 562 ? -5.679 -1.642 -3.762 1.00 92.69 562 GLN A CA 1
ATOM 4619 C C . GLN A 1 562 ? -4.497 -2.415 -3.163 1.00 92.69 562 GLN A C 1
ATOM 4621 O O . GLN A 1 562 ? -3.550 -2.716 -3.892 1.00 92.69 562 GLN A O 1
ATOM 4626 N N . PRO A 1 563 ? -4.530 -2.775 -1.872 1.00 94.38 563 PRO A N 1
ATOM 4627 C CA . PRO A 1 563 ? -3.473 -3.569 -1.261 1.00 94.38 563 PRO A CA 1
ATOM 4628 C C . PRO A 1 563 ? -3.578 -5.035 -1.707 1.00 94.38 563 PRO A C 1
ATOM 4630 O O . PRO A 1 563 ? -4.668 -5.601 -1.702 1.00 94.38 563 PRO A O 1
ATOM 4633 N N . GLN A 1 564 ? -2.454 -5.651 -2.084 1.00 95.06 564 GLN A N 1
ATOM 4634 C CA . GLN A 1 564 ? -2.390 -7.043 -2.570 1.00 95.06 564 GLN A CA 1
ATOM 4635 C C . GLN A 1 564 ? -1.431 -7.924 -1.759 1.00 95.06 564 GLN A C 1
ATOM 4637 O O . GLN A 1 564 ? -0.852 -8.870 -2.286 1.00 95.06 564 GLN A O 1
ATOM 4642 N N . GLY A 1 565 ? -1.273 -7.610 -0.472 1.00 94.56 565 GLY A N 1
ATOM 4643 C CA . GLY A 1 565 ? -0.412 -8.355 0.445 1.00 94.56 565 GLY A CA 1
ATOM 4644 C C . GLY A 1 565 ? 0.971 -7.746 0.625 1.00 94.56 565 GLY A C 1
ATOM 4645 O O . GLY A 1 565 ? 1.274 -6.673 0.100 1.00 94.56 565 GLY A O 1
ATOM 4646 N N . PHE A 1 566 ? 1.798 -8.425 1.415 1.00 95.75 566 PHE A N 1
ATOM 4647 C CA . PHE A 1 566 ? 3.162 -8.009 1.717 1.00 95.75 566 PHE A CA 1
ATOM 4648 C C . PHE A 1 566 ? 4.068 -9.204 2.028 1.00 95.75 566 PHE A C 1
ATOM 4650 O O . PHE A 1 566 ? 3.654 -10.190 2.626 1.00 95.75 566 PHE A O 1
ATOM 4657 N N . LEU A 1 567 ? 5.346 -9.092 1.701 1.00 94.62 567 LEU A N 1
ATOM 4658 C CA . LEU A 1 567 ? 6.356 -10.094 2.054 1.00 94.62 567 LEU A CA 1
ATOM 4659 C C . LEU A 1 567 ? 7.438 -9.505 2.946 1.00 94.62 567 LEU A C 1
ATOM 4661 O O . LEU A 1 567 ? 7.503 -8.287 3.125 1.00 94.62 567 LEU A O 1
ATOM 4665 N N . ILE A 1 568 ? 8.287 -10.366 3.500 1.00 95.88 568 ILE A N 1
ATOM 4666 C CA . ILE A 1 568 ? 9.420 -9.945 4.319 1.00 95.88 568 ILE A CA 1
ATOM 4667 C C . ILE A 1 568 ? 10.693 -9.975 3.483 1.00 95.88 568 ILE A C 1
ATOM 4669 O O . ILE A 1 568 ? 10.981 -10.975 2.828 1.00 95.88 568 ILE A O 1
ATOM 4673 N N . ARG A 1 569 ? 11.471 -8.894 3.559 1.00 95.12 569 ARG A N 1
ATOM 4674 C CA . ARG A 1 569 ? 12.891 -8.881 3.201 1.00 95.12 569 ARG A CA 1
ATOM 4675 C C . ARG A 1 569 ? 13.695 -8.921 4.493 1.00 95.12 569 ARG A C 1
ATOM 4677 O O . ARG A 1 569 ? 13.573 -8.008 5.305 1.00 95.12 569 ARG A O 1
ATOM 4684 N N . ASP A 1 570 ? 14.462 -9.982 4.696 1.00 93.88 570 ASP A N 1
ATOM 4685 C CA . ASP A 1 570 ? 15.139 -10.295 5.949 1.00 93.88 570 ASP A CA 1
ATOM 4686 C C . ASP A 1 570 ? 16.660 -10.215 5.774 1.00 93.88 570 ASP A C 1
ATOM 4688 O O . ASP A 1 570 ? 17.257 -10.969 5.002 1.00 93.88 570 ASP A O 1
ATOM 4692 N N . SER A 1 571 ? 17.299 -9.276 6.471 1.00 92.88 571 SER A N 1
ATOM 4693 C CA . SER A 1 571 ? 18.740 -9.016 6.359 1.00 92.88 571 SER A CA 1
ATOM 4694 C C . SER A 1 571 ? 19.430 -9.161 7.709 1.00 92.88 571 SER A C 1
ATOM 4696 O O . SER A 1 571 ? 18.845 -8.848 8.741 1.00 92.88 571 SER A O 1
ATOM 4698 N N . ARG A 1 572 ? 20.689 -9.603 7.723 1.00 90.56 572 ARG A N 1
ATOM 4699 C CA . ARG A 1 572 ? 21.548 -9.483 8.918 1.00 90.56 572 ARG A CA 1
ATOM 4700 C C . ARG A 1 572 ? 22.173 -8.095 9.039 1.00 90.56 572 ARG A C 1
ATOM 4702 O O . ARG A 1 572 ? 22.556 -7.690 10.132 1.00 90.56 572 ARG A O 1
ATOM 4709 N N . GLU A 1 573 ? 22.240 -7.378 7.923 1.00 88.81 573 GLU A N 1
ATOM 4710 C CA . GLU A 1 573 ? 22.793 -6.035 7.825 1.00 88.81 573 GLU A CA 1
ATOM 4711 C C . GLU A 1 573 ? 21.709 -4.977 8.044 1.00 88.81 573 GLU A C 1
ATOM 4713 O O . GLU A 1 573 ? 20.525 -5.211 7.794 1.00 88.81 573 GLU A O 1
ATOM 4718 N N . LEU A 1 574 ? 22.117 -3.783 8.486 1.00 83.88 574 LEU A N 1
ATOM 4719 C CA . LEU A 1 574 ? 21.200 -2.657 8.722 1.00 83.88 574 LEU A CA 1
ATOM 4720 C C . LEU A 1 574 ? 20.507 -2.168 7.443 1.00 83.88 574 LEU A C 1
ATOM 4722 O O . LEU A 1 574 ? 19.425 -1.583 7.509 1.00 83.88 574 LEU A O 1
ATOM 4726 N N . ILE A 1 575 ? 21.145 -2.372 6.291 1.00 83.31 575 ILE A N 1
ATOM 4727 C CA . ILE A 1 575 ? 20.634 -1.990 4.978 1.00 83.31 575 ILE A CA 1
ATOM 4728 C C . ILE A 1 575 ? 20.159 -3.265 4.280 1.00 83.31 575 ILE A C 1
ATOM 4730 O O . ILE A 1 575 ? 20.871 -4.265 4.208 1.00 83.31 575 ILE A O 1
ATOM 4734 N N . THR A 1 576 ? 18.917 -3.239 3.799 1.00 81.00 576 THR A N 1
ATOM 4735 C CA . THR A 1 576 ? 18.383 -4.302 2.944 1.00 81.00 576 THR A CA 1
ATOM 4736 C C . THR A 1 576 ? 18.918 -4.115 1.528 1.00 81.00 576 THR A C 1
ATOM 4738 O O . THR A 1 576 ? 18.797 -3.033 0.955 1.00 81.00 576 THR A O 1
ATOM 4741 N N . GLU A 1 577 ? 19.474 -5.179 0.961 1.00 81.94 577 GLU A N 1
ATOM 4742 C CA . GLU A 1 577 ? 20.059 -5.211 -0.381 1.00 81.94 577 GLU A CA 1
ATOM 4743 C C . GLU A 1 577 ? 19.370 -6.280 -1.241 1.00 81.94 577 GLU A C 1
ATOM 4745 O O . GLU A 1 577 ? 18.500 -7.020 -0.765 1.00 81.94 577 GLU A O 1
ATOM 4750 N N . TYR A 1 578 ? 19.760 -6.381 -2.518 1.00 78.06 578 TYR A N 1
ATOM 4751 C CA . TYR A 1 578 ? 19.216 -7.370 -3.457 1.00 78.06 578 TYR A CA 1
ATOM 4752 C C . TYR A 1 578 ? 19.247 -8.799 -2.886 1.00 78.06 578 TYR A C 1
ATOM 4754 O O . TYR A 1 578 ? 18.234 -9.489 -2.936 1.00 78.06 578 TYR A O 1
ATOM 4762 N N . GLN A 1 579 ? 20.358 -9.193 -2.255 1.00 81.25 579 GLN A N 1
ATOM 4763 C CA . GLN A 1 579 ? 20.579 -10.541 -1.711 1.00 81.25 579 GLN A CA 1
ATOM 4764 C C . GLN A 1 579 ? 19.928 -10.789 -0.340 1.00 81.25 579 GLN A C 1
ATOM 4766 O O . GLN A 1 579 ? 20.048 -11.884 0.210 1.00 81.25 579 GLN A O 1
ATOM 4771 N N . SER A 1 580 ? 19.263 -9.793 0.258 1.00 87.56 580 SER A N 1
ATOM 4772 C CA . SER A 1 580 ? 18.527 -10.015 1.505 1.00 87.56 580 SER A CA 1
ATOM 4773 C C . SER A 1 580 ? 17.421 -11.040 1.284 1.00 87.56 580 SER A C 1
ATOM 4775 O O . SER A 1 580 ? 16.696 -10.970 0.288 1.00 87.56 580 SER A O 1
ATOM 4777 N N . TYR A 1 581 ? 17.275 -11.961 2.234 1.00 92.50 581 TYR A N 1
ATOM 4778 C CA . TYR A 1 581 ? 16.374 -13.093 2.090 1.00 92.50 581 TYR A CA 1
ATOM 4779 C C . TYR A 1 581 ? 14.938 -12.632 1.926 1.00 92.50 581 TYR A C 1
ATOM 4781 O O . TYR A 1 581 ? 14.523 -11.624 2.493 1.00 92.50 581 TYR A O 1
ATOM 4789 N N . ILE A 1 582 ? 14.161 -13.388 1.170 1.00 93.38 582 ILE A N 1
ATOM 4790 C CA . ILE A 1 582 ? 12.731 -13.176 1.047 1.00 93.38 582 ILE A CA 1
ATOM 4791 C C . ILE A 1 582 ? 12.065 -14.285 1.850 1.00 93.38 582 ILE A C 1
ATOM 4793 O O . ILE A 1 582 ? 12.217 -15.460 1.531 1.00 93.38 582 ILE A O 1
ATOM 4797 N N . LEU A 1 583 ? 11.337 -13.925 2.904 1.00 92.19 583 LEU A N 1
ATOM 4798 C CA . LEU A 1 583 ? 10.658 -14.905 3.748 1.00 92.19 583 LEU A CA 1
ATOM 4799 C C . LEU A 1 583 ? 9.132 -14.757 3.677 1.00 92.19 583 LEU A C 1
ATOM 4801 O O . LEU A 1 583 ? 8.621 -13.631 3.605 1.00 92.19 583 LEU A O 1
ATOM 4805 N N . PRO A 1 584 ? 8.391 -15.879 3.745 1.00 89.88 584 PRO A N 1
ATOM 4806 C CA . PRO A 1 584 ? 6.939 -15.859 3.840 1.00 89.88 584 PRO A CA 1
ATOM 4807 C C . PRO A 1 584 ? 6.464 -15.126 5.094 1.00 89.88 584 PRO A C 1
ATOM 4809 O O . PRO A 1 584 ? 7.074 -15.224 6.167 1.00 89.88 584 PRO A O 1
ATOM 4812 N N . CYS A 1 585 ? 5.322 -14.447 4.981 1.00 93.88 585 CYS A N 1
ATOM 4813 C CA . CYS A 1 585 ? 4.609 -13.896 6.125 1.00 93.88 585 CYS A CA 1
ATOM 4814 C C . CYS A 1 585 ? 3.204 -14.496 6.217 1.00 93.88 585 CYS A C 1
ATOM 4816 O O . CYS A 1 585 ? 2.414 -14.412 5.280 1.00 93.88 585 CYS A O 1
ATOM 4818 N N . ARG A 1 586 ? 2.893 -15.103 7.363 1.00 94.12 586 ARG A N 1
ATOM 4819 C CA . ARG A 1 586 ? 1.627 -15.783 7.637 1.00 94.12 586 ARG A CA 1
ATOM 4820 C C . ARG A 1 586 ? 0.807 -14.968 8.625 1.00 94.12 586 ARG A C 1
ATOM 4822 O O . ARG A 1 586 ? 1.270 -14.690 9.733 1.00 94.12 586 ARG A O 1
ATOM 4829 N N . VAL A 1 587 ? -0.420 -14.622 8.250 1.00 94.62 587 VAL A N 1
ATOM 483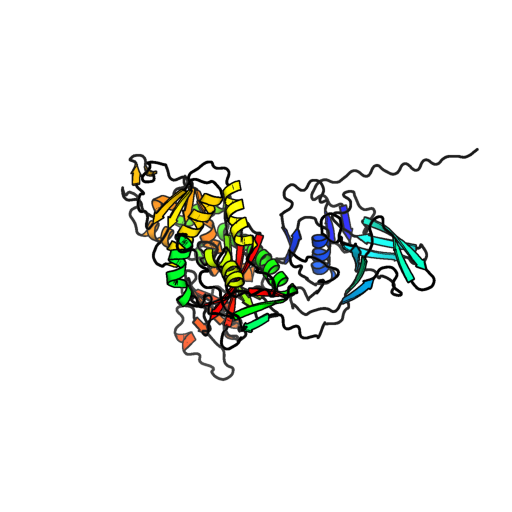0 C CA . VAL A 1 587 ? -1.347 -13.927 9.152 1.00 94.62 587 VAL A CA 1
ATOM 4831 C C . VAL A 1 587 ? -2.072 -14.946 10.020 1.00 94.62 587 VAL A C 1
ATOM 4833 O O . VAL A 1 587 ? -2.676 -15.881 9.495 1.00 94.62 587 VAL A O 1
ATOM 4836 N N . ILE A 1 588 ? -2.000 -14.771 11.336 1.00 92.69 588 ILE A N 1
ATOM 4837 C CA . ILE A 1 588 ? -2.614 -15.638 12.343 1.00 92.69 588 ILE A CA 1
ATOM 4838 C C . ILE A 1 588 ? -3.724 -14.892 13.092 1.00 92.69 588 ILE A C 1
ATOM 4840 O O . ILE A 1 588 ? -3.573 -13.713 13.430 1.00 92.69 588 ILE A O 1
ATOM 4844 N N . SER A 1 589 ? -4.837 -15.593 13.318 1.00 81.44 589 SER A N 1
ATOM 4845 C CA . SER A 1 589 ? -6.032 -15.111 14.023 1.00 81.44 589 SER A CA 1
ATOM 4846 C C . SER A 1 589 ? -5.887 -15.138 15.535 1.00 81.44 589 SER A C 1
ATOM 4848 O O . SER A 1 589 ? -5.370 -16.174 16.022 1.00 81.44 589 SER A O 1
#

pLDDT: mean 90.9, std 11.04, range [33.91, 98.62]

Foldseek 3Di:
DDDDPPPPPPPFDFDDFQDFQAAAPNQTATFPPPPPCQQDWDDDLLATQGTRPAQSSSLQVCCCPVVQKHFFAFPVGRDCLVGVFIAHQQPLFTFDKDWAFFFGLDDDDFQWKWWFPQDPVRDIFIWGFHDDDPVQQKTFTAGYDPGRGHDPHNGNDIWGWDDDPRTIHTDDPGGTGTIMDTDPDTDDDDDQFKAKDADDFDFADDLFDCVQQLSVLCVVCQVLQVDDLVRRMFMEGASRVQRVVQSVVLSLVVLLLVLLVVQLVDPVSCVLLVHDPVCSVVLNCLNVVPDDAWKKWFWWFDASRFIATPFIRRFADFDLCVLDPRLVSSCVRRVVPFFDFFQPCRLVSLLVRLLPVPPLAAEEEEFEPPDSRRVSVSSVNVVSCVSNVHHYDYHYPNPQWWADPVRFIAGVVRGTAQEYEYNDGVVVLSVQVVPPDPPDRDDTSVSAQSDPRHHYHVTPSCSSSRFPSSLCSSCVSNVSRRHHWHKDSFDDPVLVVAKKKKAARPDDFQPPIDTGGDDPPDPDDPVVVPDDSPRIMITGDDDADAHPQWGWIWTWMDTPSGTSGIWIFIHNDPTGGPSGHIHTYGHHD

Sequence (589 aa):
MEANMNTQIPIKEFLAYGEIQGSYEAIECKSNHFHPNPQEFNFSNGFLTGLKYDSLEYIRRWCQHSKKLNFYTFPSNPSIWKNFLPEGLYNEIPVKVSRFLNKSHHIPKKNNILVWKINSSGYEHVAIITEVNLELEYIRIAEQNKHFYKWFGDYSRELKFLKNHENYEILDEYEVLGWIEILDEQRDDHIENVRKVSFNAKPLGDWIDMNDPAENLFSTDSVNLGISKDVLEYYAMTENFAAKVLAGSVELNYMSLKATKKVVDSDELLGKFMIPEVFWHMIRRSWEERTDYLAGRLDLAFNGKNVKMIEYNADSAGVFIESGLIMEKWAKATGCDVGIETCSGFHKSFVDFWKNYNKNSRVHVLIDNEDIEELYMGKYMCRILKEAGLDYFESIKNSGLSKLPDGTIVDSDNIPLTLVWKTWNWNTILNDYLTQPQDTEIVTLSNVFLNPKINVIEPLWKIITTNKALMAVICEMLPNHPRILKTVFELTEDMKKNSYVVKPITGRQGQNIKIVQVDEKDNENEEEKKIENNGNIYQEYFKLPVYNGYMPILGSWIVRGQPQGFLIRDSRELITEYQSYILPCRVIS

Radius of gyration: 27.12 Å; chains: 1; bounding box: 102×58×78 Å

Secondary structure (DSSP, 8-state):
------------PPPPTT-EEEEETTEEEE--TT-S-TT-EEEETTEEEEETT-HHHHHHHHIIIII-EE---BTTB--HHHH---EETTT--BEEEEEEETTBSSPP-TT-EEEEPP-TTS---EEEEEEEETTTTEEEEE-SSS--S--SSS-SEEEEEEEETTEEEEE-SS-EEEEEEEEEEEP------EEEEE------S--S-TTSHHHHHHHTTTTTTT--TT--EEEEEEHHHHHHHHHHHHHHHHHHHHHHHHHHT-HHHHHHTT--GGGHHHHHHHHHT-----EEEEEEEE-SS-EEEEEEE-SS---HHIIIIIHHHHHHHHT--SSEETTTTHHHHHHHHHHTT-----EEEEE--SSHHHHHHHHHHHHHHHHTT--EEEEETTTT-EE-TTS-EE-TT-PBP-EEEESS-HHHHHHHHHHS-SS-SS--HHHHHT-TTSEEES-TTHHHHTSTHHHHHHHHH-TT-TTPPPEESS--TTGGGS-EEEEETT--TTTT-EEE---TT-S--TTGGG---SSEEEEE---PPPBTTBEEEEEEEEETTEEEEEEEEEESSSS--TTSEEE-EEEE-

Organism: NCBI:txid5963